Protein AF-A0A916K206-F1 (afdb_monomer)

Structure (mmCIF, N/CA/C/O backbone):
data_AF-A0A916K206-F1
#
_entry.id   AF-A0A916K206-F1
#
loop_
_atom_site.group_PDB
_atom_site.id
_atom_site.type_symbol
_atom_site.label_atom_id
_atom_site.label_alt_id
_atom_site.label_comp_id
_atom_site.label_asym_id
_atom_site.label_entity_id
_atom_site.label_seq_id
_atom_site.pdbx_PDB_ins_code
_atom_site.Cartn_x
_atom_site.Cartn_y
_atom_site.Cartn_z
_atom_site.occupancy
_atom_site.B_iso_or_equiv
_atom_site.auth_seq_id
_atom_site.auth_comp_id
_atom_site.auth_asym_id
_atom_site.auth_atom_id
_atom_site.pdbx_PDB_model_num
ATOM 1 N N . MET A 1 1 ? -23.941 -39.914 -8.477 1.00 32.41 1 MET A N 1
ATOM 2 C CA . MET A 1 1 ? -22.854 -39.609 -9.438 1.00 32.41 1 MET A CA 1
ATOM 3 C C . MET A 1 1 ? -22.212 -38.317 -8.963 1.00 32.41 1 MET A C 1
ATOM 5 O O . MET A 1 1 ? -22.856 -37.289 -9.016 1.00 32.41 1 MET A O 1
ATOM 9 N N . LYS A 1 2 ? -21.222 -38.430 -8.075 1.00 27.83 2 LYS A N 1
ATOM 10 C CA . LYS A 1 2 ? -19.780 -38.274 -8.354 1.00 27.83 2 LYS A CA 1
ATOM 11 C C . LYS A 1 2 ? -19.408 -36.840 -8.760 1.00 27.83 2 LYS A C 1
ATOM 13 O O . LYS A 1 2 ? -19.446 -36.489 -9.931 1.00 27.83 2 LYS A O 1
ATOM 18 N N . TYR A 1 3 ? -19.033 -36.085 -7.728 1.00 28.02 3 TYR A N 1
ATOM 19 C CA . TYR A 1 3 ? -18.288 -34.830 -7.740 1.00 28.02 3 TYR A CA 1
ATOM 20 C C . TYR A 1 3 ? -17.068 -34.879 -8.669 1.00 28.02 3 TYR A C 1
ATOM 22 O O . TYR A 1 3 ? -16.350 -35.881 -8.693 1.00 28.02 3 TYR A O 1
ATOM 30 N N . LYS A 1 4 ? -16.785 -33.759 -9.341 1.00 26.59 4 LYS A N 1
ATOM 31 C CA . LYS A 1 4 ? -15.431 -33.391 -9.770 1.00 26.59 4 LYS A CA 1
ATOM 32 C C . LYS A 1 4 ? -15.183 -31.916 -9.473 1.00 26.59 4 LYS A C 1
ATOM 34 O O . LYS A 1 4 ? -15.439 -31.043 -10.291 1.00 26.59 4 LYS A O 1
ATOM 39 N N . SER A 1 5 ? -14.684 -31.697 -8.268 1.00 29.89 5 SER A N 1
ATOM 40 C CA . SER A 1 5 ? -13.838 -30.574 -7.882 1.00 29.89 5 SER A CA 1
ATOM 41 C C . SER A 1 5 ? -12.426 -30.818 -8.437 1.00 29.89 5 SER A C 1
ATOM 43 O O . SER A 1 5 ? -11.942 -31.945 -8.349 1.00 29.89 5 SER A O 1
ATOM 45 N N . LEU A 1 6 ? -11.756 -29.794 -8.967 1.00 28.41 6 LEU A N 1
ATOM 46 C CA . LEU A 1 6 ? -10.291 -29.733 -9.105 1.00 28.41 6 LEU A CA 1
ATOM 47 C C . LEU A 1 6 ? -9.923 -28.233 -9.111 1.00 28.41 6 LEU A C 1
ATOM 49 O O . LEU A 1 6 ? -10.230 -27.545 -10.075 1.00 28.41 6 LEU A O 1
ATOM 53 N N . LEU A 1 7 ? -9.609 -27.609 -7.970 1.00 28.86 7 LEU A N 1
ATOM 54 C CA . LEU A 1 7 ? -8.274 -27.520 -7.351 1.00 28.86 7 LEU A CA 1
ATOM 55 C C . LEU A 1 7 ? -7.181 -27.139 -8.362 1.00 28.86 7 LEU A C 1
ATOM 57 O O . LEU A 1 7 ? -6.525 -27.999 -8.943 1.00 28.86 7 LEU A O 1
ATOM 61 N N . LEU A 1 8 ? -6.999 -25.826 -8.531 1.00 27.48 8 LEU A N 1
ATOM 62 C CA . LEU A 1 8 ? -5.788 -25.213 -9.063 1.00 27.48 8 LEU A CA 1
ATOM 63 C C . LEU A 1 8 ? -4.872 -24.950 -7.858 1.00 27.48 8 LEU A C 1
ATOM 65 O O . LEU A 1 8 ? -5.123 -24.047 -7.065 1.00 27.48 8 LEU A O 1
ATOM 69 N N . ALA A 1 9 ? -3.862 -25.794 -7.673 1.00 28.14 9 ALA A N 1
ATOM 70 C CA . ALA A 1 9 ? -2.823 -25.613 -6.670 1.00 28.14 9 ALA A CA 1
ATOM 71 C C . ALA A 1 9 ? -1.461 -25.852 -7.329 1.00 28.14 9 ALA A C 1
ATOM 73 O O . ALA A 1 9 ? -1.210 -26.927 -7.866 1.00 28.14 9 ALA A O 1
ATOM 74 N N . VAL A 1 10 ? -0.643 -24.798 -7.299 1.00 30.20 10 VAL A N 1
ATOM 75 C CA . VAL A 1 10 ? 0.815 -24.777 -7.117 1.00 30.20 10 VAL A CA 1
ATOM 76 C C . VAL A 1 10 ? 1.591 -25.978 -7.675 1.00 30.20 10 VAL A C 1
ATOM 78 O O . VAL A 1 10 ? 1.653 -27.037 -7.058 1.00 30.20 10 VAL A O 1
ATOM 81 N N . VAL A 1 11 ? 2.326 -25.747 -8.765 1.00 29.88 11 VAL A N 1
ATOM 82 C CA . VAL A 1 11 ? 3.568 -26.480 -9.054 1.00 29.88 11 VAL A CA 1
ATOM 83 C C . VAL A 1 11 ? 4.667 -25.457 -9.332 1.00 29.88 11 VAL A C 1
ATOM 85 O O . VAL A 1 11 ? 5.016 -25.165 -10.470 1.00 29.88 11 VAL A O 1
ATOM 88 N N . LEU A 1 12 ? 5.203 -24.896 -8.250 1.00 34.38 12 LEU A N 1
ATOM 89 C CA . LEU A 1 12 ? 6.583 -24.431 -8.187 1.00 34.38 12 LEU A CA 1
ATOM 90 C C . LEU A 1 12 ? 7.351 -25.510 -7.411 1.00 34.38 12 LEU A C 1
ATOM 92 O O . LEU A 1 12 ? 6.967 -25.862 -6.301 1.00 34.38 12 LEU A O 1
ATOM 96 N N . ALA A 1 13 ? 8.414 -26.023 -8.031 1.00 34.38 13 ALA A N 1
ATOM 97 C CA . ALA A 1 13 ? 9.414 -26.941 -7.479 1.00 34.38 13 ALA A CA 1
ATOM 98 C C . ALA A 1 13 ? 8.971 -28.384 -7.142 1.00 34.38 13 ALA A C 1
ATOM 100 O O . ALA A 1 13 ? 8.606 -28.698 -6.014 1.00 34.38 13 ALA A O 1
ATOM 101 N N . SER A 1 14 ? 9.149 -29.314 -8.090 1.00 33.53 14 SER A N 1
ATOM 102 C CA . SER A 1 14 ? 10.023 -30.502 -7.931 1.00 33.53 14 SER A CA 1
ATOM 103 C C . SER A 1 14 ? 9.949 -31.424 -9.158 1.00 33.53 14 SER A C 1
ATOM 105 O O . SER A 1 14 ? 8.902 -31.950 -9.515 1.00 33.53 14 SER A O 1
ATOM 107 N N . GLY A 1 15 ? 11.098 -31.622 -9.808 1.00 28.03 15 GLY A N 1
ATOM 108 C CA . GLY A 1 15 ? 11.250 -32.483 -10.980 1.00 28.03 15 GLY A CA 1
ATOM 109 C C . GLY A 1 15 ? 12.691 -32.528 -11.485 1.00 28.03 15 GLY A C 1
ATOM 110 O O . GLY A 1 15 ? 12.936 -32.359 -12.673 1.00 28.03 15 GLY A O 1
ATOM 111 N N . LEU A 1 16 ? 13.657 -32.711 -10.577 1.00 40.16 16 LEU A N 1
ATOM 112 C CA . LEU A 1 16 ? 15.019 -33.099 -10.943 1.00 40.16 16 LEU A CA 1
ATOM 113 C C . LEU A 1 16 ? 15.017 -34.604 -11.248 1.00 40.16 16 LEU A C 1
ATOM 115 O O . LEU A 1 16 ? 14.649 -35.387 -10.372 1.00 40.16 16 LEU A O 1
ATOM 119 N N . SER A 1 17 ? 15.452 -34.988 -12.452 1.00 35.72 17 SER A N 1
ATOM 120 C CA . SER A 1 17 ? 16.320 -36.149 -12.753 1.00 35.72 17 SER A CA 1
ATOM 121 C C . SER A 1 17 ? 16.099 -36.664 -14.181 1.00 35.72 17 SER A C 1
ATOM 123 O O . SER A 1 17 ? 15.601 -37.764 -14.402 1.00 35.72 17 SER A O 1
ATOM 125 N N . ALA A 1 18 ? 16.551 -35.892 -15.164 1.00 33.16 18 ALA A N 1
ATOM 126 C CA . ALA A 1 18 ? 17.154 -36.476 -16.352 1.00 33.16 18 ALA A CA 1
ATOM 127 C C . ALA A 1 18 ? 18.625 -36.064 -16.318 1.00 33.16 18 ALA A C 1
ATOM 129 O O . ALA A 1 18 ? 18.965 -34.905 -16.541 1.00 33.16 18 ALA A O 1
ATOM 130 N N . VAL A 1 19 ? 19.494 -37.011 -15.963 1.00 43.47 19 VAL A N 1
ATOM 131 C CA . VAL A 1 19 ? 20.944 -36.868 -16.112 1.00 43.47 19 VAL A CA 1
ATOM 132 C C . VAL A 1 19 ? 21.233 -36.889 -17.610 1.00 43.47 19 VAL A C 1
ATOM 134 O O . VAL A 1 19 ? 21.579 -37.916 -18.185 1.00 43.47 19 VAL A O 1
ATOM 137 N N . THR A 1 20 ? 21.049 -35.752 -18.270 1.00 36.25 20 THR A N 1
ATOM 138 C CA . THR A 1 20 ? 21.812 -35.452 -19.473 1.00 36.25 20 THR A CA 1
ATOM 139 C C . THR A 1 20 ? 23.132 -34.898 -18.983 1.00 36.25 20 THR A C 1
ATOM 141 O O . THR A 1 20 ? 23.153 -33.900 -18.266 1.00 36.25 20 THR A O 1
ATOM 144 N N . SER A 1 21 ? 24.227 -35.567 -19.322 1.00 42.22 21 SER A N 1
ATOM 145 C CA . SER A 1 21 ? 25.587 -35.086 -19.113 1.00 42.22 21 SER A CA 1
ATOM 146 C C . SER A 1 21 ? 25.779 -33.762 -19.864 1.00 42.22 21 SER A C 1
ATOM 148 O O . SER A 1 21 ? 26.276 -33.731 -20.987 1.00 42.22 21 SER A O 1
ATOM 150 N N . GLY A 1 22 ? 25.327 -32.663 -19.262 1.00 38.53 22 GLY A N 1
ATOM 151 C CA . GLY A 1 22 ? 25.650 -31.317 -19.687 1.00 38.53 22 GLY A CA 1
ATOM 152 C C . GLY A 1 22 ? 27.127 -31.113 -19.411 1.00 38.53 22 GLY A C 1
ATOM 153 O O . GLY A 1 22 ? 27.567 -31.192 -18.265 1.00 38.53 22 GLY A O 1
ATOM 154 N N . LYS A 1 23 ? 27.906 -30.905 -20.472 1.00 36.25 23 LYS A N 1
ATOM 155 C CA . LYS A 1 23 ? 29.251 -30.340 -20.350 1.00 36.25 23 LYS A CA 1
ATOM 156 C C . LYS A 1 23 ? 29.175 -29.111 -19.432 1.00 36.25 23 LYS A C 1
ATOM 158 O O . LYS A 1 23 ? 28.177 -28.392 -19.521 1.00 36.25 23 LYS A O 1
ATOM 163 N N . PRO A 1 24 ? 30.192 -28.829 -18.599 1.00 37.72 24 PRO A N 1
ATOM 164 C CA . PRO A 1 24 ? 30.278 -27.514 -17.983 1.00 37.72 24 PRO A CA 1
ATOM 165 C C . PRO A 1 24 ? 30.192 -26.486 -19.114 1.00 37.72 24 PRO A C 1
ATOM 167 O O . PRO A 1 24 ? 30.969 -26.541 -20.069 1.00 37.72 24 PRO A O 1
ATOM 170 N N . ALA A 1 25 ? 29.185 -25.618 -19.059 1.00 43.97 25 ALA A N 1
ATOM 171 C CA . ALA A 1 25 ? 29.115 -24.466 -19.933 1.00 43.97 25 ALA A CA 1
ATOM 172 C C . ALA A 1 25 ? 30.242 -23.528 -19.492 1.00 43.97 25 ALA A C 1
ATOM 174 O O . ALA A 1 25 ? 30.067 -22.693 -18.612 1.00 43.97 25 ALA A O 1
ATOM 175 N N . GLN A 1 26 ? 31.435 -23.743 -20.048 1.00 42.72 26 GLN A N 1
ATOM 176 C CA . GLN A 1 26 ? 32.471 -22.726 -20.085 1.00 42.72 26 GLN A CA 1
ATOM 177 C C . GLN A 1 26 ? 31.858 -21.516 -20.801 1.00 42.72 26 GLN A C 1
ATOM 179 O O . GLN A 1 26 ? 31.366 -21.662 -21.924 1.00 42.72 26 GLN A O 1
ATOM 184 N N . ALA A 1 27 ? 31.866 -20.342 -20.169 1.00 45.03 27 ALA A N 1
ATOM 185 C CA . ALA A 1 27 ? 31.592 -19.105 -20.881 1.00 45.03 27 ALA A CA 1
ATOM 186 C C . ALA A 1 27 ? 32.584 -18.982 -22.049 1.00 45.03 27 ALA A C 1
ATOM 188 O O . ALA A 1 27 ? 33.770 -19.301 -21.918 1.00 45.03 27 ALA A O 1
ATOM 189 N N . ALA A 1 28 ? 32.082 -18.571 -23.211 1.00 48.34 28 ALA A N 1
ATOM 190 C CA . ALA A 1 28 ? 32.915 -18.310 -24.370 1.00 48.34 28 ALA A CA 1
ATOM 191 C C . ALA A 1 28 ? 33.759 -17.061 -24.091 1.00 48.34 28 ALA A C 1
ATOM 193 O O . ALA A 1 28 ? 33.215 -15.967 -23.986 1.00 48.34 28 ALA A O 1
ATOM 194 N N . SER A 1 29 ? 35.081 -17.195 -24.001 1.00 53.81 29 SER A N 1
ATOM 195 C CA . SER A 1 29 ? 35.942 -16.071 -24.355 1.00 53.81 29 SER A CA 1
ATOM 196 C C . SER A 1 29 ? 35.736 -15.782 -25.846 1.00 53.81 29 SER A C 1
ATOM 198 O O . SER A 1 29 ? 35.739 -16.698 -26.674 1.00 53.81 29 SER A O 1
ATOM 200 N N . GLY A 1 30 ? 35.496 -14.517 -26.191 1.00 78.56 30 GLY A N 1
ATOM 201 C CA . GLY A 1 30 ? 35.268 -14.087 -27.570 1.00 78.56 30 GLY A CA 1
ATOM 202 C C . GLY A 1 30 ? 33.825 -13.701 -27.908 1.00 78.56 30 GLY A C 1
ATOM 203 O O . GLY A 1 30 ? 33.052 -13.231 -27.075 1.00 78.56 30 GLY A O 1
ATOM 204 N N . SER A 1 31 ? 33.499 -13.794 -29.196 1.00 90.12 31 SER A N 1
ATOM 205 C CA . SER A 1 31 ? 32.249 -13.284 -29.756 1.00 90.12 31 SER A CA 1
ATOM 206 C C . SER A 1 31 ? 31.069 -14.227 -29.517 1.00 90.12 31 SER A C 1
ATOM 208 O O . SER A 1 31 ? 31.155 -15.422 -29.796 1.00 90.12 31 SER A O 1
ATOM 210 N N . VAL A 1 32 ? 29.939 -13.673 -29.082 1.00 94.06 32 VAL A N 1
ATOM 211 C CA . VAL A 1 32 ? 28.664 -14.378 -28.912 1.00 94.06 32 VAL A CA 1
ATOM 212 C C . VAL A 1 32 ? 27.631 -13.866 -29.906 1.00 94.06 32 VAL A C 1
ATOM 214 O O . VAL A 1 32 ? 27.687 -12.721 -30.359 1.00 94.06 32 VAL A O 1
ATOM 217 N N . THR A 1 33 ? 26.667 -14.716 -30.254 1.00 96.44 33 THR A N 1
ATOM 218 C CA . THR A 1 33 ? 25.536 -14.295 -31.081 1.00 96.44 33 THR A CA 1
ATOM 219 C C . THR A 1 33 ? 24.368 -13.858 -30.213 1.00 96.44 33 THR A C 1
ATOM 221 O O . THR A 1 33 ? 23.934 -14.608 -29.343 1.00 96.44 33 THR A O 1
ATOM 224 N N . VAL A 1 34 ? 23.836 -12.678 -30.501 1.00 97.25 34 VAL A N 1
ATOM 225 C CA . VAL A 1 34 ? 22.691 -12.075 -29.816 1.00 97.25 34 VAL A CA 1
ATOM 226 C C . VAL A 1 34 ? 21.580 -11.769 -30.815 1.00 97.25 34 VAL A C 1
ATOM 228 O O . VAL A 1 34 ? 21.800 -11.739 -32.028 1.00 97.25 34 VAL A O 1
ATOM 231 N N . THR A 1 35 ? 20.379 -11.550 -30.303 1.00 97.44 35 THR A N 1
ATOM 232 C CA . THR A 1 35 ? 19.196 -11.151 -31.082 1.00 97.44 35 THR A CA 1
ATOM 233 C C . THR A 1 35 ? 18.532 -9.950 -30.415 1.00 97.44 35 THR A C 1
ATOM 235 O O . THR A 1 35 ? 18.931 -9.577 -29.313 1.00 97.44 35 THR A O 1
ATOM 238 N N . LEU A 1 36 ? 17.552 -9.323 -31.063 1.00 96.38 36 LEU A N 1
ATOM 239 C CA . LEU A 1 36 ? 16.651 -8.408 -30.358 1.00 96.38 36 LEU A CA 1
ATOM 240 C C . LEU A 1 36 ? 15.591 -9.232 -29.601 1.00 96.38 36 LEU A C 1
ATOM 242 O O . LEU A 1 36 ? 15.231 -10.308 -30.088 1.00 96.38 36 LEU A O 1
ATOM 246 N N . PRO A 1 37 ? 15.050 -8.749 -28.467 1.00 95.50 37 PRO A N 1
ATOM 247 C CA . PRO A 1 37 ? 13.895 -9.360 -27.826 1.00 95.50 37 PRO A CA 1
ATOM 248 C C . PRO A 1 37 ? 12.755 -9.564 -28.823 1.00 95.50 37 PRO A C 1
ATOM 250 O O . PRO A 1 37 ? 12.334 -8.635 -29.511 1.00 95.50 37 PRO A O 1
ATOM 253 N N . ALA A 1 38 ? 12.244 -10.792 -28.887 1.00 93.56 38 ALA A N 1
ATOM 254 C CA . ALA A 1 38 ? 11.124 -11.164 -29.755 1.00 93.56 38 ALA A CA 1
ATOM 255 C C . ALA A 1 38 ? 9.754 -10.767 -29.169 1.00 93.56 38 ALA A C 1
ATOM 257 O O . ALA A 1 38 ? 8.711 -11.201 -29.653 1.00 93.56 38 ALA A O 1
ATOM 258 N N . PHE A 1 39 ? 9.762 -9.974 -28.102 1.00 95.00 39 PHE A N 1
ATOM 259 C CA . PHE A 1 39 ? 8.603 -9.558 -27.330 1.00 95.00 39 PHE A CA 1
ATOM 260 C C . PHE A 1 39 ? 8.696 -8.062 -27.015 1.00 95.00 39 PHE A C 1
ATOM 262 O O . PHE A 1 39 ? 9.799 -7.505 -27.011 1.00 95.00 39 PHE A O 1
ATOM 269 N N . PRO A 1 40 ? 7.561 -7.397 -26.746 1.00 95.75 40 PRO A N 1
ATOM 270 C CA . PRO A 1 40 ? 7.578 -6.007 -26.325 1.00 95.75 40 PRO A CA 1
ATOM 271 C C . PRO A 1 40 ? 8.307 -5.848 -24.990 1.00 95.75 40 PRO A C 1
ATOM 273 O O . PRO A 1 40 ? 8.254 -6.725 -24.127 1.00 95.75 40 PRO A O 1
ATOM 276 N N . VAL A 1 41 ? 8.988 -4.717 -24.834 1.00 95.50 41 VAL A N 1
ATOM 277 C CA . VAL A 1 41 ? 9.616 -4.335 -23.571 1.00 95.50 41 VAL A CA 1
ATOM 278 C C . VAL A 1 41 ? 9.133 -2.946 -23.184 1.00 95.50 41 VAL A C 1
ATOM 280 O O . VAL A 1 41 ? 9.080 -2.048 -24.028 1.00 95.50 41 VAL A O 1
ATOM 283 N N . GLU A 1 42 ? 8.797 -2.775 -21.913 1.00 95.00 42 GLU A N 1
ATOM 284 C CA . GLU A 1 42 ? 8.472 -1.495 -21.294 1.00 95.00 42 GLU A CA 1
ATOM 285 C C . GLU A 1 42 ? 9.499 -1.172 -20.203 1.00 95.00 42 GLU A C 1
ATOM 287 O O . GLU A 1 42 ? 9.835 -2.031 -19.385 1.00 95.00 42 GLU A O 1
ATOM 292 N N . LEU A 1 43 ? 10.003 0.063 -20.202 1.00 93.69 43 LEU A N 1
ATOM 293 C CA . LEU A 1 43 ? 10.891 0.597 -19.170 1.00 93.69 43 LEU A CA 1
ATOM 294 C C . LEU A 1 43 ? 10.247 1.841 -18.562 1.00 93.69 43 LEU A C 1
ATOM 296 O O . LEU A 1 43 ? 10.058 2.831 -19.267 1.00 93.69 43 LEU A O 1
ATOM 300 N N . ASP A 1 44 ? 9.894 1.768 -17.280 1.00 92.19 44 ASP A N 1
ATOM 301 C CA . ASP A 1 44 ? 9.207 2.826 -16.531 1.00 92.19 44 ASP A CA 1
ATOM 302 C C . ASP A 1 44 ? 8.038 3.461 -17.309 1.00 92.19 44 ASP A C 1
ATOM 304 O O . ASP A 1 44 ? 7.969 4.676 -17.492 1.00 92.19 44 ASP A O 1
ATOM 308 N N . GLY A 1 45 ? 7.134 2.627 -17.839 1.00 91.25 45 GLY A N 1
ATOM 309 C CA . GLY A 1 45 ? 5.960 3.084 -18.594 1.00 91.25 45 GLY A CA 1
ATOM 310 C C . GLY A 1 45 ? 6.221 3.446 -20.051 1.00 91.25 45 GLY A C 1
ATOM 311 O O . GLY A 1 45 ? 5.283 3.764 -20.786 1.00 91.25 45 GLY A O 1
ATOM 312 N N . VAL A 1 46 ? 7.479 3.425 -20.493 1.00 91.81 46 VAL A N 1
ATOM 313 C CA . VAL A 1 46 ? 7.854 3.728 -21.874 1.00 91.81 46 VAL A CA 1
ATOM 314 C C . VAL A 1 46 ? 8.000 2.429 -22.656 1.00 91.81 46 VAL A C 1
ATOM 316 O O . VAL A 1 46 ? 8.945 1.665 -22.458 1.00 91.81 46 VAL A O 1
ATOM 319 N N . ARG A 1 47 ? 7.072 2.187 -23.587 1.00 93.12 47 ARG A N 1
ATOM 320 C CA . ARG A 1 47 ? 7.165 1.066 -24.530 1.00 93.12 47 ARG A CA 1
ATOM 321 C C . ARG A 1 47 ? 8.309 1.304 -25.513 1.00 93.12 47 ARG A C 1
ATOM 323 O O . ARG A 1 47 ? 8.351 2.332 -26.190 1.00 93.12 47 ARG A O 1
ATOM 330 N N . LEU A 1 48 ? 9.223 0.345 -25.597 1.00 92.00 48 LEU A N 1
ATOM 331 C CA . LEU A 1 48 ? 10.450 0.477 -26.371 1.00 92.00 48 LEU A CA 1
ATOM 332 C C . LEU A 1 48 ? 10.260 0.002 -27.813 1.00 92.00 48 LEU A C 1
ATOM 334 O O . LEU A 1 48 ? 9.853 -1.134 -28.061 1.00 92.00 48 LEU A O 1
ATOM 338 N N . ASP A 1 49 ? 10.633 0.848 -28.773 1.00 92.12 49 ASP A N 1
ATOM 339 C CA . ASP A 1 49 ? 10.785 0.456 -30.175 1.00 92.12 49 ASP A CA 1
ATOM 340 C C . ASP A 1 49 ? 12.215 -0.028 -30.430 1.00 92.12 49 ASP A C 1
ATOM 342 O O . ASP A 1 49 ? 13.076 0.682 -30.956 1.00 92.12 49 ASP A O 1
ATOM 346 N N . ASN A 1 50 ? 12.474 -1.256 -29.988 1.00 90.81 50 ASN A N 1
ATOM 347 C CA . ASN A 1 50 ? 13.827 -1.783 -29.896 1.00 90.81 50 ASN A CA 1
ATOM 348 C C . ASN A 1 50 ? 14.566 -1.847 -31.245 1.00 90.81 50 ASN A C 1
ATOM 350 O O . ASN A 1 50 ? 15.788 -1.768 -31.268 1.00 90.81 50 ASN A O 1
ATOM 354 N N . ALA A 1 51 ? 13.858 -1.946 -32.374 1.00 91.44 51 ALA A N 1
ATOM 355 C CA . ALA A 1 51 ? 14.476 -2.000 -33.702 1.00 91.44 51 ALA A CA 1
ATOM 356 C C . ALA A 1 51 ? 15.059 -0.650 -34.167 1.00 91.44 51 ALA A C 1
ATOM 358 O O . ALA A 1 51 ? 15.900 -0.621 -35.073 1.00 91.44 51 ALA A O 1
ATOM 359 N N . HIS A 1 52 ? 14.629 0.455 -33.546 1.00 92.69 52 HIS A N 1
ATOM 360 C CA . HIS A 1 52 ? 15.006 1.822 -33.921 1.00 92.69 52 HIS A CA 1
ATOM 361 C C . HIS A 1 52 ? 15.830 2.555 -32.849 1.00 92.69 52 HIS A C 1
ATOM 363 O O . HIS A 1 52 ? 16.259 3.699 -33.058 1.00 92.69 52 HIS A O 1
ATOM 369 N N . LEU A 1 53 ? 16.090 1.901 -31.713 1.00 92.94 53 LEU A N 1
ATOM 370 C CA . LEU A 1 53 ? 17.016 2.389 -30.695 1.00 92.94 53 LEU A CA 1
ATOM 371 C C . LEU A 1 53 ? 18.450 2.319 -31.205 1.00 92.94 53 LEU A C 1
ATOM 373 O O . LEU A 1 53 ? 18.847 1.320 -31.786 1.00 92.94 53 LEU A O 1
ATOM 377 N N . LYS A 1 54 ? 19.252 3.348 -30.932 1.00 92.75 54 LYS A N 1
ATOM 378 C CA . LYS A 1 54 ? 20.693 3.373 -31.199 1.00 92.75 54 LYS A CA 1
ATOM 379 C C . LYS A 1 54 ? 21.419 2.260 -30.452 1.00 92.75 54 LYS A C 1
ATOM 381 O O . LYS A 1 54 ? 22.279 1.618 -31.037 1.00 92.75 54 LYS A O 1
ATOM 386 N N . TYR A 1 55 ? 21.039 2.028 -29.198 1.00 94.19 55 TYR A N 1
ATOM 387 C CA . TYR A 1 55 ? 21.544 0.947 -28.357 1.00 94.19 55 TYR A CA 1
ATOM 388 C C . TYR A 1 55 ? 20.354 0.078 -27.936 1.00 94.19 55 TYR A C 1
ATOM 390 O O . TYR A 1 55 ? 19.698 0.386 -26.940 1.00 94.19 55 TYR A O 1
ATOM 398 N N . PRO A 1 56 ? 19.994 -0.937 -28.737 1.00 95.00 56 PRO A N 1
ATOM 399 C CA . PRO A 1 56 ? 18.816 -1.748 -28.482 1.00 95.00 56 PRO A CA 1
ATOM 400 C C . PRO A 1 56 ? 19.079 -2.735 -27.350 1.00 95.00 56 PRO A C 1
ATOM 402 O O . PRO A 1 56 ? 20.199 -3.209 -27.193 1.00 95.00 56 PRO A O 1
ATOM 405 N N . LEU A 1 57 ? 18.047 -3.124 -26.606 1.00 96.31 57 LEU A N 1
ATOM 406 C CA . LEU A 1 57 ? 18.121 -4.292 -25.735 1.00 96.31 57 LEU A CA 1
ATOM 407 C C . LEU A 1 57 ? 18.452 -5.533 -26.570 1.00 96.31 57 LEU A C 1
ATOM 409 O O . LEU A 1 57 ? 18.050 -5.650 -27.732 1.00 96.31 57 LEU A O 1
ATOM 413 N N . LEU A 1 58 ? 19.169 -6.467 -25.954 1.00 97.56 58 LEU A N 1
ATOM 414 C CA . LEU A 1 58 ? 19.632 -7.695 -26.597 1.00 97.56 58 LEU A CA 1
ATOM 415 C C . LEU A 1 58 ? 19.052 -8.918 -25.891 1.00 97.56 58 LEU A C 1
ATOM 417 O O . LEU A 1 58 ? 18.749 -8.868 -24.705 1.00 97.56 58 LEU A O 1
ATOM 421 N N . THR A 1 59 ? 18.964 -10.039 -26.592 1.00 97.75 59 THR A N 1
ATOM 422 C CA . THR A 1 59 ? 18.672 -11.350 -26.013 1.00 97.75 59 THR A CA 1
ATOM 423 C C . THR A 1 59 ? 19.825 -12.305 -26.295 1.00 97.75 59 THR A C 1
ATOM 425 O O . THR A 1 59 ? 20.227 -12.491 -27.451 1.00 97.75 59 THR A O 1
ATOM 428 N N . TYR A 1 60 ? 20.345 -12.917 -25.232 1.00 97.25 60 TYR A N 1
ATOM 429 C CA . TYR A 1 60 ? 21.382 -13.947 -25.264 1.00 97.25 60 TYR A CA 1
ATOM 430 C C . TYR A 1 60 ? 21.019 -15.061 -24.282 1.00 97.25 60 TYR A C 1
ATOM 432 O O . TYR A 1 60 ? 20.725 -14.779 -23.122 1.00 97.25 60 TYR A O 1
ATOM 440 N N . ASN A 1 61 ? 21.033 -16.315 -24.750 1.00 94.69 61 ASN A N 1
ATOM 441 C CA . ASN A 1 61 ? 20.603 -17.490 -23.979 1.00 94.69 61 ASN A CA 1
ATOM 442 C C . ASN A 1 61 ? 19.270 -17.255 -23.245 1.00 94.69 61 ASN A C 1
ATOM 444 O O . ASN A 1 61 ? 19.167 -17.490 -22.045 1.00 94.69 61 ASN A O 1
ATOM 448 N N . ASP A 1 62 ? 18.282 -16.728 -23.973 1.00 94.19 62 ASP A N 1
ATOM 449 C CA . ASP A 1 62 ? 16.925 -16.438 -23.490 1.00 94.19 62 ASP A CA 1
ATOM 450 C C . ASP A 1 62 ? 16.829 -15.410 -22.342 1.00 94.19 62 ASP A C 1
ATOM 452 O O . ASP A 1 62 ? 15.758 -15.208 -21.772 1.00 94.19 62 ASP A O 1
ATOM 456 N N . ILE A 1 63 ? 17.917 -14.691 -22.039 1.00 96.88 63 ILE A N 1
ATOM 457 C CA . ILE A 1 63 ? 17.933 -13.566 -21.098 1.00 96.88 63 ILE A CA 1
ATOM 458 C C . ILE A 1 63 ? 18.018 -12.247 -21.857 1.00 96.88 63 ILE A C 1
ATOM 460 O O . ILE A 1 63 ? 18.795 -12.106 -22.803 1.00 96.88 63 ILE A O 1
ATOM 464 N N . THR A 1 64 ? 17.221 -11.271 -21.418 1.00 97.88 64 THR A N 1
ATOM 465 C CA . THR A 1 64 ? 17.265 -9.899 -21.934 1.00 97.88 64 THR A CA 1
ATOM 466 C C . THR A 1 64 ? 18.379 -9.112 -21.264 1.00 97.88 64 THR A C 1
ATOM 468 O O . THR A 1 64 ? 18.601 -9.218 -20.061 1.00 97.88 64 THR A O 1
ATOM 471 N N . TYR A 1 65 ? 19.065 -8.303 -22.054 1.00 97.94 65 TYR A N 1
ATOM 472 C CA . TYR A 1 65 ? 20.197 -7.489 -21.672 1.00 97.94 65 TYR A CA 1
ATOM 473 C C . TYR A 1 65 ? 19.884 -6.020 -21.924 1.00 97.94 65 TYR A C 1
ATOM 475 O O . TYR A 1 65 ? 19.443 -5.655 -23.016 1.00 97.94 65 TYR A O 1
ATOM 483 N N . ILE A 1 66 ? 20.159 -5.182 -20.929 1.00 96.12 66 ILE A N 1
ATOM 484 C CA . ILE A 1 66 ? 19.917 -3.741 -20.974 1.00 96.12 66 ILE A CA 1
ATOM 485 C C . ILE A 1 66 ? 21.243 -2.977 -21.142 1.00 96.12 66 ILE A C 1
ATOM 487 O O . ILE A 1 66 ? 22.231 -3.314 -20.478 1.00 96.12 66 ILE A O 1
ATOM 491 N N . PRO A 1 67 ? 21.306 -1.967 -22.028 1.00 95.38 67 PRO A N 1
ATOM 492 C CA . PRO A 1 67 ? 22.519 -1.183 -22.231 1.00 95.38 67 PRO A CA 1
ATOM 493 C C . PRO A 1 67 ? 22.781 -0.223 -21.067 1.00 95.38 67 PRO A C 1
ATOM 495 O O . PRO A 1 67 ? 21.924 0.583 -20.712 1.00 95.38 67 PRO A O 1
ATOM 498 N N . MET A 1 68 ? 23.999 -0.222 -20.527 1.00 93.56 68 MET A N 1
ATOM 499 C CA . MET A 1 68 ? 24.457 0.761 -19.536 1.00 93.56 68 MET A CA 1
ATOM 500 C C . MET A 1 68 ? 24.966 2.035 -20.215 1.00 93.56 68 MET A C 1
ATOM 502 O O . MET A 1 68 ? 26.131 2.413 -20.085 1.00 93.56 68 MET A O 1
ATOM 506 N N . THR A 1 69 ? 24.097 2.701 -20.978 1.00 90.56 69 THR A N 1
ATOM 507 C CA . THR A 1 69 ? 24.387 4.064 -21.444 1.00 90.56 69 THR A CA 1
ATOM 508 C C . THR A 1 69 ? 24.266 5.052 -20.289 1.00 90.56 69 THR A C 1
ATOM 510 O O . THR A 1 69 ? 23.664 4.756 -19.251 1.00 90.56 69 THR A O 1
ATOM 513 N N . TRP A 1 70 ? 24.803 6.259 -20.481 1.00 86.75 70 TRP A N 1
ATOM 514 C CA . TRP A 1 70 ? 24.621 7.347 -19.524 1.00 86.75 70 TRP A CA 1
ATOM 515 C C . TRP A 1 70 ? 23.131 7.656 -19.301 1.00 86.75 70 TRP A C 1
ATOM 517 O O . TRP A 1 70 ? 22.691 7.688 -18.156 1.00 86.75 70 TRP A O 1
ATOM 527 N N . SER A 1 71 ? 22.343 7.791 -20.375 1.00 85.56 71 SER A N 1
ATOM 528 C CA . SER A 1 71 ? 20.910 8.114 -20.295 1.00 85.56 71 SER A CA 1
ATOM 529 C C . SER A 1 71 ? 20.103 7.028 -19.582 1.00 85.56 71 SER A C 1
ATOM 531 O O . SER A 1 71 ? 19.330 7.345 -18.681 1.00 85.56 71 SER A O 1
ATOM 533 N N . VAL A 1 72 ? 20.332 5.747 -19.916 1.00 88.88 72 VAL A N 1
ATOM 534 C CA . VAL A 1 72 ? 19.680 4.621 -19.220 1.00 88.88 72 VAL A CA 1
ATOM 535 C C . VAL A 1 72 ? 20.059 4.627 -17.750 1.00 88.88 72 VAL A C 1
ATOM 537 O O . VAL A 1 72 ? 19.185 4.533 -16.896 1.00 88.88 72 VAL A O 1
ATOM 540 N N . SER A 1 73 ? 21.347 4.783 -17.437 1.00 89.69 73 SER A N 1
ATOM 541 C CA . SER A 1 73 ? 21.807 4.777 -16.049 1.00 89.69 73 SER A CA 1
ATOM 542 C C . SER A 1 73 ? 21.131 5.889 -15.241 1.00 89.69 73 SER A C 1
ATOM 544 O O . SER A 1 73 ? 20.563 5.618 -14.190 1.00 89.69 73 SER A O 1
ATOM 546 N N . GLN A 1 74 ? 21.094 7.121 -15.757 1.00 86.50 74 GLN A N 1
ATOM 547 C CA . GLN A 1 74 ? 20.439 8.243 -15.075 1.00 86.50 74 GLN A CA 1
ATOM 548 C C . GLN A 1 74 ? 18.934 8.023 -14.856 1.00 86.50 74 GLN A C 1
ATOM 550 O O . GLN A 1 74 ? 18.459 8.249 -13.743 1.00 86.50 74 GLN A O 1
ATOM 555 N N . ALA A 1 75 ? 18.207 7.567 -15.883 1.00 84.94 75 ALA A N 1
ATOM 556 C CA . ALA A 1 75 ? 16.764 7.332 -15.795 1.00 84.94 75 ALA A CA 1
ATOM 557 C C . ALA A 1 75 ? 16.412 6.192 -14.823 1.00 84.94 75 ALA A C 1
ATOM 559 O O . ALA A 1 75 ? 15.396 6.245 -14.146 1.00 84.94 75 ALA A O 1
ATOM 560 N N . THR A 1 76 ? 17.291 5.195 -14.696 1.00 88.88 76 THR A N 1
ATOM 561 C CA . THR A 1 76 ? 17.039 3.985 -13.894 1.00 88.88 76 THR A CA 1
ATOM 562 C C . THR A 1 76 ? 17.623 4.029 -12.476 1.00 88.88 76 THR A C 1
ATOM 564 O O . THR A 1 76 ? 17.631 3.019 -11.763 1.00 88.88 76 THR A O 1
ATOM 567 N N . GLY A 1 77 ? 18.126 5.195 -12.049 1.00 88.81 77 GLY A N 1
ATOM 568 C CA . GLY A 1 77 ? 18.722 5.388 -10.722 1.00 88.81 77 GLY A CA 1
ATOM 569 C C . GLY A 1 77 ? 20.073 4.701 -10.541 1.00 88.81 77 GLY A C 1
ATOM 570 O O . GLY A 1 77 ? 20.424 4.281 -9.440 1.00 88.81 77 GLY A O 1
ATOM 571 N N . LEU A 1 78 ? 20.844 4.583 -11.619 1.00 92.06 78 LEU A N 1
ATOM 572 C CA . LEU A 1 78 ? 22.211 4.087 -11.606 1.00 92.06 78 LEU A CA 1
ATOM 573 C C . LEU A 1 78 ? 23.210 5.208 -11.909 1.00 92.06 78 LEU A C 1
ATOM 575 O O . LEU A 1 78 ? 23.007 6.098 -12.740 1.00 92.06 78 LEU A O 1
ATOM 579 N N . ARG A 1 79 ? 24.373 5.114 -11.272 1.00 91.62 79 ARG A N 1
ATOM 580 C CA . ARG A 1 79 ? 25.547 5.920 -11.592 1.00 91.62 79 ARG A CA 1
ATOM 581 C C . ARG A 1 79 ? 26.597 5.041 -12.248 1.00 91.62 79 ARG A C 1
ATOM 583 O O . ARG A 1 79 ? 27.165 4.166 -11.596 1.00 91.62 79 ARG A O 1
ATOM 590 N N . SER A 1 80 ? 26.892 5.329 -13.510 1.00 91.12 80 SER A N 1
ATOM 591 C CA . SER A 1 80 ? 27.966 4.689 -14.269 1.00 91.12 80 SER A CA 1
ATOM 592 C C . SER A 1 80 ? 29.192 5.600 -14.374 1.00 91.12 80 SER A C 1
ATOM 594 O O . SER A 1 80 ? 29.056 6.795 -14.649 1.00 91.12 80 SER A O 1
ATOM 596 N N . SER A 1 81 ? 30.393 5.045 -14.236 1.00 92.00 81 SER A N 1
ATOM 597 C CA . SER A 1 81 ? 31.648 5.723 -14.583 1.00 92.00 81 SER A CA 1
ATOM 598 C C . SER A 1 81 ? 32.635 4.747 -15.213 1.00 92.00 81 SER A C 1
ATOM 600 O O . SER A 1 81 ? 32.588 3.555 -14.919 1.00 92.00 81 SER A O 1
ATOM 602 N N . TRP A 1 82 ? 33.517 5.244 -16.078 1.00 92.44 82 TRP A N 1
ATOM 603 C CA . TRP A 1 82 ? 34.515 4.425 -16.763 1.00 92.44 82 TRP A CA 1
ATOM 604 C C . TRP A 1 82 ? 35.897 5.074 -16.684 1.00 92.44 82 TRP A C 1
ATOM 606 O O . TRP A 1 82 ? 36.025 6.291 -16.843 1.00 92.44 82 TRP A O 1
ATOM 616 N N . SER A 1 83 ? 36.934 4.266 -16.466 1.00 91.75 83 SER A N 1
ATOM 617 C CA . SER A 1 83 ? 38.323 4.664 -16.702 1.00 91.75 83 SER A CA 1
ATOM 618 C C . SER A 1 83 ? 39.157 3.477 -17.169 1.00 91.75 83 SER A C 1
ATOM 620 O O . SER A 1 83 ? 38.868 2.338 -16.821 1.00 91.75 83 SER A O 1
ATOM 622 N N . GLU A 1 84 ? 40.239 3.740 -17.899 1.00 89.00 84 GLU A N 1
ATOM 623 C CA . GLU A 1 84 ? 41.126 2.687 -18.414 1.00 89.00 84 GLU A CA 1
ATOM 624 C C . GLU A 1 84 ? 41.715 1.814 -17.289 1.00 89.00 84 GLU A C 1
ATOM 626 O O . GLU A 1 84 ? 41.778 0.597 -17.408 1.00 89.00 84 GLU A O 1
ATOM 631 N N . GLU A 1 85 ? 42.071 2.428 -16.155 1.00 89.50 85 GLU A N 1
ATOM 632 C CA . GLU A 1 85 ? 42.646 1.727 -14.999 1.00 89.50 85 GLU A CA 1
ATOM 633 C C . GLU A 1 85 ? 41.627 0.885 -14.210 1.00 89.50 85 GLU A C 1
ATOM 635 O O . GLU A 1 85 ? 41.955 -0.201 -13.736 1.00 89.50 85 GLU A O 1
ATOM 640 N N . ARG A 1 86 ? 40.398 1.388 -14.026 1.00 90.31 86 ARG A N 1
ATOM 641 C CA . ARG A 1 86 ? 39.399 0.788 -13.120 1.00 90.31 86 ARG A CA 1
ATOM 642 C C . ARG A 1 86 ? 38.283 0.046 -13.851 1.00 90.31 86 ARG A C 1
ATOM 644 O O . ARG A 1 86 ? 37.497 -0.640 -13.204 1.00 90.31 86 ARG A O 1
ATOM 651 N N . GLY A 1 87 ? 38.232 0.168 -15.175 1.00 94.12 87 GLY A N 1
ATOM 652 C CA . GLY A 1 87 ? 37.161 -0.346 -16.013 1.00 94.12 87 GLY A CA 1
ATOM 653 C C . GLY A 1 87 ? 35.826 0.348 -15.739 1.00 94.12 87 GLY A C 1
ATOM 654 O O . GLY A 1 87 ? 35.789 1.557 -15.492 1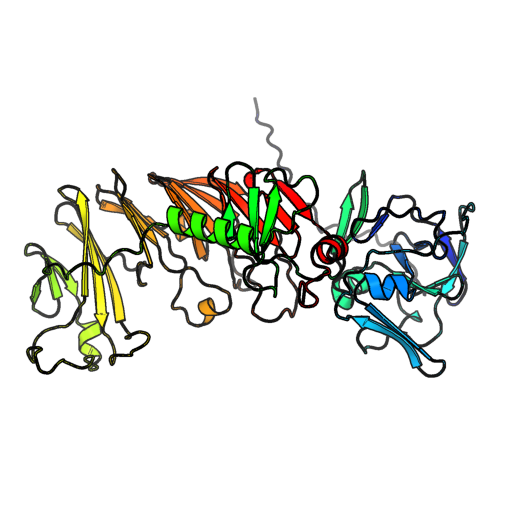.00 94.12 87 GLY A O 1
ATOM 655 N N . LEU A 1 88 ? 34.727 -0.405 -15.822 1.00 95.50 88 LEU A N 1
ATOM 656 C CA . LEU A 1 88 ? 33.369 0.106 -15.618 1.00 95.50 88 LEU A CA 1
ATOM 657 C C . LEU A 1 88 ? 32.950 -0.027 -14.149 1.00 95.50 88 LEU A C 1
ATOM 659 O O . LEU A 1 88 ? 32.966 -1.117 -13.584 1.00 95.50 88 LEU A O 1
ATOM 663 N N . GLU A 1 89 ? 32.479 1.060 -13.551 1.00 95.88 89 GLU A N 1
ATOM 664 C CA . GLU A 1 89 ? 31.818 1.046 -12.245 1.00 95.88 89 GLU A CA 1
ATOM 665 C C . GLU A 1 89 ? 30.350 1.449 -12.411 1.00 95.88 89 GLU A C 1
ATOM 667 O O . GLU A 1 89 ? 30.064 2.538 -12.912 1.00 95.88 89 GLU A O 1
ATOM 672 N N . VAL A 1 90 ? 29.431 0.596 -11.956 1.00 95.50 90 VAL A N 1
ATOM 673 C CA . VAL A 1 90 ? 27.986 0.861 -11.908 1.00 95.50 90 VAL A CA 1
ATOM 674 C C . VAL A 1 90 ? 27.530 0.756 -10.460 1.00 95.50 90 VAL A C 1
ATOM 676 O O . VAL A 1 90 ? 27.754 -0.253 -9.799 1.00 95.50 90 VAL A O 1
ATOM 679 N N . ASN A 1 91 ? 26.908 1.797 -9.925 1.00 93.56 91 ASN A N 1
ATOM 680 C CA . ASN A 1 91 ? 26.423 1.792 -8.548 1.00 93.56 91 ASN A CA 1
ATOM 681 C C . ASN A 1 91 ? 24.976 2.257 -8.505 1.00 93.56 91 ASN A C 1
ATOM 683 O O . ASN A 1 91 ? 24.599 3.157 -9.257 1.00 93.56 91 ASN A O 1
ATOM 687 N N . LEU A 1 92 ? 24.199 1.679 -7.595 1.00 90.81 92 LEU A N 1
ATOM 688 C CA . LEU A 1 92 ? 22.892 2.201 -7.239 1.00 90.81 92 LEU A CA 1
ATOM 689 C C . LEU A 1 92 ? 23.038 3.636 -6.721 1.00 90.81 92 LEU A C 1
ATOM 691 O O . LEU A 1 92 ? 23.940 3.942 -5.933 1.00 90.81 92 LEU A O 1
ATOM 695 N N . ASP A 1 93 ? 22.148 4.504 -7.171 1.00 86.38 93 ASP A N 1
ATOM 696 C CA . ASP A 1 93 ? 22.087 5.905 -6.786 1.00 86.38 93 ASP A CA 1
ATOM 697 C C . ASP A 1 93 ? 20.630 6.326 -6.558 1.00 86.38 93 ASP A C 1
ATOM 699 O O . ASP A 1 93 ? 19.692 5.550 -6.751 1.00 86.38 93 ASP A O 1
ATOM 703 N N . MET A 1 94 ? 20.421 7.563 -6.116 1.00 78.00 94 MET A N 1
ATOM 704 C CA . MET A 1 94 ? 19.078 8.123 -6.044 1.00 78.00 94 MET A CA 1
ATOM 705 C C . MET A 1 94 ? 18.523 8.306 -7.469 1.00 78.00 94 MET A C 1
ATOM 707 O O . MET A 1 94 ? 19.203 8.921 -8.297 1.00 78.00 94 MET A O 1
ATOM 711 N N . PRO A 1 95 ? 17.300 7.827 -7.767 1.00 74.88 95 PRO A N 1
ATOM 712 C CA . PRO A 1 95 ? 16.697 8.012 -9.079 1.00 74.88 95 PRO A CA 1
ATOM 713 C C . PRO A 1 95 ? 16.567 9.497 -9.403 1.00 74.88 95 PRO A C 1
ATOM 715 O O . PRO A 1 95 ? 16.184 10.318 -8.557 1.00 74.88 95 PRO A O 1
ATOM 718 N N . LEU A 1 96 ? 16.913 9.851 -10.636 1.00 80.88 96 LEU A N 1
ATOM 719 C CA . LEU A 1 96 ? 16.556 11.143 -11.187 1.00 80.88 96 LEU A CA 1
ATOM 720 C C . LEU A 1 96 ? 15.173 10.990 -11.801 1.00 80.88 96 LEU A C 1
ATOM 722 O O . LEU A 1 96 ? 14.988 10.122 -12.641 1.00 80.88 96 LEU A O 1
ATOM 726 N N . ALA A 1 97 ? 14.232 11.849 -11.406 1.00 86.50 97 ALA A N 1
ATOM 727 C CA . ALA A 1 97 ? 12.911 11.894 -12.022 1.00 86.50 97 ALA A CA 1
ATOM 728 C C . ALA A 1 97 ? 13.032 12.424 -13.459 1.00 86.50 97 ALA A C 1
ATOM 730 O O . ALA A 1 97 ? 12.948 13.634 -13.715 1.00 86.50 97 ALA A O 1
ATOM 731 N N . ILE A 1 98 ? 13.396 11.523 -14.367 1.00 87.06 98 ILE A N 1
ATOM 732 C CA . ILE A 1 98 ? 13.727 11.748 -15.769 1.00 87.06 98 ILE A CA 1
ATOM 733 C C . ILE A 1 98 ? 13.093 10.606 -16.546 1.00 87.06 98 ILE A C 1
ATOM 735 O O . ILE A 1 98 ? 13.307 9.435 -16.242 1.00 87.06 98 ILE A O 1
ATOM 739 N N . LYS A 1 99 ? 12.336 10.964 -17.579 1.00 88.25 99 LYS A N 1
ATOM 740 C CA .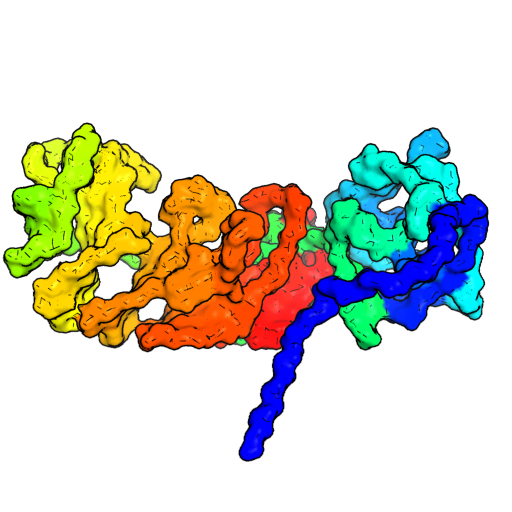 LYS A 1 99 ? 11.758 9.989 -18.491 1.00 88.25 99 LYS A CA 1
ATOM 741 C C . LYS A 1 99 ? 12.874 9.207 -19.191 1.00 88.25 99 LYS A C 1
ATOM 743 O O . LYS A 1 99 ? 13.815 9.847 -19.665 1.00 88.25 99 LYS A O 1
ATOM 748 N N . PRO A 1 100 ? 12.782 7.870 -19.314 1.00 84.75 100 PRO A N 1
ATOM 749 C CA . PRO A 1 100 ? 13.726 7.096 -20.113 1.00 84.75 100 PRO A CA 1
ATOM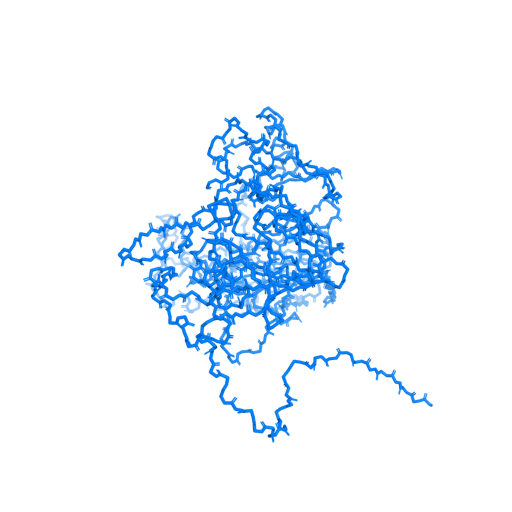 750 C C . PRO A 1 100 ? 13.688 7.522 -21.591 1.00 84.75 100 PRO A C 1
ATOM 752 O O . PRO A 1 100 ? 12.927 6.999 -22.403 1.00 84.75 100 PRO A O 1
ATOM 755 N N . GLU A 1 101 ? 14.510 8.502 -21.952 1.00 78.50 101 GLU A N 1
ATOM 756 C CA . GLU A 1 101 ? 14.745 8.907 -23.334 1.00 78.50 101 GLU A CA 1
ATOM 757 C C . GLU A 1 101 ? 15.926 8.104 -23.871 1.00 78.50 101 GLU A C 1
ATOM 759 O O . GLU A 1 101 ? 17.097 8.412 -23.632 1.00 78.50 101 GLU A O 1
ATOM 764 N N . LEU A 1 102 ? 15.604 7.008 -24.557 1.00 80.50 102 LEU A N 1
ATOM 765 C CA . LEU A 1 102 ? 16.603 6.172 -25.204 1.00 80.50 102 LEU A CA 1
ATOM 766 C C . LEU A 1 102 ? 16.985 6.775 -26.554 1.00 80.50 102 LEU A C 1
ATOM 768 O O . LEU A 1 102 ? 16.124 7.179 -27.335 1.00 80.50 102 LEU A O 1
ATOM 772 N N . ASP A 1 103 ? 18.286 6.803 -26.838 1.00 82.25 103 ASP A N 1
ATOM 773 C CA . ASP A 1 103 ? 18.812 7.280 -28.114 1.00 82.25 103 ASP A CA 1
ATOM 774 C C . ASP A 1 103 ? 18.162 6.509 -29.273 1.00 82.25 103 ASP A C 1
ATOM 776 O O . ASP A 1 103 ? 18.199 5.279 -29.302 1.00 82.25 103 ASP A O 1
ATOM 780 N N . THR A 1 104 ? 17.607 7.222 -30.251 1.00 85.19 104 THR A N 1
ATOM 781 C CA . THR A 1 104 ? 17.006 6.650 -31.468 1.00 85.19 104 THR A CA 1
ATOM 782 C C . THR A 1 104 ? 17.853 6.970 -32.701 1.00 85.19 104 THR A C 1
ATOM 784 O O . THR A 1 104 ? 18.816 7.737 -32.636 1.00 85.19 104 THR A O 1
ATOM 787 N N . GLY A 1 105 ? 17.512 6.373 -33.844 1.00 79.38 105 GLY A N 1
ATOM 788 C CA . GLY A 1 105 ? 18.129 6.705 -35.135 1.00 79.38 105 GLY A CA 1
ATOM 789 C C . GLY A 1 105 ? 19.075 5.641 -35.686 1.00 79.38 105 GLY A C 1
ATOM 790 O O . GLY A 1 105 ? 19.785 5.902 -36.657 1.00 79.38 105 GLY A O 1
ATOM 791 N N . ALA A 1 106 ? 19.073 4.442 -35.102 1.00 85.56 106 ALA A N 1
ATOM 792 C CA . ALA A 1 106 ? 19.595 3.253 -35.765 1.00 85.56 106 ALA A CA 1
ATOM 793 C C . ALA A 1 106 ? 18.459 2.468 -36.437 1.00 85.56 106 ALA A C 1
ATOM 795 O O . ALA A 1 106 ? 17.280 2.767 -36.264 1.00 85.56 106 ALA A O 1
ATOM 796 N N . SER A 1 107 ? 18.827 1.470 -37.236 1.00 86.94 107 SER A N 1
ATOM 797 C CA . SER A 1 107 ? 17.881 0.533 -37.834 1.00 86.94 107 SER A CA 1
ATOM 798 C C . SER A 1 107 ? 18.480 -0.864 -37.789 1.00 86.94 107 SER A C 1
ATOM 800 O O . SER A 1 107 ? 19.520 -1.135 -38.397 1.00 86.94 107 SER A O 1
ATOM 802 N N . PHE A 1 108 ? 17.830 -1.740 -37.032 1.00 86.88 108 PHE A N 1
ATOM 803 C CA . PHE A 1 108 ? 18.237 -3.121 -36.830 1.00 86.88 108 PHE A CA 1
ATOM 804 C C . PHE A 1 108 ? 17.280 -4.051 -37.587 1.00 86.88 108 PHE A C 1
ATOM 806 O O . PHE A 1 108 ? 16.164 -4.297 -37.144 1.00 86.88 108 PHE A O 1
ATOM 813 N N . GLY A 1 109 ? 17.714 -4.540 -38.757 1.00 79.75 109 GLY A N 1
ATOM 814 C CA . GLY A 1 109 ? 16.917 -5.417 -39.633 1.00 79.75 109 GLY A CA 1
ATOM 815 C C . GLY A 1 109 ? 17.462 -6.837 -39.830 1.00 79.75 109 GLY A C 1
ATOM 816 O O . GLY A 1 109 ? 16.968 -7.554 -40.694 1.00 79.75 109 GLY A O 1
ATOM 817 N N . SER A 1 110 ? 18.496 -7.233 -39.085 1.00 85.62 110 SER A N 1
ATOM 818 C CA . SER A 1 110 ? 19.071 -8.582 -39.130 1.00 85.62 110 SER A CA 1
ATOM 819 C C . SER A 1 110 ? 18.511 -9.423 -37.989 1.00 85.62 110 SER A C 1
ATOM 821 O O . SER A 1 110 ? 18.371 -8.939 -36.872 1.00 85.62 110 SER A O 1
ATOM 823 N N . ASP A 1 111 ? 18.303 -10.716 -38.226 1.00 87.25 111 ASP A N 1
ATOM 824 C CA . ASP A 1 111 ? 17.795 -11.618 -37.181 1.00 87.25 111 ASP A CA 1
ATOM 825 C C . ASP A 1 111 ? 18.821 -11.896 -36.072 1.00 87.25 111 ASP A C 1
ATOM 827 O O . ASP A 1 111 ? 18.472 -12.375 -34.994 1.00 87.25 111 ASP A O 1
ATOM 831 N N . ARG A 1 112 ? 20.113 -11.671 -36.347 1.00 94.38 112 ARG A N 1
ATOM 832 C CA . ARG A 1 112 ? 21.228 -12.011 -35.456 1.00 94.38 112 ARG A CA 1
ATOM 833 C C . ARG A 1 112 ? 22.334 -10.966 -35.545 1.00 94.38 112 ARG A C 1
ATOM 835 O O . ARG A 1 112 ? 22.653 -10.477 -36.629 1.00 94.38 112 ARG A O 1
ATOM 842 N N . TYR A 1 113 ? 22.962 -10.705 -34.406 1.00 95.56 113 TYR A N 1
ATOM 843 C CA . TYR A 1 113 ? 24.073 -9.774 -34.240 1.00 95.56 113 TYR A CA 1
ATOM 844 C C . TYR A 1 113 ? 25.203 -10.421 -33.449 1.00 95.56 113 TYR A C 1
ATOM 846 O O . TYR A 1 113 ? 25.013 -11.433 -32.776 1.00 95.56 113 TYR A O 1
ATOM 854 N N . THR A 1 114 ? 26.383 -9.816 -33.512 1.00 96.06 114 THR A N 1
ATOM 855 C CA . THR A 1 114 ? 27.556 -10.285 -32.779 1.00 96.06 114 THR A CA 1
ATOM 856 C C . THR A 1 114 ? 27.890 -9.298 -31.670 1.00 96.06 114 THR A C 1
ATOM 858 O O . THR A 1 114 ? 28.155 -8.132 -31.954 1.00 96.06 114 THR A O 1
ATOM 861 N N . ALA A 1 115 ? 27.908 -9.775 -30.427 1.00 96.88 115 ALA A N 1
ATOM 862 C CA . ALA A 1 115 ? 28.426 -9.050 -29.269 1.00 96.88 115 ALA A CA 1
ATOM 863 C C . ALA A 1 115 ? 29.721 -9.714 -28.780 1.00 96.88 115 ALA A C 1
ATOM 865 O O . ALA A 1 115 ? 30.028 -10.851 -29.147 1.00 96.88 115 ALA A O 1
ATOM 866 N N . GLN A 1 116 ? 30.496 -9.013 -27.964 1.00 96.31 116 GLN A N 1
ATOM 867 C CA . GLN A 1 116 ? 31.685 -9.563 -27.311 1.00 96.31 116 GLN A CA 1
ATOM 868 C C . GLN A 1 116 ? 31.415 -9.759 -25.826 1.00 96.31 116 GLN A C 1
ATOM 870 O O . GLN A 1 116 ? 30.634 -9.016 -25.242 1.00 96.31 116 GLN A O 1
ATOM 875 N N . VAL A 1 117 ? 32.055 -10.737 -25.197 1.00 95.38 117 VAL A N 1
ATOM 876 C CA . VAL A 1 117 ? 32.089 -10.795 -23.731 1.00 95.38 117 VAL A CA 1
ATOM 877 C C . VAL A 1 117 ? 32.986 -9.669 -23.209 1.00 95.38 117 VAL A C 1
ATOM 879 O O . VAL A 1 117 ? 34.052 -9.426 -23.768 1.00 95.38 117 VAL A O 1
ATOM 882 N N . ALA A 1 118 ? 32.556 -8.952 -22.167 1.00 94.06 118 ALA A N 1
ATOM 883 C CA . ALA A 1 118 ? 33.357 -7.881 -21.575 1.00 94.06 118 ALA A CA 1
ATOM 884 C C . ALA A 1 118 ? 34.604 -8.452 -20.871 1.00 94.06 118 ALA A C 1
ATOM 886 O O . ALA A 1 118 ? 34.480 -9.257 -19.945 1.00 94.06 118 ALA A O 1
ATOM 887 N N . GLU A 1 119 ? 35.793 -8.011 -21.295 1.00 91.88 119 GLU A N 1
ATOM 888 C CA . GLU A 1 119 ? 37.095 -8.489 -20.788 1.00 91.88 119 GLU A CA 1
ATOM 889 C C . GLU A 1 119 ? 37.806 -7.484 -19.858 1.00 91.88 119 GLU A C 1
ATOM 891 O O . GLU A 1 119 ? 38.878 -7.773 -19.328 1.00 91.88 119 GLU A O 1
ATOM 896 N N . PHE A 1 120 ? 37.222 -6.304 -19.632 1.00 92.50 120 PHE A N 1
ATOM 897 C CA . PHE A 1 120 ? 37.749 -5.295 -18.706 1.00 92.50 120 PHE A CA 1
ATOM 898 C C . PHE A 1 120 ? 37.164 -5.452 -17.290 1.00 92.50 120 PHE A C 1
ATOM 900 O O . PHE A 1 120 ? 36.092 -6.042 -17.129 1.00 92.50 120 PHE A O 1
ATOM 907 N N . PRO A 1 121 ? 37.825 -4.908 -16.247 1.00 94.81 121 PRO A N 1
ATOM 908 C CA . PRO A 1 121 ? 37.293 -4.930 -14.887 1.00 94.81 121 PRO A CA 1
ATOM 909 C C . PRO A 1 121 ? 35.914 -4.268 -14.800 1.00 94.81 121 PRO A C 1
ATOM 911 O O . PRO A 1 121 ? 35.703 -3.179 -15.331 1.00 94.81 121 PRO A O 1
ATOM 914 N N . VAL A 1 122 ? 34.977 -4.903 -14.097 1.00 95.44 122 VAL A N 1
ATOM 915 C CA . VAL A 1 122 ? 33.667 -4.314 -13.803 1.00 95.44 122 VAL A CA 1
ATOM 916 C C . VAL A 1 122 ? 33.404 -4.376 -12.309 1.00 95.44 122 VAL A C 1
ATOM 918 O O . VAL A 1 122 ? 33.677 -5.391 -11.663 1.00 95.44 122 VAL A O 1
ATOM 921 N N . ARG A 1 123 ? 32.865 -3.290 -11.753 1.00 95.81 123 ARG A N 1
ATOM 922 C CA . ARG A 1 123 ? 32.391 -3.239 -10.370 1.00 95.81 123 ARG A CA 1
ATOM 923 C C . ARG A 1 123 ? 30.930 -2.835 -10.314 1.00 95.81 123 ARG A C 1
ATOM 925 O O . ARG A 1 123 ? 30.526 -1.883 -10.978 1.00 95.81 123 ARG A O 1
ATOM 932 N N . VAL A 1 124 ? 30.171 -3.527 -9.476 1.00 95.75 124 VAL A N 1
ATOM 933 C CA . VAL A 1 124 ? 28.757 -3.258 -9.218 1.00 95.75 124 VAL A CA 1
ATOM 934 C C . VAL A 1 124 ? 28.577 -3.021 -7.732 1.00 95.75 124 VAL A C 1
ATOM 936 O O . VAL A 1 124 ? 29.021 -3.834 -6.933 1.00 95.75 124 VAL A O 1
ATOM 939 N N . ASN A 1 125 ? 27.996 -1.883 -7.349 1.00 93.69 125 ASN A N 1
ATOM 940 C CA . ASN A 1 125 ? 27.820 -1.508 -5.938 1.00 93.69 125 ASN A CA 1
ATOM 941 C C . ASN A 1 125 ? 29.118 -1.630 -5.115 1.00 93.69 125 ASN A C 1
ATOM 943 O O . ASN A 1 125 ? 29.118 -2.053 -3.962 1.00 93.69 125 ASN A O 1
ATOM 947 N N . ARG A 1 126 ? 30.241 -1.214 -5.722 1.00 91.62 126 ARG A N 1
ATOM 948 C CA . ARG A 1 126 ? 31.622 -1.297 -5.199 1.00 91.62 126 ARG A CA 1
ATOM 949 C C . ARG A 1 126 ? 32.208 -2.711 -5.089 1.00 91.62 126 ARG A C 1
ATOM 951 O O . ARG A 1 126 ? 33.379 -2.828 -4.715 1.00 91.62 126 ARG A O 1
ATOM 958 N N . GLU A 1 127 ? 31.485 -3.748 -5.483 1.00 93.62 127 GLU A N 1
ATOM 959 C CA . GLU A 1 127 ? 31.958 -5.135 -5.512 1.00 93.62 127 GLU A CA 1
ATOM 960 C C . GLU A 1 127 ? 32.497 -5.506 -6.895 1.00 93.62 127 GLU A C 1
ATOM 962 O O . GLU A 1 127 ? 31.969 -5.071 -7.914 1.00 93.62 127 GLU A O 1
ATOM 967 N N . THR A 1 128 ? 33.580 -6.281 -6.946 1.00 93.75 128 THR A N 1
ATOM 968 C CA . THR A 1 128 ? 34.181 -6.724 -8.213 1.00 93.75 128 THR A CA 1
ATOM 969 C C . THR A 1 128 ? 33.362 -7.851 -8.833 1.00 93.75 128 THR A C 1
ATOM 971 O O . THR A 1 128 ? 33.036 -8.825 -8.160 1.00 93.75 128 THR A O 1
ATOM 974 N N . VAL A 1 129 ? 33.097 -7.754 -10.135 1.00 92.75 129 VAL A N 1
ATOM 975 C CA . VAL A 1 129 ? 32.388 -8.779 -10.906 1.00 92.75 129 VAL A CA 1
ATOM 976 C C . VAL A 1 129 ? 33.385 -9.766 -11.520 1.00 92.75 129 VAL A C 1
ATOM 978 O O . VAL A 1 129 ? 34.250 -9.375 -12.304 1.00 92.75 129 VAL A O 1
ATOM 981 N N . SER A 1 130 ? 33.231 -11.061 -11.222 1.00 90.44 130 SER A N 1
ATOM 982 C CA . SER A 1 130 ? 33.944 -12.142 -11.926 1.00 90.44 130 SER A CA 1
ATOM 983 C C . SER A 1 130 ? 33.211 -12.509 -13.223 1.00 90.44 130 SER A C 1
ATOM 985 O O . SER A 1 130 ? 32.492 -13.502 -13.289 1.00 90.44 130 SER A O 1
ATOM 987 N N . ASN A 1 131 ? 33.328 -11.663 -14.253 1.00 89.31 131 ASN A N 1
ATOM 988 C CA . ASN A 1 131 ? 32.483 -11.763 -15.451 1.00 89.31 131 ASN A CA 1
ATOM 989 C C . ASN A 1 131 ? 32.704 -13.054 -16.263 1.00 89.31 131 ASN A C 1
ATOM 991 O O . ASN A 1 131 ? 31.756 -13.668 -16.745 1.00 89.31 131 ASN A O 1
ATOM 995 N N . ALA A 1 132 ? 33.961 -13.483 -16.395 1.00 79.25 132 ALA A N 1
ATOM 996 C CA . ALA A 1 132 ? 34.343 -14.630 -17.221 1.00 79.25 132 ALA A CA 1
ATOM 997 C C . ALA A 1 132 ? 33.791 -15.977 -16.713 1.00 79.25 132 ALA A C 1
ATOM 999 O O . ALA A 1 132 ? 33.808 -16.966 -17.442 1.00 79.25 132 ALA A O 1
ATOM 1000 N N . GLU A 1 133 ? 33.309 -16.029 -15.472 1.00 80.12 133 GLU A N 1
ATOM 1001 C CA . GLU A 1 133 ? 32.790 -17.242 -14.833 1.00 80.12 133 GLU A CA 1
ATOM 1002 C C . GLU A 1 133 ? 31.252 -17.293 -14.833 1.00 80.12 133 GLU A C 1
ATOM 1004 O O . GLU A 1 133 ? 30.664 -18.289 -14.408 1.00 80.12 133 GLU A O 1
ATOM 1009 N N . GLN A 1 134 ? 30.581 -16.240 -15.315 1.00 88.06 134 GLN A N 1
ATOM 1010 C CA . GLN A 1 134 ? 29.123 -16.140 -15.286 1.00 88.06 134 GLN A CA 1
ATOM 1011 C C . GLN A 1 134 ? 28.461 -16.856 -16.468 1.00 88.06 134 GLN A C 1
ATOM 1013 O O . GLN A 1 134 ? 28.900 -16.769 -17.613 1.00 88.06 134 GLN A O 1
ATOM 1018 N N . THR A 1 135 ? 27.332 -17.520 -16.199 1.00 91.12 135 THR A N 1
ATOM 1019 C CA . THR A 1 135 ? 26.469 -18.126 -17.233 1.00 91.12 135 THR A CA 1
ATOM 1020 C C . THR A 1 135 ? 25.905 -17.082 -18.200 1.00 91.12 135 THR A C 1
ATOM 1022 O O . THR A 1 135 ? 25.791 -17.337 -19.399 1.00 91.12 135 THR A O 1
ATOM 1025 N N . TYR A 1 136 ? 25.589 -15.901 -17.669 1.00 95.38 136 TYR A N 1
ATOM 1026 C CA . TYR A 1 136 ? 25.133 -14.732 -18.410 1.00 95.38 136 TYR A CA 1
ATOM 1027 C C . TYR A 1 136 ? 26.179 -13.631 -18.220 1.00 95.38 136 TYR A C 1
ATOM 1029 O O . TYR A 1 136 ? 26.006 -12.785 -17.347 1.00 95.38 136 TYR A O 1
ATOM 1037 N N . PRO A 1 137 ? 27.301 -13.665 -18.959 1.00 95.94 137 PRO A N 1
ATOM 1038 C CA . PRO A 1 137 ? 28.338 -12.660 -18.801 1.00 95.94 137 PRO A CA 1
ATOM 1039 C C . PRO A 1 137 ? 27.837 -11.310 -19.316 1.00 95.94 137 PRO A C 1
ATOM 1041 O O . PRO A 1 137 ? 26.994 -11.254 -20.215 1.00 95.94 137 PRO A O 1
ATOM 1044 N N . LEU A 1 138 ? 28.394 -10.228 -18.784 1.00 97.31 138 LEU A N 1
ATOM 1045 C CA . LEU A 1 138 ? 28.290 -8.882 -19.329 1.00 97.31 138 LEU A CA 1
ATOM 1046 C C . LEU A 1 138 ? 28.827 -8.866 -20.760 1.00 97.31 138 LEU A C 1
ATOM 1048 O O . LEU A 1 138 ? 29.899 -9.418 -21.043 1.00 97.31 138 LEU A O 1
ATOM 1052 N N . LEU A 1 139 ? 28.082 -8.211 -21.645 1.00 97.56 139 LEU A N 1
ATOM 1053 C CA . LEU A 1 139 ? 28.391 -8.142 -23.069 1.00 97.56 139 LEU A CA 1
ATOM 1054 C C . LEU A 1 139 ? 28.799 -6.726 -23.469 1.00 97.56 139 LEU A C 1
ATOM 1056 O O . LEU A 1 139 ? 28.385 -5.754 -22.848 1.00 97.56 139 LEU A O 1
ATOM 1060 N N . VAL A 1 140 ? 29.573 -6.607 -24.538 1.00 97.00 140 VAL A N 1
ATOM 1061 C CA . VAL A 1 140 ? 29.899 -5.352 -25.209 1.00 97.00 140 VAL A CA 1
ATOM 1062 C C . VAL A 1 140 ? 29.318 -5.398 -26.612 1.00 97.00 140 VAL A C 1
ATOM 1064 O O . VAL A 1 140 ? 29.612 -6.304 -27.397 1.00 97.00 140 VAL A O 1
ATOM 1067 N N . PHE A 1 141 ? 28.490 -4.410 -26.932 1.00 96.06 141 PHE A N 1
ATOM 1068 C CA . PHE A 1 141 ? 27.904 -4.238 -28.253 1.00 96.06 141 PHE A CA 1
ATOM 1069 C C . PHE A 1 141 ? 27.876 -2.751 -28.599 1.00 96.06 141 PHE A C 1
ATOM 1071 O O . PHE A 1 141 ? 27.391 -1.945 -27.811 1.00 96.06 141 PHE A O 1
ATOM 1078 N N . GLN A 1 142 ? 28.427 -2.387 -29.762 1.00 93.25 142 GLN A N 1
ATOM 1079 C CA . GLN A 1 142 ? 28.579 -0.985 -30.183 1.00 93.25 142 GLN A CA 1
ATOM 1080 C C . GLN A 1 142 ? 29.240 -0.107 -29.106 1.00 93.25 142 GLN A C 1
ATOM 1082 O O . GLN A 1 142 ? 28.749 0.971 -28.783 1.00 93.25 142 GLN A O 1
ATOM 1087 N N . ASP A 1 143 ? 30.324 -0.617 -28.514 1.00 92.75 143 ASP A N 1
ATOM 1088 C CA . ASP A 1 143 ? 31.109 0.041 -27.459 1.00 92.75 143 ASP A CA 1
ATOM 1089 C C . ASP A 1 143 ? 30.337 0.356 -26.160 1.00 92.75 143 ASP A C 1
ATOM 1091 O O . ASP A 1 143 ? 30.840 1.060 -25.285 1.00 92.75 143 ASP A O 1
ATOM 1095 N N . ILE A 1 144 ? 29.138 -0.212 -25.986 1.00 95.06 144 ILE A N 1
ATOM 1096 C CA . ILE A 1 144 ? 28.337 -0.121 -24.761 1.00 95.06 144 ILE A CA 1
ATOM 1097 C C . ILE A 1 144 ? 28.343 -1.461 -24.034 1.00 95.06 144 ILE A C 1
ATOM 1099 O O . ILE A 1 144 ? 28.260 -2.519 -24.656 1.00 95.06 144 ILE A O 1
ATOM 1103 N N . THR A 1 145 ? 28.425 -1.409 -22.702 1.00 96.38 145 THR A N 1
ATOM 1104 C CA . THR A 1 145 ? 28.311 -2.596 -21.844 1.00 96.38 145 THR A CA 1
ATOM 1105 C C . THR A 1 145 ? 26.850 -2.904 -21.557 1.00 96.38 145 THR A C 1
ATOM 1107 O O . THR A 1 145 ? 26.081 -2.013 -21.207 1.00 96.38 145 THR A O 1
ATOM 1110 N N . TYR A 1 146 ? 26.481 -4.170 -21.662 1.00 97.56 146 TYR A N 1
ATOM 1111 C CA . TYR A 1 146 ? 25.133 -4.672 -21.474 1.00 97.56 146 TYR A CA 1
ATOM 1112 C C . TYR A 1 146 ? 25.077 -5.584 -20.260 1.00 97.56 146 TYR A C 1
ATOM 1114 O O . TYR A 1 146 ? 25.872 -6.521 -20.137 1.00 97.56 146 TYR A O 1
ATOM 1122 N N . PHE A 1 147 ? 24.100 -5.326 -19.397 1.00 97.81 147 PHE A N 1
ATOM 1123 C CA . PHE A 1 147 ? 23.857 -6.108 -18.194 1.00 97.81 147 PHE A CA 1
ATOM 1124 C C . PHE A 1 147 ? 22.683 -7.056 -18.409 1.00 97.81 147 PHE A C 1
ATOM 1126 O O . PHE A 1 147 ? 21.646 -6.616 -18.910 1.00 97.81 147 PHE A O 1
ATOM 1133 N N . PRO A 1 148 ? 22.803 -8.335 -18.026 1.00 97.56 148 PRO A N 1
ATOM 1134 C CA . PRO A 1 148 ? 21.683 -9.251 -18.106 1.00 97.56 148 PRO A CA 1
ATOM 1135 C C . PRO A 1 148 ? 20.669 -8.926 -17.012 1.00 97.56 148 PRO A C 1
ATOM 1137 O O . PRO A 1 148 ? 21.027 -8.766 -15.843 1.00 97.56 148 PRO A O 1
ATOM 1140 N N . LEU A 1 149 ? 19.388 -8.924 -17.368 1.00 97.31 149 LEU A N 1
ATOM 1141 C CA . LEU A 1 149 ? 18.262 -8.777 -16.443 1.00 97.31 149 LEU A CA 1
ATOM 1142 C C . LEU A 1 149 ? 18.007 -10.080 -15.664 1.00 97.31 149 LEU A C 1
ATOM 1144 O O . LEU A 1 149 ? 16.899 -10.609 -15.628 1.00 97.31 149 LEU A O 1
ATOM 1148 N N . THR A 1 150 ? 19.060 -10.624 -15.052 1.00 95.75 150 THR A N 1
ATOM 1149 C CA . THR A 1 150 ? 18.949 -11.712 -14.074 1.00 95.75 150 THR A CA 1
ATOM 1150 C C . THR A 1 150 ? 18.423 -11.182 -12.745 1.00 95.75 150 THR A C 1
ATOM 1152 O O . THR A 1 150 ? 18.520 -9.989 -12.459 1.00 95.75 150 THR A O 1
ATOM 1155 N N . TRP A 1 151 ? 17.929 -12.081 -11.891 1.00 93.25 151 TRP A N 1
ATOM 1156 C CA . TRP A 1 151 ? 17.508 -11.718 -10.537 1.00 93.25 151 TRP A CA 1
ATOM 1157 C C . TRP A 1 151 ? 18.636 -11.070 -9.722 1.00 93.25 151 TRP A C 1
ATOM 1159 O O . TRP A 1 151 ? 18.393 -10.120 -8.983 1.00 93.25 151 TRP A O 1
ATOM 1169 N N . ASP A 1 152 ? 19.874 -11.544 -9.890 1.00 93.00 152 ASP A N 1
ATOM 1170 C CA . ASP A 1 152 ? 21.022 -10.976 -9.187 1.00 93.00 152 ASP A CA 1
ATOM 1171 C C . ASP A 1 152 ? 21.239 -9.507 -9.571 1.00 93.00 152 ASP A C 1
ATOM 1173 O O . ASP A 1 152 ? 21.179 -8.631 -8.714 1.00 93.00 152 ASP A O 1
ATOM 1177 N N . TYR A 1 153 ? 21.372 -9.196 -10.862 1.00 94.38 153 TYR A N 1
ATOM 1178 C CA . TYR A 1 153 ? 21.583 -7.808 -11.276 1.00 94.38 153 TYR A CA 1
ATOM 1179 C C . TYR A 1 153 ? 20.336 -6.936 -11.125 1.00 94.38 153 TYR A C 1
ATOM 1181 O O . TYR A 1 153 ? 20.382 -5.926 -10.428 1.00 94.38 153 TYR A O 1
ATOM 1189 N N . ALA A 1 154 ? 19.216 -7.306 -11.748 1.00 93.50 154 ALA A N 1
ATOM 1190 C CA . ALA A 1 154 ? 18.041 -6.441 -11.789 1.00 93.50 154 ALA A CA 1
ATOM 1191 C C . ALA A 1 154 ? 17.423 -6.249 -10.398 1.00 93.50 154 ALA A C 1
ATOM 1193 O O . ALA A 1 154 ? 17.162 -5.118 -9.997 1.00 93.50 154 ALA A O 1
ATOM 1194 N N . VAL A 1 155 ? 17.230 -7.329 -9.635 1.00 90.19 155 VAL A N 1
ATOM 1195 C CA . VAL A 1 155 ? 16.503 -7.270 -8.357 1.00 90.19 155 VAL A CA 1
ATOM 1196 C C . VAL A 1 155 ? 17.448 -7.038 -7.180 1.00 90.19 155 VAL A C 1
ATOM 1198 O O . VAL A 1 155 ? 17.238 -6.105 -6.403 1.00 90.19 155 VAL A O 1
ATOM 1201 N N . ASN A 1 156 ? 18.505 -7.843 -7.028 1.00 89.81 156 ASN A N 1
ATOM 1202 C CA . ASN A 1 156 ? 19.371 -7.736 -5.848 1.00 89.81 156 ASN A CA 1
ATOM 1203 C C . ASN A 1 156 ? 20.288 -6.507 -5.918 1.00 89.81 156 ASN A C 1
ATOM 1205 O O . ASN A 1 156 ? 20.356 -5.750 -4.948 1.00 89.81 156 ASN A O 1
ATOM 1209 N N . GLN A 1 157 ? 20.968 -6.292 -7.049 1.00 91.25 157 GLN A N 1
ATOM 1210 C CA . GLN A 1 157 ? 21.954 -5.217 -7.194 1.00 91.25 157 GLN A CA 1
ATOM 1211 C C . GLN A 1 157 ? 21.314 -3.868 -7.551 1.00 91.25 157 GLN A C 1
ATOM 1213 O O . GLN A 1 157 ? 21.688 -2.847 -6.971 1.00 91.25 157 GLN A O 1
ATOM 1218 N N . PHE A 1 158 ? 20.351 -3.844 -8.477 1.00 91.38 158 PHE A N 1
ATOM 1219 C CA . PHE A 1 158 ? 19.753 -2.600 -8.986 1.00 91.38 158 PHE A CA 1
ATOM 1220 C C . PHE A 1 158 ? 18.396 -2.251 -8.369 1.00 91.38 158 PHE A C 1
ATOM 1222 O O . PHE A 1 158 ? 17.919 -1.134 -8.548 1.00 91.38 158 PHE A O 1
ATOM 1229 N N . ARG A 1 159 ? 17.798 -3.155 -7.578 1.00 89.00 159 ARG A N 1
ATOM 1230 C CA . ARG A 1 159 ? 16.511 -2.933 -6.888 1.00 89.00 159 ARG A CA 1
ATOM 1231 C C . ARG A 1 159 ? 15.345 -2.629 -7.837 1.00 89.00 159 ARG A C 1
ATOM 1233 O O . ARG A 1 159 ? 14.384 -1.968 -7.447 1.00 89.00 159 ARG A O 1
ATOM 1240 N N . TRP A 1 160 ? 15.418 -3.117 -9.068 1.00 90.75 160 TRP A N 1
ATOM 1241 C CA . TRP A 1 160 ? 14.342 -3.027 -10.045 1.00 90.75 160 TRP A CA 1
ATOM 1242 C C . TRP A 1 160 ? 13.329 -4.153 -9.847 1.00 90.75 160 TRP A C 1
ATOM 1244 O O . TRP A 1 160 ? 13.633 -5.216 -9.300 1.00 90.75 160 TRP A O 1
ATOM 1254 N N . LYS A 1 161 ? 12.112 -3.919 -10.328 1.00 89.38 161 LYS A N 1
ATOM 1255 C CA . LYS A 1 161 ? 11.047 -4.914 -10.413 1.00 89.38 161 LYS A CA 1
ATOM 1256 C C . LYS A 1 161 ? 10.893 -5.354 -11.860 1.00 89.38 161 LYS A C 1
ATOM 1258 O O . LYS A 1 161 ? 10.790 -4.521 -12.757 1.00 89.38 161 LYS A O 1
ATOM 1263 N N . LEU A 1 162 ? 10.859 -6.666 -12.057 1.00 91.94 162 LEU A N 1
ATOM 1264 C CA . LEU A 1 162 ? 10.596 -7.290 -13.346 1.00 91.94 162 LEU A CA 1
ATOM 1265 C C . LEU A 1 162 ? 9.231 -7.972 -13.293 1.00 91.94 162 LEU A C 1
ATOM 1267 O O . LEU A 1 162 ? 8.957 -8.723 -12.354 1.00 91.94 162 LEU A O 1
ATOM 1271 N N . SER A 1 163 ? 8.398 -7.743 -14.301 1.00 91.94 163 SER A N 1
ATOM 1272 C CA . SER A 1 163 ? 7.133 -8.453 -14.488 1.00 91.94 163 SER A CA 1
ATOM 1273 C C . SER A 1 163 ? 6.982 -8.908 -15.936 1.00 91.94 163 SER A C 1
ATOM 1275 O O . SER A 1 163 ? 7.544 -8.315 -16.856 1.00 91.94 163 SER A O 1
ATOM 1277 N N . TRP A 1 164 ? 6.244 -10.000 -16.132 1.00 93.38 164 TRP A N 1
ATOM 1278 C CA . TRP A 1 164 ? 5.960 -10.561 -17.448 1.00 93.38 164 TRP A CA 1
ATOM 1279 C C . TRP A 1 164 ? 4.458 -10.733 -17.640 1.00 93.38 164 TRP A C 1
ATOM 1281 O O . TRP A 1 164 ? 3.768 -11.235 -16.748 1.00 93.38 164 TRP A O 1
ATOM 1291 N N . ASN A 1 165 ? 3.973 -10.372 -18.823 1.00 92.81 165 ASN A N 1
ATOM 1292 C CA . ASN A 1 165 ? 2.634 -10.692 -19.294 1.00 92.81 165 ASN A CA 1
ATOM 1293 C C . ASN A 1 165 ? 2.702 -11.121 -20.767 1.00 92.81 165 ASN A C 1
ATOM 1295 O O . ASN A 1 165 ? 3.440 -10.529 -21.544 1.00 92.81 165 ASN A O 1
ATOM 1299 N N . ASP A 1 166 ? 1.916 -12.114 -21.181 1.00 91.94 166 ASP A N 1
ATOM 1300 C CA . ASP A 1 166 ? 1.972 -12.624 -22.560 1.00 91.94 166 ASP A CA 1
ATOM 1301 C C . ASP A 1 166 ? 1.525 -11.603 -23.624 1.00 91.94 166 ASP A C 1
ATOM 1303 O O . ASP A 1 166 ? 1.953 -11.691 -24.775 1.00 91.94 166 ASP A O 1
ATOM 1307 N N . ALA A 1 167 ? 0.677 -10.636 -23.264 1.00 91.00 167 ALA A N 1
ATOM 1308 C CA . ALA A 1 167 ? 0.222 -9.576 -24.163 1.00 91.00 167 ALA A CA 1
ATOM 1309 C C . ALA A 1 167 ? 1.215 -8.403 -24.241 1.00 91.00 167 ALA A C 1
ATOM 1311 O O . ALA A 1 167 ? 1.486 -7.890 -25.331 1.00 91.00 167 ALA A O 1
ATOM 1312 N N . ASP A 1 168 ? 1.769 -7.997 -23.096 1.00 90.62 168 ASP A N 1
ATOM 1313 C CA . ASP A 1 168 ? 2.595 -6.787 -22.976 1.00 90.62 168 ASP A CA 1
ATOM 1314 C C . ASP A 1 168 ? 4.105 -7.060 -22.916 1.00 90.62 168 ASP A C 1
ATOM 1316 O O . ASP A 1 168 ? 4.903 -6.134 -23.034 1.00 90.62 168 ASP A O 1
ATOM 1320 N N . GLY A 1 169 ? 4.507 -8.327 -22.814 1.00 95.88 169 GLY A N 1
ATOM 1321 C CA . GLY A 1 169 ? 5.898 -8.758 -22.747 1.00 95.88 169 GLY A CA 1
ATOM 1322 C C . GLY A 1 169 ? 6.553 -8.458 -21.399 1.00 95.88 169 GLY A C 1
ATOM 1323 O O . GLY A 1 169 ? 5.977 -8.712 -20.338 1.00 95.88 169 GLY A O 1
ATOM 1324 N N . LEU A 1 170 ? 7.792 -7.965 -21.448 1.00 96.69 170 LEU A N 1
ATOM 1325 C CA . LEU A 1 170 ? 8.614 -7.678 -20.272 1.00 96.69 170 LEU A CA 1
ATOM 1326 C C . LEU A 1 170 ? 8.415 -6.231 -19.814 1.00 96.69 170 LEU A C 1
ATOM 1328 O O . LEU A 1 170 ? 8.696 -5.303 -20.567 1.00 96.69 170 LEU A O 1
ATOM 1332 N N . SER A 1 171 ? 8.041 -6.038 -18.554 1.00 95.25 171 SER A N 1
ATOM 1333 C CA . SER A 1 171 ? 8.001 -4.724 -17.910 1.00 95.25 171 SER A CA 1
ATOM 1334 C C . SER A 1 171 ? 9.118 -4.601 -16.874 1.00 95.25 171 SER A C 1
ATOM 1336 O O . SER A 1 171 ? 9.315 -5.483 -16.031 1.00 95.25 171 SER A O 1
ATOM 1338 N N . ILE A 1 172 ? 9.845 -3.487 -16.943 1.00 94.25 172 ILE A N 1
ATOM 1339 C CA . ILE A 1 172 ? 10.947 -3.121 -16.056 1.00 94.25 172 ILE A CA 1
ATOM 1340 C C . ILE A 1 172 ? 10.550 -1.829 -15.342 1.00 94.25 172 ILE A C 1
ATOM 1342 O O . ILE A 1 172 ? 10.404 -0.789 -15.980 1.00 94.25 172 ILE A O 1
ATOM 1346 N N . ALA A 1 173 ? 10.392 -1.897 -14.022 1.00 91.19 173 ALA A N 1
ATOM 1347 C CA . ALA A 1 173 ? 10.122 -0.734 -13.180 1.00 91.19 173 ALA A CA 1
ATOM 1348 C C . ALA A 1 173 ? 11.293 -0.504 -12.222 1.00 91.19 173 ALA A C 1
ATOM 1350 O O . ALA A 1 173 ? 11.655 -1.398 -11.448 1.00 91.19 173 ALA A O 1
ATOM 1351 N N . THR A 1 174 ? 11.898 0.678 -12.266 1.00 90.19 174 THR A N 1
ATOM 1352 C CA . THR A 1 174 ? 13.117 0.982 -11.511 1.00 90.19 174 THR A CA 1
ATOM 1353 C C . THR A 1 174 ? 12.831 1.757 -10.231 1.00 90.19 174 THR A C 1
ATOM 1355 O O . THR A 1 174 ? 11.682 1.932 -9.821 1.00 90.19 174 THR A O 1
ATOM 1358 N N . GLY A 1 175 ? 13.889 2.202 -9.545 1.00 84.38 175 GLY A N 1
ATOM 1359 C CA . GLY A 1 175 ? 13.740 3.157 -8.451 1.00 84.38 175 GLY A CA 1
ATOM 1360 C C . GLY A 1 175 ? 13.071 4.434 -8.959 1.00 84.38 175 GLY A C 1
ATOM 1361 O O . GLY A 1 175 ? 13.416 4.920 -10.028 1.00 84.38 175 GLY A O 1
ATOM 1362 N N . GLN A 1 176 ? 12.121 4.959 -8.192 1.00 85.25 176 GLN A N 1
ATOM 1363 C CA . GLN A 1 176 ? 11.306 6.122 -8.546 1.00 85.25 176 GLN A CA 1
ATOM 1364 C C . GLN A 1 176 ? 11.281 7.077 -7.353 1.00 85.25 176 GLN A C 1
ATOM 1366 O O . GLN A 1 176 ? 11.163 6.621 -6.208 1.00 85.25 176 GLN A O 1
ATOM 1371 N N . ARG A 1 177 ? 11.358 8.388 -7.593 1.00 87.69 177 ARG A N 1
ATOM 1372 C CA . ARG A 1 177 ? 11.163 9.393 -6.536 1.00 87.69 177 ARG A CA 1
ATOM 1373 C C . ARG A 1 177 ? 9.729 9.400 -6.034 1.00 87.69 177 ARG A C 1
ATOM 1375 O O . ARG A 1 177 ? 8.793 9.230 -6.812 1.00 87.69 177 ARG A O 1
ATOM 1382 N N . ARG A 1 178 ? 9.555 9.647 -4.736 1.00 88.44 178 ARG A N 1
ATOM 1383 C CA . ARG A 1 178 ? 8.242 9.626 -4.091 1.00 88.44 178 ARG A CA 1
ATOM 1384 C C . ARG A 1 178 ? 7.628 11.008 -4.073 1.00 88.44 178 ARG A C 1
ATOM 1386 O O . ARG A 1 178 ? 7.984 11.815 -3.223 1.00 88.44 178 ARG A O 1
ATOM 1393 N N . TYR A 1 179 ? 6.662 11.248 -4.948 1.00 93.06 179 TYR A N 1
ATOM 1394 C CA . TYR A 1 179 ? 5.883 12.484 -5.003 1.00 93.06 179 TYR A CA 1
ATOM 1395 C C . TYR A 1 179 ? 4.575 12.398 -4.217 1.00 93.06 179 TYR A C 1
ATOM 1397 O O . TYR A 1 179 ? 4.089 13.429 -3.761 1.00 93.06 179 TYR A O 1
ATOM 1405 N N . MET A 1 180 ? 4.016 11.200 -4.022 1.00 91.00 180 MET A N 1
ATOM 1406 C CA . MET A 1 180 ? 2.778 11.012 -3.258 1.00 91.00 180 MET A CA 1
ATOM 1407 C C . MET A 1 180 ? 3.055 10.438 -1.867 1.00 91.00 180 MET A C 1
ATOM 1409 O O . MET A 1 180 ? 3.829 9.491 -1.697 1.00 91.00 180 MET A O 1
ATOM 1413 N N . SER A 1 181 ? 2.394 10.996 -0.854 1.00 84.56 181 SER A N 1
ATOM 1414 C CA . SER A 1 181 ? 2.471 10.489 0.519 1.00 84.56 181 SER A CA 1
ATOM 1415 C C . SER A 1 181 ? 1.421 9.400 0.755 1.00 84.56 181 SER A C 1
ATOM 1417 O O . SER A 1 181 ? 1.694 8.224 0.518 1.00 84.56 181 SER A O 1
ATOM 1419 N N . GLY A 1 182 ? 0.228 9.786 1.204 1.00 86.50 182 GLY A N 1
ATOM 1420 C CA . GLY A 1 182 ? -0.937 8.924 1.401 1.00 86.50 182 GLY A CA 1
ATOM 1421 C C . GLY A 1 182 ? -2.212 9.704 1.086 1.00 86.50 182 GLY A C 1
ATOM 1422 O O . GLY A 1 182 ? -2.159 10.932 0.963 1.00 86.50 182 GLY A O 1
ATOM 1423 N N . ILE A 1 183 ? -3.335 9.009 0.917 1.00 93.12 183 ILE A N 1
ATOM 1424 C CA . ILE A 1 183 ? -4.635 9.668 0.738 1.00 93.12 183 ILE A CA 1
ATOM 1425 C C . ILE A 1 183 ? -5.082 10.219 2.091 1.00 93.12 183 ILE A C 1
ATOM 1427 O O . ILE A 1 183 ? -4.961 9.550 3.117 1.00 93.12 183 ILE A O 1
ATOM 1431 N N . ILE A 1 184 ? -5.556 11.460 2.091 1.00 91.94 184 ILE A N 1
ATOM 1432 C CA . ILE A 1 184 ? -5.911 12.198 3.311 1.00 91.94 184 ILE A CA 1
ATOM 1433 C C . ILE A 1 184 ? -7.383 12.594 3.369 1.00 91.94 184 ILE A C 1
ATOM 1435 O O . ILE A 1 184 ? -7.866 12.942 4.451 1.00 91.94 184 ILE A O 1
ATOM 1439 N N . TYR A 1 185 ? -8.049 12.589 2.215 1.00 95.44 185 TYR A N 1
ATOM 1440 C CA . TYR A 1 185 ? -9.443 12.955 2.026 1.00 95.44 185 TYR A CA 1
ATOM 1441 C C . TYR A 1 185 ? -9.927 12.463 0.653 1.00 95.44 185 TYR A C 1
ATOM 1443 O O . TYR A 1 185 ? -9.113 12.237 -0.249 1.00 95.44 185 TYR A O 1
ATOM 1451 N N . ASP A 1 186 ? -11.239 12.357 0.484 1.00 97.31 186 ASP A N 1
ATOM 1452 C CA . ASP A 1 186 ? -11.906 12.077 -0.784 1.00 97.31 186 ASP A CA 1
ATOM 1453 C C . ASP A 1 186 ? -13.201 12.885 -0.902 1.00 97.31 186 ASP A C 1
ATOM 1455 O O . ASP A 1 186 ? -13.837 13.204 0.105 1.00 97.31 186 ASP A O 1
ATOM 1459 N N . ASP A 1 187 ? -13.597 13.188 -2.137 1.00 96.12 187 ASP A N 1
ATOM 1460 C CA . ASP A 1 187 ? -14.939 13.656 -2.481 1.00 96.12 187 ASP A CA 1
ATOM 1461 C C . ASP A 1 187 ? -15.711 12.620 -3.321 1.00 96.12 187 ASP A C 1
ATOM 1463 O O . ASP A 1 187 ? -15.369 11.438 -3.321 1.00 96.12 187 ASP A O 1
ATOM 1467 N N . GLU A 1 188 ? -16.805 13.025 -3.970 1.00 95.56 188 GLU A N 1
ATOM 1468 C CA . GLU A 1 188 ? -17.601 12.142 -4.833 1.00 95.56 188 GLU A CA 1
ATOM 1469 C C . GLU A 1 188 ? -16.742 11.493 -5.931 1.00 95.56 188 GLU A C 1
ATOM 1471 O O . GLU A 1 188 ? -16.816 10.281 -6.126 1.00 95.56 188 GLU A O 1
ATOM 1476 N N . ASP A 1 189 ? -15.836 12.257 -6.545 1.00 96.62 189 ASP A N 1
ATOM 1477 C CA . ASP A 1 189 ? -15.121 11.860 -7.762 1.00 96.62 189 ASP A CA 1
ATOM 1478 C C . ASP A 1 189 ? -13.606 11.704 -7.567 1.00 96.62 189 ASP A C 1
ATOM 1480 O O . ASP A 1 189 ? -12.928 11.058 -8.380 1.00 96.62 189 ASP A O 1
ATOM 1484 N N . TYR A 1 190 ? -13.048 12.301 -6.510 1.00 98.31 190 TYR A N 1
ATOM 1485 C CA . TYR A 1 190 ? -11.611 12.492 -6.364 1.00 98.31 190 TYR A CA 1
ATOM 1486 C C . TYR A 1 190 ? -11.049 12.007 -5.031 1.00 98.31 190 TYR A C 1
ATOM 1488 O O . TYR A 1 190 ? -11.674 12.083 -3.976 1.00 98.31 190 TYR A O 1
ATOM 1496 N N . LEU A 1 191 ? -9.797 11.564 -5.096 1.00 98.19 191 LEU A N 1
ATOM 1497 C CA . LEU A 1 191 ? -8.907 11.306 -3.976 1.00 98.19 191 LEU A CA 1
ATOM 1498 C C . LEU A 1 191 ? -7.899 12.451 -3.866 1.00 98.19 191 LEU A C 1
ATOM 1500 O O . LEU A 1 191 ? -7.413 12.970 -4.878 1.00 98.19 191 LEU A O 1
ATOM 1504 N N . TYR A 1 192 ? -7.533 12.793 -2.635 1.00 97.50 192 TYR A N 1
ATOM 1505 C CA . TYR A 1 192 ? -6.572 13.850 -2.345 1.00 97.50 192 TYR A CA 1
ATOM 1506 C C . TYR A 1 192 ? -5.372 13.291 -1.593 1.00 97.50 192 TYR A C 1
ATOM 1508 O O . TYR A 1 192 ? -5.521 12.603 -0.581 1.00 97.50 192 TYR A O 1
ATOM 1516 N N . THR A 1 193 ? -4.169 13.606 -2.068 1.00 95.25 193 THR A N 1
ATOM 1517 C CA . THR A 1 193 ? -2.907 13.231 -1.417 1.00 95.25 193 THR A CA 1
ATOM 1518 C C . THR A 1 193 ? -1.991 14.438 -1.301 1.00 95.25 193 THR A C 1
ATOM 1520 O O . THR A 1 193 ? -1.996 15.310 -2.167 1.00 95.25 193 THR A O 1
ATOM 1523 N N . TYR A 1 194 ? -1.193 14.499 -0.235 1.00 92.56 194 TYR A N 1
ATOM 1524 C CA . TYR A 1 194 ? -0.137 15.501 -0.145 1.00 92.56 194 TYR A CA 1
ATOM 1525 C C . TYR A 1 194 ? 0.954 15.250 -1.181 1.00 92.56 194 TYR A C 1
ATOM 1527 O O . TYR A 1 194 ? 1.351 14.105 -1.423 1.00 92.56 194 TYR A O 1
ATOM 1535 N N . VAL A 1 195 ? 1.500 16.347 -1.698 1.00 94.50 195 VAL A N 1
ATOM 1536 C CA . VAL A 1 195 ? 2.779 16.337 -2.400 1.00 94.50 195 VAL A CA 1
ATOM 1537 C C . VAL A 1 195 ? 3.882 16.122 -1.364 1.00 94.50 195 VAL A C 1
ATOM 1539 O O . VAL A 1 195 ? 4.033 16.895 -0.416 1.00 94.50 195 VAL A O 1
ATOM 1542 N N . ASN A 1 196 ? 4.651 15.049 -1.514 1.00 91.12 196 ASN A N 1
ATOM 1543 C CA . ASN A 1 196 ? 5.737 14.722 -0.598 1.00 91.12 196 ASN A CA 1
ATOM 1544 C C . ASN A 1 196 ? 6.773 15.862 -0.553 1.00 91.12 196 ASN A C 1
ATOM 1546 O O . ASN A 1 196 ? 7.143 16.409 -1.593 1.00 91.12 196 ASN A O 1
ATOM 1550 N N . ASN A 1 197 ? 7.219 16.215 0.656 1.00 90.69 197 ASN A N 1
ATOM 1551 C CA . ASN A 1 197 ? 8.105 17.347 0.973 1.00 90.69 197 ASN A CA 1
ATOM 1552 C C . ASN A 1 197 ? 7.628 18.752 0.578 1.00 90.69 197 ASN A C 1
ATOM 1554 O O . ASN A 1 197 ? 8.359 19.717 0.800 1.00 90.69 197 ASN A O 1
ATOM 1558 N N . VAL A 1 198 ? 6.400 18.918 0.086 1.00 92.56 198 VAL A N 1
ATOM 1559 C CA . VAL A 1 198 ? 5.829 20.247 -0.147 1.00 92.56 198 VAL A CA 1
ATOM 1560 C C . VAL A 1 198 ? 4.670 20.459 0.805 1.00 92.56 198 VAL A C 1
ATOM 1562 O O . VAL A 1 198 ? 3.622 19.820 0.728 1.00 92.56 198 VAL A O 1
ATOM 1565 N N . ARG A 1 199 ? 4.884 21.362 1.758 1.00 88.38 199 ARG A N 1
ATOM 1566 C CA . ARG A 1 199 ? 3.929 21.612 2.831 1.00 88.38 199 ARG A CA 1
ATOM 1567 C C . ARG A 1 199 ? 2.600 22.126 2.268 1.00 88.38 199 ARG A C 1
ATOM 1569 O O . ARG A 1 199 ? 2.587 23.061 1.476 1.00 88.38 199 ARG A O 1
ATOM 1576 N N . ASP A 1 200 ? 1.502 21.551 2.756 1.00 87.19 200 ASP A N 1
ATOM 1577 C CA . ASP A 1 200 ? 0.126 22.000 2.508 1.00 87.19 200 ASP A CA 1
ATOM 1578 C C . ASP A 1 200 ? -0.304 22.005 1.022 1.00 87.19 200 ASP A C 1
ATOM 1580 O O . ASP A 1 200 ? -1.340 22.583 0.694 1.00 87.19 200 ASP A O 1
ATOM 1584 N N . LEU A 1 201 ? 0.448 21.344 0.132 1.00 95.50 201 LEU A N 1
ATOM 1585 C CA . LEU A 1 201 ? 0.134 21.217 -1.294 1.00 95.50 201 LEU A CA 1
ATOM 1586 C C . LEU A 1 201 ? -0.374 19.811 -1.614 1.00 95.50 201 LEU A C 1
ATOM 1588 O O . LEU A 1 201 ? 0.107 18.827 -1.044 1.00 95.50 201 LEU A O 1
ATOM 1592 N N . MET A 1 202 ? -1.343 19.707 -2.522 1.00 96.94 202 MET A N 1
ATOM 1593 C CA . MET A 1 202 ? -2.029 18.447 -2.803 1.00 96.94 202 MET A CA 1
ATOM 1594 C C . MET A 1 202 ? -2.127 18.125 -4.287 1.00 96.94 202 MET A C 1
ATOM 1596 O O . MET A 1 202 ? -2.322 19.011 -5.119 1.00 96.94 202 MET A O 1
ATOM 1600 N N . PHE A 1 203 ? -2.107 16.829 -4.585 1.00 98.12 203 PHE A N 1
ATOM 1601 C CA . PHE A 1 203 ? -2.646 16.300 -5.828 1.00 98.12 203 PHE A CA 1
ATOM 1602 C C . PHE A 1 203 ? -4.128 15.962 -5.661 1.00 98.12 203 PHE A C 1
ATOM 1604 O O . PHE A 1 203 ? -4.528 15.364 -4.656 1.00 98.12 203 PHE A O 1
ATOM 1611 N N . ARG A 1 204 ? -4.916 16.298 -6.684 1.00 98.31 204 ARG A N 1
ATOM 1612 C CA . ARG A 1 204 ? -6.275 15.805 -6.912 1.00 98.31 204 ARG A CA 1
ATOM 1613 C C . ARG A 1 204 ? -6.231 14.703 -7.967 1.00 98.31 204 ARG A C 1
ATOM 1615 O O . ARG A 1 204 ? -5.679 14.903 -9.049 1.00 98.31 204 ARG A O 1
ATOM 1622 N N . ILE A 1 205 ? -6.792 13.541 -7.651 1.00 98.38 205 ILE A N 1
ATOM 1623 C CA . ILE A 1 205 ? -6.683 12.324 -8.466 1.00 98.38 205 ILE A CA 1
ATOM 1624 C C . ILE A 1 205 ? -8.073 11.730 -8.664 1.00 98.38 205 ILE A C 1
ATOM 1626 O O . ILE A 1 205 ? -8.799 11.564 -7.692 1.00 98.38 205 ILE A O 1
ATOM 1630 N N . SER A 1 206 ? -8.463 11.406 -9.898 1.00 97.75 206 SER A N 1
ATOM 1631 C CA . SER A 1 206 ? -9.763 10.766 -10.151 1.00 97.75 206 SER A CA 1
ATOM 1632 C C . SER A 1 206 ? -9.823 9.379 -9.507 1.00 97.75 206 SER A C 1
ATOM 1634 O O . SER A 1 206 ? -8.878 8.600 -9.641 1.00 97.75 206 SER A O 1
ATOM 1636 N N . LYS A 1 207 ? -10.952 9.027 -8.880 1.00 97.25 207 LYS A N 1
ATOM 1637 C CA . LYS A 1 207 ? -11.211 7.676 -8.344 1.00 97.25 207 LYS A CA 1
ATOM 1638 C C . LYS A 1 207 ? -11.193 6.578 -9.416 1.00 97.25 207 LYS A C 1
ATOM 1640 O O . LYS A 1 207 ? -10.928 5.424 -9.094 1.00 97.25 207 LYS A O 1
ATOM 1645 N N . SER A 1 208 ? -11.405 6.929 -10.690 1.00 95.75 208 SER A N 1
ATOM 1646 C CA . SER A 1 208 ? -11.208 6.008 -11.824 1.00 95.75 208 SER A CA 1
ATOM 1647 C C . SER A 1 208 ? -9.747 5.573 -12.000 1.00 95.75 208 SER A C 1
ATOM 1649 O O . SER A 1 208 ? -9.478 4.557 -12.635 1.00 95.75 208 SER A O 1
ATOM 1651 N N . LEU A 1 209 ? -8.807 6.339 -11.430 1.00 96.62 209 LEU A N 1
ATOM 1652 C CA . LEU A 1 209 ? -7.362 6.234 -11.633 1.00 96.62 209 LEU A CA 1
ATOM 1653 C C . LEU A 1 209 ? -6.921 6.454 -13.093 1.00 96.62 209 LEU A C 1
ATOM 1655 O O . LEU A 1 209 ? -5.774 6.174 -13.444 1.00 96.62 209 LEU A O 1
ATOM 1659 N N . GLU A 1 210 ? -7.807 6.980 -13.940 1.00 94.62 210 GLU A N 1
ATOM 1660 C CA . GLU A 1 210 ? -7.497 7.364 -15.313 1.00 94.62 210 GLU A CA 1
ATOM 1661 C C . GLU A 1 210 ? -7.026 8.822 -15.397 1.00 94.62 210 GLU A C 1
ATOM 1663 O O . GLU A 1 210 ? -7.413 9.684 -14.605 1.00 94.62 210 GLU A O 1
ATOM 1668 N N . GLY A 1 211 ? -6.193 9.106 -16.401 1.00 94.25 211 GLY A N 1
ATOM 1669 C CA . GLY A 1 211 ? -5.643 10.439 -16.639 1.00 94.25 211 GLY A CA 1
ATOM 1670 C C . GLY A 1 211 ? -4.479 10.811 -15.716 1.00 94.25 211 GLY A C 1
ATOM 1671 O O . GLY A 1 211 ? -3.900 9.971 -15.024 1.00 94.25 211 GLY A O 1
ATOM 1672 N N . SER A 1 212 ? -4.097 12.086 -15.762 1.00 95.38 212 SER A N 1
ATOM 1673 C CA . SER A 1 212 ? -3.012 12.653 -14.953 1.00 95.38 212 SER A CA 1
ATOM 1674 C C . SER A 1 212 ? -3.562 13.288 -13.671 1.00 95.38 212 SER A C 1
ATOM 1676 O O . SER A 1 212 ? -4.656 13.858 -13.710 1.00 95.38 212 SER A O 1
ATOM 1678 N N . PRO A 1 213 ? -2.822 13.252 -12.548 1.00 97.44 213 PRO A N 1
ATOM 1679 C CA . PRO A 1 213 ? -3.175 14.009 -11.360 1.00 97.44 213 PRO A CA 1
ATOM 1680 C C . PRO A 1 213 ? -3.123 15.504 -11.655 1.00 97.44 213 PRO A C 1
ATOM 1682 O O . PRO A 1 213 ? -2.335 15.966 -12.480 1.00 97.44 213 PRO A O 1
ATOM 1685 N N . GLU A 1 214 ? -3.928 16.269 -10.937 1.00 98.00 214 GLU A N 1
ATOM 1686 C CA . GLU A 1 214 ? -3.873 17.723 -10.971 1.00 98.00 214 GLU A CA 1
ATOM 1687 C C . GLU A 1 214 ? -3.174 18.237 -9.721 1.00 98.00 214 GLU A C 1
ATOM 1689 O O . GLU A 1 214 ? -3.538 17.871 -8.602 1.00 98.00 214 GLU A O 1
ATOM 1694 N N . LEU A 1 215 ? -2.187 19.111 -9.904 1.00 98.12 215 LEU A N 1
ATOM 1695 C CA . LEU A 1 215 ? -1.608 19.854 -8.797 1.00 98.12 215 LEU A CA 1
ATOM 1696 C C . LEU A 1 215 ? -2.545 21.002 -8.417 1.00 98.12 215 LEU A C 1
ATOM 1698 O O . LEU A 1 215 ? -2.759 21.925 -9.203 1.00 98.12 215 LEU A O 1
ATOM 1702 N N . LEU A 1 216 ? -3.091 20.957 -7.205 1.00 98.12 216 LEU A N 1
ATOM 1703 C CA . LEU A 1 216 ? -3.928 22.034 -6.696 1.00 98.12 216 LEU A CA 1
ATOM 1704 C C . LEU A 1 216 ? -3.081 23.248 -6.319 1.00 98.12 216 LEU A C 1
ATOM 1706 O O . LEU A 1 216 ? -1.958 23.122 -5.839 1.00 98.12 216 LEU A O 1
ATOM 1710 N N . THR A 1 217 ? -3.662 24.441 -6.430 1.00 96.50 217 THR A N 1
ATOM 1711 C CA . THR A 1 217 ? -3.079 25.638 -5.809 1.00 96.50 217 THR A CA 1
ATOM 1712 C C . THR A 1 217 ? -3.094 25.526 -4.279 1.00 96.50 217 THR A C 1
ATOM 1714 O O . THR A 1 217 ? -3.862 24.754 -3.692 1.00 96.50 217 THR A O 1
ATOM 1717 N N . ALA A 1 218 ? -2.286 26.344 -3.599 1.00 94.62 218 ALA A N 1
ATOM 1718 C CA . ALA A 1 218 ? -2.270 26.395 -2.134 1.00 94.62 218 ALA A CA 1
ATOM 1719 C C . ALA A 1 218 ? -3.647 26.751 -1.535 1.00 94.62 218 ALA A C 1
ATOM 1721 O O . ALA A 1 218 ? -4.045 26.196 -0.512 1.00 94.62 218 ALA A O 1
ATOM 1722 N N . GLU A 1 219 ? -4.404 27.643 -2.185 1.00 96.19 219 GLU A N 1
ATOM 1723 C CA . GLU A 1 219 ? -5.740 28.030 -1.716 1.00 96.19 219 GLU A CA 1
ATOM 1724 C C . GLU A 1 219 ? -6.750 26.887 -1.886 1.00 96.19 219 GLU A C 1
ATOM 1726 O O . GLU A 1 219 ? -7.495 26.588 -0.955 1.00 96.19 219 GLU A O 1
ATOM 1731 N N . GLN A 1 220 ? -6.726 26.182 -3.022 1.00 97.69 220 GLN A N 1
ATOM 1732 C CA . GLN A 1 220 ? -7.552 24.984 -3.217 1.00 97.69 220 GLN A CA 1
ATOM 1733 C C . GLN A 1 220 ? -7.195 23.890 -2.200 1.00 97.69 220 GLN A C 1
ATOM 1735 O O . GLN A 1 220 ? -8.083 23.335 -1.560 1.00 97.69 220 GLN A O 1
ATOM 1740 N N . SER A 1 221 ? -5.903 23.632 -1.972 1.00 97.00 221 SER A N 1
ATOM 1741 C CA . SER A 1 221 ? -5.443 22.640 -0.984 1.00 97.00 221 SER A CA 1
ATOM 1742 C C . SER A 1 221 ? -5.934 22.976 0.432 1.00 97.00 221 SER A C 1
ATOM 1744 O O . SER A 1 221 ? -6.385 22.105 1.180 1.00 97.00 221 SER A O 1
ATOM 1746 N N . LYS A 1 222 ? -5.937 24.264 0.796 1.00 96.25 222 LYS A N 1
ATOM 1747 C CA . LYS A 1 222 ? -6.484 24.746 2.070 1.00 96.25 222 LYS A CA 1
ATOM 1748 C C . LYS A 1 222 ? -7.999 24.545 2.177 1.00 96.25 222 LYS A C 1
ATOM 1750 O O . LYS A 1 222 ? -8.484 24.196 3.253 1.00 96.25 222 LYS A O 1
ATOM 1755 N N . GLN A 1 223 ? -8.744 24.741 1.089 1.00 96.56 223 GLN A N 1
ATOM 1756 C CA . GLN A 1 223 ? -10.191 24.488 1.051 1.00 96.56 223 GLN A CA 1
ATOM 1757 C C . GLN A 1 223 ? -10.515 23.001 1.243 1.00 96.56 223 GLN A C 1
ATOM 1759 O O . GLN A 1 223 ? -11.433 22.666 1.995 1.00 96.56 223 GLN A O 1
ATOM 1764 N N . ILE A 1 224 ? -9.718 22.108 0.651 1.00 96.56 224 ILE A N 1
ATOM 1765 C CA . ILE A 1 224 ? -9.838 20.662 0.878 1.00 96.56 224 ILE A CA 1
ATOM 1766 C C . ILE A 1 224 ? -9.582 20.319 2.351 1.00 96.56 224 ILE A C 1
ATOM 1768 O O . ILE A 1 224 ? -10.379 19.614 2.968 1.00 96.56 224 ILE A O 1
ATOM 1772 N N . MET A 1 225 ? -8.543 20.891 2.968 1.00 94.00 225 MET A N 1
ATOM 1773 C CA . MET A 1 225 ? -8.292 20.692 4.404 1.00 94.00 225 MET A CA 1
ATOM 1774 C C . MET A 1 225 ? -9.425 21.201 5.294 1.00 94.00 225 MET A C 1
ATOM 1776 O O . MET A 1 225 ? -9.753 20.559 6.293 1.00 94.00 225 MET A O 1
ATOM 1780 N N . ALA A 1 226 ? -10.026 22.342 4.951 1.00 94.44 226 ALA A N 1
ATOM 1781 C CA . ALA A 1 226 ? -11.175 22.868 5.680 1.00 94.44 226 ALA A CA 1
ATOM 1782 C C . ALA A 1 226 ? -12.391 21.933 5.570 1.00 94.44 226 ALA A C 1
ATOM 1784 O O . ALA A 1 226 ? -13.066 21.706 6.572 1.00 94.44 226 ALA A O 1
ATOM 1785 N N . SER A 1 227 ? -12.620 21.349 4.389 1.00 94.12 227 SER A N 1
ATOM 1786 C CA . SER A 1 227 ? -13.699 20.379 4.146 1.00 94.12 227 SER A CA 1
ATOM 1787 C C . SER A 1 227 ? -13.484 19.100 4.956 1.00 94.12 227 SER A C 1
ATOM 1789 O O . SER A 1 227 ? -14.349 18.710 5.735 1.00 94.12 227 SER A O 1
ATOM 1791 N N . ARG A 1 228 ? -12.269 18.537 4.916 1.00 92.06 228 ARG A N 1
ATOM 1792 C CA . ARG A 1 228 ? -11.871 17.403 5.765 1.00 92.06 228 ARG A CA 1
ATOM 1793 C C . ARG A 1 228 ? -12.116 17.674 7.251 1.00 92.06 228 ARG A C 1
ATOM 1795 O O . ARG A 1 228 ? -12.609 16.808 7.968 1.00 92.06 228 ARG A O 1
ATOM 1802 N N . GLN A 1 229 ? -11.749 18.861 7.736 1.00 90.69 229 GLN A N 1
ATOM 1803 C CA . GLN A 1 229 ? -11.935 19.220 9.143 1.00 90.69 229 GLN A CA 1
ATOM 1804 C C . GLN A 1 229 ? -13.414 19.388 9.517 1.00 90.69 229 GLN A C 1
ATOM 1806 O O . GLN A 1 229 ? -13.780 19.095 10.656 1.00 90.69 229 GLN A O 1
ATOM 1811 N N . ALA A 1 230 ? -14.245 19.867 8.588 1.00 90.31 230 ALA A N 1
ATOM 1812 C CA . ALA A 1 230 ? -15.687 19.951 8.782 1.00 90.31 230 ALA A CA 1
ATOM 1813 C C . ALA A 1 230 ? -16.312 18.550 8.892 1.00 90.31 230 ALA A C 1
ATOM 1815 O O . ALA A 1 230 ? -17.093 18.317 9.816 1.00 90.31 230 ALA A O 1
ATOM 1816 N N . ASP A 1 231 ? -15.895 17.613 8.036 1.00 86.12 231 ASP A N 1
ATOM 1817 C CA . ASP A 1 231 ? -16.404 16.235 8.017 1.00 86.12 231 ASP A CA 1
ATOM 1818 C C . ASP A 1 231 ? -15.967 15.420 9.240 1.00 86.12 231 ASP A C 1
ATOM 1820 O O . ASP A 1 231 ? -16.754 14.657 9.794 1.00 86.12 231 ASP A O 1
ATOM 1824 N N . MET A 1 232 ? -14.736 15.620 9.725 1.00 79.94 232 MET A N 1
ATOM 1825 C CA . MET A 1 232 ? -14.256 14.971 10.956 1.00 79.94 232 MET A CA 1
ATOM 1826 C C . MET A 1 232 ? -14.974 15.460 12.225 1.00 79.94 232 MET A C 1
ATOM 1828 O O . MET A 1 232 ? -14.846 14.843 13.284 1.00 79.94 232 MET A O 1
ATOM 1832 N N . GLY A 1 233 ? -15.718 16.567 12.149 1.00 68.75 233 GLY A N 1
ATOM 1833 C CA . GLY A 1 233 ? -16.371 17.176 13.300 1.00 68.75 233 GLY A CA 1
ATOM 1834 C C . GLY A 1 233 ? -15.387 17.772 14.317 1.00 68.75 233 GLY A C 1
ATOM 1835 O O . GLY A 1 233 ? -14.178 17.880 14.102 1.00 68.75 233 GLY A O 1
ATOM 1836 N N . SER A 1 234 ? -15.922 18.218 15.456 1.00 61.28 234 SER A N 1
ATOM 1837 C CA . SER A 1 234 ? -15.107 18.735 16.563 1.00 61.28 234 SER A CA 1
ATOM 1838 C C . SER A 1 234 ? -14.720 17.602 17.511 1.00 61.28 234 SER A C 1
ATOM 1840 O O . SER A 1 234 ? -15.550 16.754 17.833 1.00 61.28 234 SER A O 1
ATOM 1842 N N . ALA A 1 235 ? -13.463 17.593 17.971 1.00 54.03 235 ALA A N 1
ATOM 1843 C CA . ALA A 1 235 ? -12.987 16.603 18.933 1.00 54.03 235 ALA A CA 1
ATOM 1844 C C . ALA A 1 235 ? -13.910 16.567 20.169 1.00 54.03 235 ALA A C 1
ATOM 1846 O O . ALA A 1 235 ? -14.296 17.635 20.667 1.00 54.03 235 ALA A O 1
ATOM 1847 N N . PRO A 1 236 ? -14.270 15.376 20.684 1.00 50.19 236 PRO A N 1
ATOM 1848 C CA . PRO A 1 236 ? -15.139 15.279 21.846 1.00 50.19 236 PRO A CA 1
ATOM 1849 C C . PRO A 1 236 ? -14.529 16.041 23.027 1.00 50.19 236 PRO A C 1
ATOM 1851 O O . PRO A 1 236 ? -13.357 15.870 23.372 1.00 50.19 236 PRO A O 1
ATOM 1854 N N . ARG A 1 237 ? -15.333 16.914 23.648 1.00 48.75 237 ARG A N 1
ATOM 1855 C CA . ARG A 1 237 ? -14.958 17.602 24.892 1.00 48.75 237 ARG A CA 1
ATOM 1856 C C . ARG A 1 237 ? -14.644 16.553 25.959 1.00 48.75 237 ARG A C 1
ATOM 1858 O O . ARG A 1 237 ? -15.343 15.544 26.033 1.00 48.75 237 ARG A O 1
ATOM 1865 N N . GLN A 1 238 ? -13.627 16.810 26.788 1.00 47.47 238 GLN A N 1
ATOM 1866 C CA . GLN A 1 238 ? -13.339 15.991 27.970 1.00 47.47 238 GLN A CA 1
ATOM 1867 C C . GLN A 1 238 ? -14.643 15.790 28.752 1.00 47.47 238 GLN A C 1
ATOM 1869 O O . GLN A 1 238 ? -15.231 16.761 29.228 1.00 47.47 238 GLN A O 1
ATOM 1874 N N . GLN A 1 239 ? -15.137 14.550 28.803 1.00 53.69 239 GLN A N 1
ATOM 1875 C CA . GLN A 1 239 ? -16.330 14.224 29.577 1.00 53.69 239 GLN A CA 1
ATOM 1876 C C . GLN A 1 239 ? -16.027 14.464 31.054 1.00 53.69 239 GLN A C 1
ATOM 1878 O O . GLN A 1 239 ? -14.965 14.073 31.543 1.00 53.69 239 GLN A O 1
ATOM 1883 N N . GLU A 1 240 ? -16.958 15.107 31.760 1.00 56.69 240 GLU A N 1
ATOM 1884 C CA . GLU A 1 240 ? -16.872 15.211 33.213 1.00 56.69 240 GLU A CA 1
ATOM 1885 C C . GLU A 1 240 ? -16.789 13.803 33.823 1.00 56.69 240 GLU A C 1
ATOM 1887 O O . GLU A 1 240 ? -17.463 12.883 33.339 1.00 56.69 240 GLU A O 1
ATOM 1892 N N . PRO A 1 241 ? -15.958 13.604 34.861 1.00 60.34 241 PRO A N 1
ATOM 1893 C CA . PRO A 1 241 ? -15.807 12.301 35.485 1.00 60.34 241 PRO A CA 1
ATOM 1894 C C . PRO A 1 241 ? -17.158 11.841 36.038 1.00 60.34 241 PRO A C 1
ATOM 1896 O O . PRO A 1 241 ? -17.704 12.436 36.967 1.00 60.34 241 PRO A O 1
ATOM 1899 N N . LYS A 1 242 ? -17.704 10.769 35.454 1.00 76.19 242 LYS A N 1
ATOM 1900 C CA . LYS A 1 242 ? -18.892 10.104 35.992 1.00 76.19 242 LYS A CA 1
ATOM 1901 C C . LYS A 1 242 ? -18.547 9.484 37.353 1.00 76.19 242 LYS A C 1
ATOM 1903 O O . LYS A 1 242 ? -17.427 8.994 37.523 1.00 76.19 242 LYS A O 1
ATOM 1908 N N . PRO A 1 243 ? -19.481 9.487 38.321 1.00 85.06 243 PRO A N 1
ATOM 1909 C CA . PRO A 1 243 ? -19.284 8.750 39.561 1.00 85.06 243 PRO A CA 1
ATOM 1910 C C . PRO A 1 243 ? -19.068 7.269 39.242 1.00 85.06 243 PRO A C 1
ATOM 1912 O O . PRO A 1 243 ? -19.710 6.721 38.345 1.00 85.06 243 PRO A O 1
ATOM 1915 N N . LYS A 1 244 ? -18.150 6.640 39.976 1.00 90.19 244 LYS A N 1
ATOM 1916 C CA . LYS A 1 244 ? -17.875 5.210 39.837 1.00 90.19 244 LYS A CA 1
ATOM 1917 C C . LYS A 1 244 ? -19.093 4.401 40.263 1.00 90.19 244 LYS A C 1
ATOM 1919 O O . LYS A 1 244 ? -19.734 4.738 41.259 1.00 90.19 244 LYS A O 1
ATOM 1924 N N . LEU A 1 245 ? -19.377 3.331 39.528 1.00 94.38 245 LEU A N 1
ATOM 1925 C CA . LEU A 1 245 ? -20.385 2.343 39.905 1.00 94.38 245 LEU A CA 1
ATOM 1926 C C . LEU A 1 245 ? -19.806 1.239 40.788 1.00 94.38 245 LEU A C 1
ATOM 1928 O O . LEU A 1 245 ? -20.572 0.529 41.439 1.00 94.38 245 LEU A O 1
ATOM 1932 N N . THR A 1 246 ? -18.482 1.071 40.792 1.00 94.44 246 THR A N 1
ATOM 1933 C CA . THR A 1 246 ? -17.829 0.041 41.597 1.00 94.44 246 THR A CA 1
ATOM 1934 C C . THR A 1 246 ? -17.366 0.538 42.961 1.00 94.44 246 THR A C 1
ATOM 1936 O O . THR A 1 246 ? -17.026 1.706 43.167 1.00 94.44 246 THR A O 1
ATOM 1939 N N . GLU A 1 247 ? -17.328 -0.397 43.906 1.00 93.62 247 GLU A N 1
ATOM 1940 C CA . GLU A 1 247 ? -16.811 -0.204 45.256 1.00 93.62 247 GLU A CA 1
ATOM 1941 C C . GLU A 1 247 ? -15.543 -1.039 45.443 1.00 93.62 247 GLU A C 1
ATOM 1943 O O . GLU A 1 247 ? -15.498 -2.212 45.078 1.00 93.62 247 GLU A O 1
ATOM 1948 N N . TYR A 1 248 ? -14.505 -0.450 46.032 1.00 90.88 248 TYR A N 1
ATOM 1949 C CA . TYR A 1 248 ? -13.328 -1.202 46.463 1.00 90.88 248 TYR A CA 1
ATOM 1950 C C . TYR A 1 248 ? -13.527 -1.678 47.909 1.00 90.88 248 TYR A C 1
ATOM 1952 O O . TYR A 1 248 ? -13.781 -0.854 48.791 1.00 90.88 248 TYR A O 1
ATOM 1960 N N . ARG A 1 249 ? -13.387 -2.985 48.156 1.00 92.31 249 ARG A N 1
ATOM 1961 C CA . ARG A 1 249 ? -13.351 -3.592 49.501 1.00 92.31 249 ARG A CA 1
ATOM 1962 C C . ARG A 1 249 ? -12.605 -4.925 49.464 1.00 92.31 249 ARG A C 1
ATOM 1964 O O . ARG A 1 249 ? -12.724 -5.658 48.485 1.00 92.31 249 ARG A O 1
ATOM 1971 N N . ASP A 1 250 ? -11.861 -5.227 50.527 1.00 89.38 250 ASP A N 1
ATOM 1972 C CA . ASP A 1 250 ? -11.136 -6.493 50.710 1.00 89.38 250 ASP A CA 1
ATOM 1973 C C . ASP A 1 250 ? -10.290 -6.900 49.486 1.00 89.38 250 ASP A C 1
ATOM 1975 O O . ASP A 1 250 ? -10.408 -8.014 48.980 1.00 89.38 250 ASP A O 1
ATOM 1979 N N . HIS A 1 251 ? -9.463 -5.973 48.980 1.00 90.44 251 HIS A N 1
ATOM 1980 C CA . HIS A 1 251 ? -8.577 -6.192 47.823 1.00 90.44 251 HIS A CA 1
ATOM 1981 C C . HIS A 1 251 ? -9.306 -6.569 46.515 1.00 90.44 251 HIS A C 1
ATOM 1983 O O . HIS A 1 251 ? -8.737 -7.183 45.607 1.00 90.44 251 HIS A O 1
ATOM 1989 N N . GLN A 1 252 ? -10.584 -6.192 46.398 1.00 93.50 252 GLN A N 1
ATOM 1990 C CA . GLN A 1 252 ? -11.441 -6.495 45.255 1.00 93.50 252 GLN A CA 1
ATOM 1991 C C . GLN A 1 252 ? -12.272 -5.281 44.833 1.00 93.50 252 GLN A C 1
ATOM 1993 O O . GLN A 1 252 ? -12.661 -4.447 45.656 1.00 93.50 252 GLN A O 1
ATOM 1998 N N . LEU A 1 253 ? -12.582 -5.208 43.538 1.00 94.62 253 LEU A N 1
ATOM 1999 C CA . LEU A 1 253 ? -13.599 -4.301 43.006 1.00 94.62 253 LEU A CA 1
ATOM 2000 C C . LEU A 1 253 ? -14.936 -5.030 42.926 1.00 94.62 253 LEU A C 1
ATOM 2002 O O . LEU A 1 253 ? -15.006 -6.150 42.423 1.00 94.62 253 LEU A O 1
ATOM 2006 N N . TRP A 1 254 ? -15.990 -4.386 43.409 1.00 95.88 254 TRP A N 1
ATOM 2007 C CA . TRP A 1 254 ? -17.332 -4.940 43.527 1.00 95.88 254 TRP A CA 1
ATOM 2008 C C . TRP A 1 254 ? -18.338 -4.100 42.757 1.00 95.88 254 TRP A C 1
ATOM 2010 O O . TRP A 1 254 ? -18.227 -2.878 42.703 1.00 95.88 254 TRP A O 1
ATOM 2020 N N . TYR A 1 255 ? -19.353 -4.760 42.217 1.00 95.50 255 TYR A N 1
ATOM 2021 C CA . TYR A 1 255 ? -20.512 -4.127 41.603 1.00 95.50 255 TYR A CA 1
ATOM 2022 C C . TYR A 1 255 ? -21.763 -4.897 42.008 1.00 95.50 255 TYR A C 1
ATOM 2024 O O . TYR A 1 255 ? -21.769 -6.127 41.965 1.00 95.50 255 TYR A O 1
ATOM 2032 N N . ASP A 1 256 ? -22.800 -4.179 42.438 1.00 92.75 256 ASP A N 1
ATOM 2033 C CA . ASP A 1 256 ? -24.093 -4.756 42.834 1.00 92.75 256 ASP A CA 1
ATOM 2034 C C . ASP A 1 256 ? -23.961 -5.950 43.808 1.00 92.75 256 ASP A C 1
ATOM 2036 O O . ASP A 1 256 ? -24.515 -7.035 43.631 1.00 92.75 256 ASP A O 1
ATOM 2040 N N . GLY A 1 257 ? -23.111 -5.780 44.827 1.00 91.44 257 GLY A N 1
ATOM 2041 C CA . GLY A 1 257 ? -22.870 -6.799 45.850 1.00 91.44 257 GLY A CA 1
ATOM 2042 C C . GLY A 1 257 ? -22.098 -8.039 45.384 1.00 91.44 257 GLY A C 1
ATOM 2043 O O . GLY A 1 257 ? -21.922 -8.952 46.192 1.00 91.44 257 GLY A O 1
ATOM 2044 N N . LYS A 1 258 ? -21.592 -8.074 44.143 1.00 93.06 258 LYS A N 1
ATOM 2045 C CA . LYS A 1 258 ? -20.797 -9.177 43.579 1.00 93.06 258 LYS A CA 1
ATOM 2046 C C . LYS A 1 258 ? -19.357 -8.749 43.268 1.00 93.06 258 LYS A C 1
ATOM 2048 O O . LYS A 1 258 ? -19.143 -7.610 42.847 1.00 93.06 258 LYS A O 1
ATOM 2053 N N . PRO A 1 259 ? -18.364 -9.630 43.479 1.00 94.50 259 PRO A N 1
ATOM 2054 C CA . PRO A 1 259 ? -16.979 -9.310 43.163 1.00 94.50 259 PRO A CA 1
ATOM 2055 C C . PRO A 1 259 ? -16.773 -9.353 41.645 1.00 94.50 259 PRO A C 1
ATOM 2057 O O . PRO A 1 259 ? -17.251 -10.272 40.980 1.00 94.50 259 PRO A O 1
ATOM 2060 N N . LEU A 1 260 ? -16.065 -8.362 41.106 1.00 94.75 260 LEU A N 1
ATOM 2061 C CA . LEU A 1 260 ? -15.688 -8.297 39.694 1.00 94.75 260 LEU A CA 1
ATOM 2062 C C . LEU A 1 260 ? -14.270 -8.823 39.477 1.00 94.75 260 LEU A C 1
ATOM 2064 O O . LEU A 1 260 ? -14.084 -9.797 38.756 1.00 94.75 260 LEU A O 1
ATOM 2068 N N . ILE A 1 261 ? -13.273 -8.188 40.103 1.00 94.12 261 ILE A N 1
ATOM 2069 C CA . ILE A 1 261 ? -11.855 -8.552 39.967 1.00 94.12 261 ILE A CA 1
ATOM 2070 C C . ILE A 1 261 ? -11.102 -8.395 41.287 1.00 94.12 261 ILE A C 1
ATOM 2072 O O . ILE A 1 261 ? -11.378 -7.480 42.065 1.00 94.12 261 ILE A O 1
ATOM 2076 N N . SER A 1 262 ? -10.116 -9.270 41.503 1.00 93.12 262 SER A N 1
ATOM 2077 C CA . SER A 1 262 ? -9.084 -9.089 42.529 1.00 93.12 262 SER A CA 1
ATOM 2078 C C . SER A 1 262 ? -7.986 -8.152 42.024 1.00 93.12 262 SER A C 1
ATOM 2080 O O . SER A 1 262 ? -7.576 -8.241 40.859 1.00 93.12 262 SER A O 1
ATOM 2082 N N . VAL A 1 263 ? -7.525 -7.270 42.915 1.00 90.12 263 VAL A N 1
ATOM 2083 C CA . VAL A 1 263 ? -6.448 -6.295 42.678 1.00 90.12 263 VAL A CA 1
ATOM 2084 C C . VAL A 1 263 ? -5.227 -6.522 43.580 1.00 90.12 263 VAL A C 1
ATOM 2086 O O . VAL A 1 263 ? -4.309 -5.702 43.603 1.00 90.12 263 VAL A O 1
ATOM 2089 N N . GLU A 1 264 ? -5.174 -7.658 44.288 1.00 88.88 264 GLU A N 1
ATOM 2090 C CA . GLU A 1 264 ? -4.061 -8.018 45.185 1.00 88.88 264 GLU A CA 1
ATOM 2091 C C . GLU A 1 264 ? -2.699 -7.968 44.476 1.00 88.88 264 GLU A C 1
ATOM 2093 O O . GLU A 1 264 ? -1.687 -7.574 45.061 1.00 88.88 264 GLU A O 1
ATOM 2098 N N . GLN A 1 265 ? -2.659 -8.349 43.194 1.00 84.88 265 GLN A N 1
ATOM 2099 C CA . GLN A 1 265 ? -1.433 -8.316 42.403 1.00 84.88 265 GLN A CA 1
ATOM 2100 C C . GLN A 1 265 ? -0.924 -6.879 42.232 1.00 84.88 265 GLN A C 1
ATOM 2102 O O . GLN A 1 265 ? 0.260 -6.618 42.460 1.00 84.88 265 GLN A O 1
ATOM 2107 N N . GLU A 1 266 ? -1.802 -5.951 41.855 1.00 84.44 266 GLU A N 1
ATOM 2108 C CA . GLU A 1 266 ? -1.481 -4.536 41.677 1.00 84.44 266 GLU A CA 1
ATOM 2109 C C . GLU A 1 266 ? -1.107 -3.852 43.005 1.00 84.44 266 GLU A C 1
ATOM 2111 O O . GLU A 1 266 ? -0.259 -2.958 43.021 1.00 84.44 266 GLU A O 1
ATOM 2116 N N . GLU A 1 267 ? -1.659 -4.317 44.127 1.00 78.44 267 GLU A N 1
ATOM 2117 C CA . GLU A 1 267 ? -1.356 -3.799 45.467 1.00 78.44 267 GLU A CA 1
ATOM 2118 C C . GLU A 1 267 ? -0.040 -4.332 46.048 1.00 78.44 267 GLU A C 1
ATOM 2120 O O . GLU A 1 267 ? 0.715 -3.584 46.676 1.00 78.44 267 GLU A O 1
ATOM 2125 N N . SER A 1 268 ? 0.286 -5.605 45.794 1.00 70.81 268 SER A N 1
ATOM 2126 C CA . SER A 1 268 ? 1.516 -6.253 46.282 1.00 70.81 268 SER A CA 1
ATOM 2127 C C . SER A 1 268 ? 2.809 -5.609 45.752 1.00 70.81 268 SER A C 1
ATOM 2129 O O . SER A 1 268 ? 3.876 -5.763 46.350 1.00 70.81 268 SER A O 1
ATOM 2131 N N . GLY A 1 269 ? 2.724 -4.847 44.654 1.00 59.62 269 GLY A N 1
ATOM 2132 C CA . GLY A 1 269 ? 3.860 -4.226 43.966 1.00 59.62 269 GLY A CA 1
ATOM 2133 C C . GLY A 1 269 ? 4.487 -3.000 44.649 1.00 59.62 269 GLY A C 1
ATOM 2134 O O . GLY A 1 269 ? 5.511 -2.514 44.169 1.00 59.62 269 GLY A O 1
ATOM 2135 N N . ASN A 1 270 ? 3.908 -2.493 45.745 1.00 50.84 270 ASN A N 1
ATOM 2136 C CA . ASN A 1 270 ? 4.425 -1.389 46.574 1.00 50.84 270 ASN A CA 1
ATOM 2137 C C . ASN A 1 270 ? 4.990 -0.177 45.789 1.00 50.84 270 ASN A C 1
ATOM 2139 O O . ASN A 1 270 ? 6.068 0.346 46.084 1.00 50.84 270 ASN A O 1
ATOM 2143 N N . ARG A 1 271 ? 4.261 0.277 44.761 1.00 53.28 271 ARG A N 1
ATOM 2144 C CA . ARG A 1 271 ? 4.549 1.503 43.994 1.00 53.28 271 ARG A CA 1
ATOM 2145 C C . ARG A 1 271 ? 3.256 2.264 43.720 1.00 53.28 271 ARG A C 1
ATOM 2147 O O . ARG A 1 271 ? 2.804 2.360 42.584 1.00 53.28 271 ARG A O 1
ATOM 2154 N N . LEU A 1 272 ? 2.647 2.780 44.785 1.00 52.81 272 LEU A N 1
ATOM 2155 C CA . LEU A 1 272 ? 1.528 3.712 44.671 1.00 52.81 272 LEU A CA 1
ATOM 2156 C C . LEU A 1 272 ? 1.994 4.924 43.852 1.00 52.81 272 LEU A C 1
ATOM 2158 O O . LEU A 1 272 ? 2.929 5.616 44.253 1.00 52.81 272 LEU A O 1
ATOM 2162 N N . ALA A 1 273 ? 1.367 5.141 42.693 1.00 52.75 273 ALA A N 1
ATOM 2163 C CA . ALA A 1 273 ? 1.485 6.385 41.942 1.00 52.75 273 ALA A CA 1
ATOM 2164 C C . ALA A 1 273 ? 1.228 7.567 42.889 1.00 52.75 273 ALA A C 1
ATOM 2166 O O . ALA A 1 273 ? 0.362 7.450 43.759 1.00 52.75 273 ALA A O 1
ATOM 2167 N N . ASP A 1 274 ? 1.987 8.660 42.734 1.00 50.03 274 ASP A N 1
ATOM 2168 C CA . ASP A 1 274 ? 1.895 9.875 43.552 1.00 50.03 274 ASP A CA 1
ATOM 2169 C C . ASP A 1 274 ? 0.460 10.160 44.001 1.00 50.03 274 ASP A C 1
ATOM 2171 O O . ASP A 1 274 ? -0.430 10.441 43.192 1.00 50.03 274 ASP A O 1
ATOM 2175 N N . ARG A 1 275 ? 0.245 10.051 45.313 1.00 54.25 275 ARG A N 1
ATOM 2176 C CA . ARG A 1 275 ? -1.001 10.451 45.955 1.00 54.25 275 ARG A CA 1
ATOM 2177 C C . ARG A 1 275 ? -1.045 11.972 45.920 1.00 54.25 275 ARG A C 1
ATOM 2179 O O . ARG A 1 275 ? -0.130 12.614 46.427 1.00 54.25 275 ARG A O 1
ATOM 2186 N N . ASP A 1 276 ? -2.097 12.540 45.341 1.00 54.50 276 ASP A N 1
ATOM 2187 C CA . ASP A 1 276 ? -2.417 13.950 45.575 1.00 54.50 276 ASP A CA 1
ATOM 2188 C C . ASP A 1 276 ? -2.602 14.155 47.093 1.00 54.50 276 ASP A C 1
ATOM 2190 O O . ASP A 1 276 ? -3.119 13.257 47.767 1.00 54.50 276 ASP A O 1
ATOM 2194 N N . GLU A 1 277 ? -2.201 15.308 47.636 1.00 52.16 277 GLU A N 1
ATOM 2195 C CA . GLU A 1 277 ? -2.289 15.638 49.071 1.00 52.16 277 GLU A CA 1
ATOM 2196 C C . GLU A 1 277 ? -3.726 15.499 49.615 1.00 52.16 277 GLU A C 1
ATOM 2198 O O . GLU A 1 277 ? -3.925 15.281 50.811 1.00 52.16 277 GLU A O 1
ATOM 2203 N N . ASN A 1 278 ? -4.722 15.545 48.722 1.00 56.12 278 ASN A N 1
ATOM 2204 C CA . ASN A 1 278 ? -6.146 15.380 49.015 1.00 56.12 278 ASN A CA 1
ATOM 2205 C C . ASN A 1 278 ? -6.672 13.930 48.941 1.00 56.12 278 ASN A C 1
ATOM 2207 O O . ASN A 1 278 ? -7.844 13.693 49.235 1.00 56.12 278 ASN A O 1
ATOM 2211 N N . THR A 1 279 ? -5.857 12.945 48.545 1.00 57.00 279 THR A N 1
ATOM 2212 C CA . THR A 1 279 ? -6.295 11.540 48.447 1.00 57.00 279 THR A CA 1
ATOM 2213 C C . THR A 1 279 ? -6.206 10.859 49.819 1.00 57.00 279 THR A C 1
ATOM 2215 O O . THR A 1 279 ? -5.125 10.851 50.416 1.00 57.00 279 THR A O 1
ATOM 2218 N N . PRO A 1 280 ? -7.287 10.233 50.334 1.00 59.47 280 PRO A N 1
ATOM 2219 C CA . PRO A 1 280 ? -7.233 9.491 51.591 1.00 59.47 280 PRO A CA 1
ATOM 2220 C C . PRO A 1 280 ? -6.114 8.441 51.581 1.00 59.47 280 PRO A C 1
ATOM 2222 O O . PRO A 1 280 ? -5.943 7.714 50.602 1.00 59.47 280 PRO A O 1
ATOM 2225 N N . LYS A 1 281 ? -5.362 8.334 52.685 1.00 56.16 281 LYS A N 1
ATOM 2226 C CA . LYS A 1 281 ? -4.186 7.448 52.794 1.00 56.16 281 LYS A CA 1
ATOM 2227 C C . LYS A 1 281 ? -4.484 5.954 52.585 1.00 56.16 281 LYS A C 1
ATOM 2229 O O . LYS A 1 281 ? -3.539 5.211 52.329 1.00 56.16 281 LYS A O 1
ATOM 2234 N N . ASP A 1 282 ? -5.746 5.543 52.620 1.00 60.72 282 ASP A N 1
ATOM 2235 C CA . ASP A 1 282 ? -6.161 4.141 52.503 1.00 60.72 282 ASP A CA 1
ATOM 2236 C C . ASP A 1 282 ? -7.041 3.878 51.264 1.00 60.72 282 ASP A C 1
ATOM 2238 O O . ASP A 1 282 ? -7.592 2.793 51.112 1.00 60.72 282 ASP A O 1
ATOM 2242 N N . ALA A 1 283 ? -7.189 4.855 50.359 1.00 70.25 283 ALA A N 1
ATOM 2243 C CA . ALA A 1 283 ? -7.996 4.684 49.152 1.00 70.25 283 ALA A CA 1
ATOM 2244 C C . ALA A 1 283 ? -7.206 3.981 48.034 1.00 70.25 283 ALA A C 1
ATOM 2246 O O . ALA A 1 283 ? -6.138 4.443 47.624 1.00 70.25 283 ALA A O 1
ATOM 2247 N N . PHE A 1 284 ? -7.764 2.894 47.498 1.00 81.81 284 PHE A N 1
ATOM 2248 C CA . PHE A 1 284 ? -7.255 2.245 46.291 1.00 81.81 284 PHE A CA 1
ATOM 2249 C C . PHE A 1 284 ? -7.575 3.088 45.046 1.00 81.81 284 PHE A C 1
ATOM 2251 O O . PHE A 1 284 ? -8.727 3.456 44.794 1.00 81.81 284 PHE A O 1
ATOM 2258 N N . LEU A 1 285 ? -6.545 3.419 44.262 1.00 82.81 285 LEU A N 1
ATOM 2259 C CA . LEU A 1 285 ? -6.652 4.290 43.093 1.00 82.81 285 LEU A CA 1
ATOM 2260 C C . LEU A 1 285 ? -6.865 3.477 41.817 1.00 82.81 285 LEU A C 1
ATOM 2262 O O . LEU A 1 285 ? -6.049 2.637 41.455 1.00 82.81 285 LEU A O 1
ATOM 2266 N N . TYR A 1 286 ? -7.936 3.789 41.093 1.00 88.25 286 TYR A N 1
ATOM 2267 C CA . TYR A 1 286 ? -8.222 3.220 39.778 1.00 88.25 286 TYR A CA 1
ATOM 2268 C C . TYR A 1 286 ? -9.104 4.167 38.962 1.00 88.25 286 TYR A C 1
ATOM 2270 O O . TYR A 1 286 ? -9.869 4.954 39.525 1.00 88.25 286 TYR A O 1
ATOM 2278 N N . GLY A 1 287 ? -8.999 4.092 37.641 1.00 88.31 287 GLY A N 1
ATOM 2279 C CA . GLY A 1 287 ? -9.966 4.643 36.699 1.00 88.31 287 GLY A CA 1
ATOM 2280 C C . GLY A 1 287 ? -10.995 3.583 36.321 1.00 88.31 287 GLY A C 1
ATOM 2281 O O . GLY A 1 287 ? -10.654 2.406 36.205 1.00 88.31 287 GLY A O 1
ATOM 2282 N N . GLU A 1 288 ? -12.237 4.009 36.128 1.00 91.62 288 GLU A N 1
ATOM 2283 C CA . GLU A 1 288 ? -13.344 3.174 35.664 1.00 91.62 288 GLU A CA 1
ATOM 2284 C C . GLU A 1 288 ? -13.970 3.842 34.441 1.00 91.62 288 GLU A C 1
ATOM 2286 O O . GLU A 1 288 ? -14.123 5.064 34.383 1.00 91.62 288 GLU A O 1
ATOM 2291 N N . SER A 1 289 ? -14.345 3.039 33.458 1.00 90.00 289 SER A N 1
ATOM 2292 C CA . SER A 1 289 ? -15.316 3.441 32.448 1.00 90.00 289 SER A CA 1
ATOM 2293 C C . SER A 1 289 ? -16.309 2.310 32.258 1.00 90.00 289 SER A C 1
ATOM 2295 O O . SER A 1 289 ? -15.923 1.141 32.238 1.00 90.00 289 SER A O 1
ATOM 2297 N N . VAL A 1 290 ? -17.587 2.673 32.165 1.00 91.94 290 VAL A N 1
ATOM 2298 C CA . VAL A 1 290 ? -18.692 1.720 32.072 1.00 91.94 290 VAL A CA 1
ATOM 2299 C C . VAL A 1 290 ? -19.465 1.960 30.795 1.00 91.94 290 VAL A C 1
ATOM 2301 O O . VAL A 1 290 ? -19.846 3.090 30.475 1.00 91.94 290 VAL A O 1
ATOM 2304 N N . MET A 1 291 ? -19.723 0.865 30.098 1.00 91.12 291 MET A N 1
ATOM 2305 C CA . MET A 1 291 ? -20.610 0.804 28.955 1.00 91.12 291 MET A CA 1
ATOM 2306 C C . MET A 1 291 ? -21.852 0.022 29.296 1.00 91.12 291 MET A C 1
ATOM 2308 O O . MET A 1 291 ? -21.758 -1.067 29.845 1.00 91.12 291 MET A O 1
ATOM 2312 N N . GLU A 1 292 ? -23.002 0.536 28.900 1.00 93.12 292 GLU A N 1
ATOM 2313 C CA . GLU A 1 292 ? -24.261 -0.190 28.997 1.00 93.12 292 GLU A CA 1
ATOM 2314 C C . GLU A 1 292 ? -24.626 -0.668 27.596 1.00 93.12 292 GLU A C 1
ATOM 2316 O O . GLU A 1 292 ? -24.809 0.159 26.699 1.00 93.12 292 GLU A O 1
ATOM 2321 N N . LEU A 1 293 ? -24.679 -1.985 27.395 1.00 91.25 293 LEU A N 1
ATOM 2322 C CA . LEU A 1 293 ? -25.023 -2.603 26.107 1.00 91.25 293 LEU A CA 1
ATOM 2323 C C . LEU A 1 293 ? -26.487 -3.058 26.049 1.00 91.25 293 LEU A C 1
ATOM 2325 O O . LEU A 1 293 ? -26.996 -3.317 24.971 1.00 91.25 293 LEU A O 1
ATOM 2329 N N . GLY A 1 294 ? -27.176 -3.075 27.188 1.00 86.00 294 GLY A N 1
ATOM 2330 C CA . GLY A 1 294 ? -28.598 -3.379 27.330 1.00 86.00 294 GLY A CA 1
ATOM 2331 C C . GLY A 1 294 ? -29.021 -3.217 28.790 1.00 86.00 294 GLY A C 1
ATOM 2332 O O . GLY A 1 294 ? -28.233 -2.732 29.606 1.00 86.00 294 GLY A O 1
ATOM 2333 N N . GLU A 1 295 ? -30.239 -3.640 29.131 1.00 86.62 295 GLU A N 1
ATOM 2334 C CA . GLU A 1 295 ? -30.721 -3.607 30.523 1.00 86.62 295 GLU A CA 1
ATOM 2335 C C . GLU A 1 295 ? -29.864 -4.496 31.439 1.00 86.62 295 GLU A C 1
ATOM 2337 O O . GLU A 1 295 ? -29.493 -4.081 32.537 1.00 86.62 295 GLU A O 1
ATOM 2342 N N . ASP A 1 296 ? -29.457 -5.664 30.935 1.00 93.06 296 ASP A N 1
ATOM 2343 C CA . ASP A 1 296 ? -28.768 -6.694 31.718 1.00 93.06 296 ASP A CA 1
ATOM 2344 C C . ASP A 1 296 ? -27.251 -6.760 31.498 1.00 93.06 296 ASP A C 1
ATOM 2346 O O . ASP A 1 296 ? -26.585 -7.569 32.148 1.00 93.06 296 ASP A O 1
ATOM 2350 N N . THR A 1 297 ? -26.693 -5.944 30.593 1.00 95.88 297 THR A N 1
ATOM 2351 C CA . THR A 1 297 ? -25.289 -6.069 30.162 1.00 95.88 297 THR A CA 1
ATOM 2352 C C . THR A 1 297 ? -24.508 -4.783 30.342 1.00 95.88 297 THR A C 1
ATOM 2354 O O . THR A 1 297 ? -24.816 -3.753 29.729 1.00 95.88 297 THR A O 1
ATOM 2357 N N . LYS A 1 298 ? -23.439 -4.863 31.140 1.00 95.38 298 LYS A N 1
ATOM 2358 C CA . LYS A 1 298 ? -22.473 -3.782 31.340 1.00 95.38 298 LYS A CA 1
ATOM 2359 C C . LYS A 1 298 ? -21.051 -4.251 31.069 1.00 95.38 298 LYS A C 1
ATOM 2361 O O . LYS A 1 298 ? -20.674 -5.353 31.448 1.00 95.38 298 LYS A O 1
ATOM 2366 N N . VAL A 1 299 ? -20.250 -3.393 30.450 1.00 94.75 299 VAL A N 1
ATOM 2367 C CA . VAL A 1 299 ? -18.819 -3.625 30.227 1.00 94.75 299 VAL A CA 1
ATOM 2368 C C . VAL A 1 299 ? -18.036 -2.612 31.040 1.00 94.75 299 VAL A C 1
ATOM 2370 O O . VAL A 1 299 ? -18.185 -1.406 30.846 1.00 94.75 299 VAL A O 1
ATOM 2373 N N . PHE A 1 300 ? -17.203 -3.103 31.948 1.00 94.25 300 PHE A N 1
ATOM 2374 C CA . PHE A 1 300 ? -16.306 -2.306 32.766 1.00 94.25 300 PHE A CA 1
ATOM 2375 C C . PHE A 1 300 ? -14.900 -2.374 32.189 1.00 94.25 300 PHE A C 1
ATOM 2377 O O . PHE A 1 300 ? -14.359 -3.459 31.979 1.00 94.25 300 PHE A O 1
ATOM 2384 N N . THR A 1 301 ? -14.278 -1.218 31.991 1.00 92.06 301 THR A N 1
ATOM 2385 C CA . THR A 1 301 ? -12.839 -1.122 31.739 1.00 92.06 301 THR A CA 1
ATOM 2386 C C . THR A 1 301 ? -12.175 -0.435 32.919 1.00 92.06 301 THR A C 1
ATOM 2388 O O . THR A 1 301 ? -12.546 0.687 33.278 1.00 92.06 301 THR A O 1
ATOM 2391 N N . PHE A 1 302 ? -11.174 -1.089 33.497 1.00 91.75 302 PHE A N 1
ATOM 2392 C CA . PHE A 1 302 ? -10.408 -0.571 34.620 1.00 91.75 302 PHE A CA 1
ATOM 2393 C C . PHE A 1 302 ? -9.007 -0.174 34.180 1.00 91.75 302 PHE A C 1
ATOM 2395 O O . PHE A 1 302 ? -8.325 -0.916 33.472 1.00 91.75 302 PHE A O 1
ATOM 2402 N N . HIS A 1 303 ? -8.568 0.987 34.656 1.00 89.88 303 HIS A N 1
ATOM 2403 C CA . HIS A 1 303 ? -7.200 1.467 34.526 1.00 89.88 303 HIS A CA 1
ATOM 2404 C C . HIS A 1 303 ? -6.591 1.597 35.923 1.00 89.88 303 HIS A C 1
ATOM 2406 O O . HIS A 1 303 ? -6.911 2.530 36.661 1.00 89.88 303 HIS A O 1
ATOM 2412 N N . ILE A 1 304 ? -5.723 0.661 36.295 1.00 89.25 304 ILE A N 1
ATOM 2413 C CA . ILE A 1 304 ? -5.155 0.552 37.642 1.00 89.25 304 ILE A CA 1
ATOM 2414 C C . ILE A 1 304 ? -3.668 0.916 37.570 1.00 89.25 304 ILE A C 1
ATOM 2416 O O . ILE A 1 304 ? -2.894 0.140 37.008 1.00 89.25 304 ILE A O 1
ATOM 2420 N N . PRO A 1 305 ? -3.237 2.076 38.095 1.00 84.88 305 PRO A N 1
ATOM 2421 C CA . PRO A 1 305 ? -1.828 2.457 38.104 1.00 84.88 305 PRO A CA 1
ATOM 2422 C C . PRO A 1 305 ? -0.962 1.424 38.840 1.00 84.88 305 PRO A C 1
ATOM 2424 O O . PRO A 1 305 ? -1.280 1.028 39.956 1.00 84.88 305 PRO A O 1
ATOM 2427 N N . THR A 1 306 ? 0.149 1.012 38.231 1.00 80.81 306 THR A N 1
ATOM 2428 C CA . THR A 1 306 ? 1.103 0.027 38.782 1.00 80.81 306 THR A CA 1
ATOM 2429 C C . THR A 1 306 ? 2.498 0.611 39.022 1.00 80.81 306 THR A C 1
ATOM 2431 O O . THR A 1 306 ? 3.427 -0.101 39.408 1.00 80.81 306 THR A O 1
ATOM 2434 N N . GLY A 1 307 ? 2.676 1.910 38.781 1.00 74.19 307 GLY A N 1
ATOM 2435 C CA . GLY A 1 307 ? 3.948 2.604 38.942 1.00 74.19 307 GLY A CA 1
ATOM 2436 C C . GLY A 1 307 ? 3.787 4.113 39.134 1.00 74.19 307 GLY A C 1
ATOM 2437 O O . GLY A 1 307 ? 2.663 4.615 39.143 1.00 74.19 307 GLY A O 1
ATOM 2438 N N . PRO A 1 308 ? 4.903 4.849 39.290 1.00 68.88 308 PRO A N 1
ATOM 2439 C CA . PRO A 1 308 ? 4.878 6.294 39.492 1.00 68.88 308 PRO A CA 1
ATOM 2440 C C . PRO A 1 308 ? 4.231 7.016 38.308 1.00 68.88 308 PRO A C 1
ATOM 2442 O O . PRO A 1 308 ? 4.313 6.567 37.160 1.00 68.88 308 PRO A O 1
ATOM 2445 N N . ARG A 1 309 ? 3.606 8.162 38.597 1.00 67.94 309 ARG A N 1
ATOM 2446 C CA . ARG A 1 309 ? 2.959 8.997 37.585 1.00 67.94 309 ARG A CA 1
ATOM 2447 C C . ARG A 1 309 ? 4.008 9.490 36.588 1.00 67.94 309 ARG A C 1
ATOM 2449 O O . ARG A 1 309 ? 5.061 9.989 36.974 1.00 67.94 309 ARG A O 1
ATOM 2456 N N . ASN A 1 310 ? 3.709 9.365 35.302 1.00 66.50 310 ASN A N 1
ATOM 2457 C CA . ASN A 1 310 ? 4.560 9.851 34.219 1.00 66.50 310 ASN A CA 1
ATOM 2458 C C . ASN A 1 310 ? 3.732 10.806 33.343 1.00 66.50 310 ASN A C 1
ATOM 2460 O O . ASN A 1 310 ? 2.593 10.463 33.014 1.00 66.50 310 ASN A O 1
ATOM 2464 N N . PRO A 1 311 ? 4.263 11.990 32.980 1.00 63.62 311 PRO A N 1
ATOM 2465 C CA . PRO A 1 311 ? 3.569 12.945 32.115 1.00 63.62 311 PRO A CA 1
ATOM 2466 C C . PRO A 1 311 ? 3.251 12.408 30.710 1.00 63.62 311 PRO A C 1
ATOM 2468 O O . PRO A 1 311 ? 2.376 12.962 30.054 1.00 63.62 311 PRO A O 1
ATOM 2471 N N . VAL A 1 312 ? 3.935 11.352 30.253 1.00 64.00 312 VAL A N 1
ATOM 2472 C CA . VAL A 1 312 ? 3.682 10.695 28.961 1.00 64.00 312 VAL A CA 1
ATOM 2473 C C . VAL A 1 312 ? 2.675 9.550 29.111 1.00 64.00 312 VAL A C 1
ATOM 2475 O O . VAL A 1 312 ? 1.599 9.602 28.529 1.00 64.00 312 VAL A O 1
ATOM 2478 N N . GLU A 1 313 ? 2.992 8.528 29.911 1.00 68.75 313 GLU A N 1
ATOM 2479 C CA . GLU A 1 313 ? 2.081 7.412 30.195 1.00 68.75 313 GLU A CA 1
ATOM 2480 C C . GLU A 1 313 ? 2.403 6.788 31.558 1.00 68.75 313 GLU A C 1
ATOM 2482 O O . GLU A 1 313 ? 3.508 6.288 31.779 1.00 68.75 313 GLU A O 1
ATOM 2487 N N . THR A 1 314 ? 1.438 6.807 32.482 1.00 73.81 314 THR A N 1
ATOM 2488 C CA . THR A 1 314 ? 1.583 6.133 33.781 1.00 73.81 314 THR A CA 1
ATOM 2489 C C . THR A 1 314 ? 1.450 4.621 33.578 1.00 73.81 314 THR A C 1
ATOM 2491 O O . THR A 1 314 ? 0.431 4.191 33.033 1.00 73.81 314 THR A O 1
ATOM 2494 N N . PRO A 1 315 ? 2.425 3.798 34.015 1.00 78.00 315 PRO A N 1
ATOM 2495 C CA . PRO A 1 315 ? 2.296 2.348 33.954 1.00 78.00 315 PRO A CA 1
ATOM 2496 C C . PRO A 1 315 ? 1.021 1.903 34.661 1.00 78.00 315 PRO A C 1
ATOM 2498 O O . PRO A 1 315 ? 0.770 2.303 35.799 1.00 78.00 315 PRO A O 1
ATOM 2501 N N .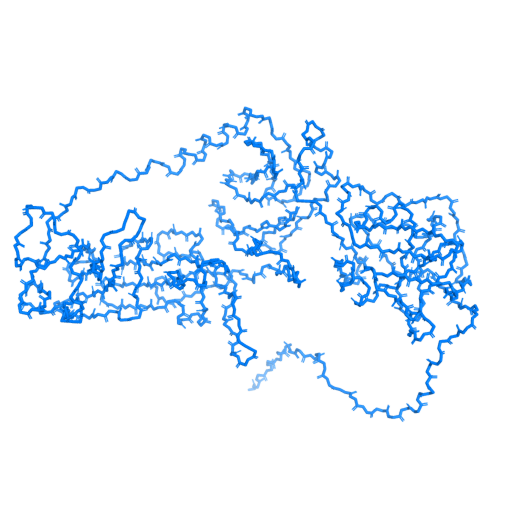 ALA A 1 316 ? 0.215 1.093 33.983 1.00 83.25 316 ALA A N 1
ATOM 2502 C CA . ALA A 1 316 ? -1.063 0.655 34.510 1.00 83.25 316 ALA A CA 1
ATOM 2503 C C . ALA A 1 316 ? -1.446 -0.738 34.018 1.00 83.25 316 ALA A C 1
ATOM 2505 O O . ALA A 1 316 ? -1.253 -1.084 32.845 1.00 83.25 316 ALA A O 1
ATOM 2506 N N . SER A 1 317 ? -2.035 -1.505 34.930 1.00 88.00 317 SER A N 1
ATOM 2507 C CA . SER A 1 317 ? -2.819 -2.693 34.626 1.00 88.00 317 SER A CA 1
ATOM 2508 C C . SER A 1 317 ? -4.147 -2.260 34.013 1.00 88.00 317 SER A C 1
ATOM 2510 O O . SER A 1 317 ? -4.769 -1.287 34.450 1.00 88.00 317 SER A O 1
ATOM 2512 N N . ARG A 1 318 ? -4.554 -2.954 32.953 1.00 88.50 318 ARG A N 1
ATOM 2513 C CA . ARG A 1 318 ? -5.772 -2.665 32.200 1.00 88.50 318 ARG A CA 1
ATOM 2514 C C . ARG A 1 318 ? -6.592 -3.932 32.128 1.00 88.50 318 ARG A C 1
ATOM 2516 O O . ARG A 1 318 ? -6.090 -4.959 31.671 1.00 88.50 318 ARG A O 1
ATOM 2523 N N . ARG A 1 319 ? -7.812 -3.856 32.645 1.00 90.81 319 ARG A N 1
ATOM 2524 C CA . ARG A 1 319 ? -8.685 -5.011 32.866 1.00 90.81 319 ARG A CA 1
ATOM 2525 C C . ARG A 1 319 ? -10.042 -4.714 32.249 1.00 90.81 319 ARG A C 1
ATOM 2527 O O . ARG A 1 319 ? -10.516 -3.581 32.349 1.00 90.81 319 ARG A O 1
ATOM 2534 N N . LEU A 1 320 ? -10.653 -5.714 31.630 1.00 93.81 320 LEU A N 1
ATOM 2535 C CA . LEU A 1 320 ? -11.978 -5.604 31.038 1.00 93.81 320 LEU A CA 1
ATOM 2536 C C . LEU A 1 320 ? -12.877 -6.694 31.613 1.00 93.81 320 LEU A C 1
ATOM 2538 O O . LEU A 1 320 ? -12.493 -7.860 31.636 1.00 93.81 320 LEU A O 1
ATOM 2542 N N . VAL A 1 321 ? -14.054 -6.301 32.092 1.00 95.31 321 VAL A N 1
ATOM 2543 C CA . VAL A 1 321 ? -15.037 -7.200 32.702 1.00 95.31 321 VAL A CA 1
ATOM 2544 C C . VAL A 1 321 ? -16.386 -7.000 32.033 1.00 95.31 321 VAL A C 1
ATOM 2546 O O . VAL A 1 321 ? -16.872 -5.873 31.943 1.00 95.31 321 VAL A O 1
ATOM 2549 N N . VAL A 1 322 ? -17.004 -8.088 31.593 1.00 95.88 322 VAL A N 1
ATOM 2550 C CA . VAL A 1 322 ? -18.389 -8.112 31.126 1.00 95.88 322 VAL A CA 1
ATOM 2551 C C . VAL A 1 322 ? -19.260 -8.606 32.272 1.00 95.88 322 VAL A C 1
ATOM 2553 O O . VAL A 1 322 ? -18.983 -9.636 32.876 1.00 95.88 322 VAL A O 1
ATOM 2556 N N . VAL A 1 323 ? -20.308 -7.858 32.594 1.00 96.69 323 VAL A N 1
ATOM 2557 C CA . VAL A 1 323 ? -21.342 -8.254 33.547 1.00 96.69 323 VAL A CA 1
ATOM 2558 C C . VAL A 1 323 ? -22.630 -8.454 32.765 1.00 96.69 323 VAL A C 1
ATOM 2560 O O . VAL A 1 323 ? -23.181 -7.474 32.272 1.00 96.69 323 VAL A O 1
ATOM 2563 N N . HIS A 1 324 ? -23.103 -9.694 32.657 1.00 96.38 324 HIS A N 1
ATOM 2564 C CA . HIS A 1 324 ? -24.357 -10.044 31.984 1.00 96.38 324 HIS A CA 1
ATOM 2565 C C . HIS A 1 324 ? -25.282 -10.791 32.944 1.00 96.38 324 HIS A C 1
ATOM 2567 O O . HIS A 1 324 ? -24.869 -11.780 33.549 1.00 96.38 324 HIS A O 1
ATOM 2573 N N . GLN A 1 325 ? -26.512 -10.302 33.137 1.00 94.38 325 GLN A N 1
ATOM 2574 C CA . GLN A 1 325 ? -27.484 -10.871 34.092 1.00 94.38 325 GLN A CA 1
ATOM 2575 C C . GLN A 1 325 ? -26.879 -11.065 35.499 1.00 94.38 325 GLN A C 1
ATOM 2577 O O . GLN A 1 325 ? -27.136 -12.033 36.220 1.00 94.38 325 GLN A O 1
ATOM 2582 N N . GLY A 1 326 ? -26.006 -10.129 35.887 1.00 91.44 326 GLY A N 1
ATOM 2583 C CA . GLY A 1 326 ? -25.277 -10.143 37.151 1.00 91.44 326 GLY A CA 1
ATOM 2584 C C . GLY A 1 326 ? -24.182 -11.213 37.266 1.00 91.44 326 GLY A C 1
ATOM 2585 O O . GLY A 1 326 ? -23.686 -11.425 38.372 1.00 91.44 326 GLY A O 1
ATOM 2586 N N . VAL A 1 327 ? -23.811 -11.912 36.195 1.00 93.69 327 VAL A N 1
ATOM 2587 C CA . VAL A 1 327 ? -22.624 -12.778 36.149 1.00 93.69 327 VAL A CA 1
ATOM 2588 C C . VAL A 1 327 ? -21.463 -11.962 35.595 1.00 93.69 327 VAL A C 1
ATOM 2590 O O . VAL A 1 327 ? -21.586 -11.386 34.519 1.00 93.69 327 VAL A O 1
ATOM 2593 N N . ALA A 1 328 ? -20.363 -11.888 36.343 1.00 94.62 328 ALA A N 1
ATOM 2594 C CA . ALA A 1 328 ? -19.159 -11.168 35.943 1.00 94.62 328 ALA A CA 1
ATOM 2595 C C . ALA A 1 328 ? -18.133 -12.121 35.317 1.00 94.62 328 ALA A C 1
ATOM 2597 O O . ALA A 1 328 ? -17.806 -13.155 35.903 1.00 94.62 328 ALA A O 1
ATOM 2598 N N . GLU A 1 329 ? -17.601 -11.743 34.160 1.00 95.25 329 GLU A N 1
ATOM 2599 C CA . GLU A 1 329 ? -16.533 -12.442 33.453 1.00 95.25 329 GLU A CA 1
ATOM 2600 C C . GLU A 1 329 ? -15.428 -11.453 33.074 1.00 95.25 329 GLU A C 1
ATOM 2602 O O . GLU A 1 329 ? -15.675 -10.433 32.431 1.00 95.25 329 GLU A O 1
ATOM 2607 N N . GLU A 1 330 ? -14.191 -11.752 33.462 1.00 94.06 330 GLU A N 1
ATOM 2608 C CA . GLU A 1 330 ? -13.031 -10.961 33.063 1.00 94.06 330 GLU A CA 1
ATOM 2609 C C . GLU A 1 330 ? -12.437 -11.476 31.745 1.00 94.06 330 GLU A C 1
ATOM 2611 O O . GLU A 1 330 ? -12.010 -12.630 31.649 1.00 94.06 330 GLU A O 1
ATOM 2616 N N . LEU A 1 331 ? -12.305 -10.592 30.753 1.00 92.25 331 LEU A N 1
ATOM 2617 C CA . LEU A 1 331 ? -11.670 -10.914 29.475 1.00 92.25 331 LEU A CA 1
ATOM 2618 C C . LEU A 1 331 ? -10.154 -10.743 29.579 1.00 92.25 331 LEU A C 1
ATOM 2620 O O . LEU A 1 331 ? -9.570 -9.702 29.270 1.00 92.25 331 LEU A O 1
ATOM 2624 N N . THR A 1 332 ? -9.501 -11.796 30.066 1.00 87.94 332 THR A N 1
ATOM 2625 C CA . THR A 1 332 ? -8.060 -11.788 30.371 1.00 87.94 332 THR A CA 1
ATOM 2626 C C . THR A 1 332 ? -7.148 -11.751 29.142 1.00 87.94 332 THR A C 1
ATOM 2628 O O . THR A 1 332 ? -5.930 -11.649 29.291 1.00 87.94 332 THR A O 1
ATOM 2631 N N . ASP A 1 333 ? -7.690 -11.845 27.936 1.00 80.75 333 ASP A N 1
ATOM 2632 C CA . ASP A 1 333 ? -6.973 -11.756 26.667 1.00 80.75 333 ASP A CA 1
ATOM 2633 C C . ASP A 1 333 ? -6.949 -10.344 26.073 1.00 80.75 333 ASP A C 1
ATOM 2635 O O . ASP A 1 333 ? -6.168 -10.101 25.162 1.00 80.75 333 ASP A O 1
ATOM 2639 N N . PHE A 1 334 ? -7.711 -9.400 26.630 1.00 84.25 334 PHE A N 1
ATOM 2640 C CA . PHE A 1 334 ? -7.744 -8.003 26.202 1.00 84.25 334 PHE A CA 1
ATOM 2641 C C . PHE A 1 334 ? -7.178 -7.093 27.309 1.00 84.25 334 PHE A C 1
ATOM 2643 O O . PHE A 1 334 ? -7.903 -6.524 28.123 1.00 84.25 334 PHE A O 1
ATOM 2650 N N . ARG A 1 335 ? -5.842 -6.971 27.379 1.00 81.06 335 ARG A N 1
ATOM 2651 C CA . ARG A 1 335 ? -5.121 -6.284 28.486 1.00 81.06 335 ARG A CA 1
ATOM 2652 C C . ARG A 1 335 ? -4.509 -4.930 28.111 1.00 81.06 335 ARG A C 1
ATOM 2654 O O . ARG A 1 335 ? -3.539 -4.476 28.732 1.00 81.06 335 ARG A O 1
ATOM 2661 N N . ARG A 1 336 ? -4.992 -4.303 27.041 1.00 84.56 336 ARG A N 1
ATOM 2662 C CA . ARG A 1 336 ? -4.475 -3.025 26.522 1.00 84.56 336 ARG A CA 1
ATOM 2663 C C . ARG A 1 336 ? -5.536 -1.936 26.590 1.00 84.56 336 ARG A C 1
ATOM 2665 O O . ARG A 1 336 ? -6.697 -2.200 26.879 1.00 84.56 336 ARG A O 1
ATOM 2672 N N . SER A 1 337 ? -5.105 -0.689 26.397 1.00 81.00 337 SER A N 1
ATOM 2673 C CA . SER A 1 337 ? -6.038 0.436 26.361 1.00 81.00 337 SER A CA 1
ATOM 2674 C C . SER A 1 337 ? -6.988 0.237 25.194 1.00 81.00 337 SER A C 1
ATOM 2676 O O . SER A 1 337 ? -6.535 0.059 24.062 1.00 81.00 337 SER A O 1
ATOM 2678 N N . VAL A 1 338 ? -8.286 0.323 25.479 1.00 87.38 338 VAL A N 1
ATOM 2679 C CA . VAL A 1 338 ? -9.290 0.541 24.441 1.00 87.38 338 VAL A CA 1
ATOM 2680 C C . VAL A 1 338 ? -8.953 1.878 23.789 1.00 87.38 338 VAL A C 1
ATOM 2682 O O . VAL A 1 338 ? -8.954 2.917 24.447 1.00 87.38 338 VAL A O 1
ATOM 2685 N N . ALA A 1 339 ? -8.565 1.817 22.522 1.00 86.44 339 ALA A N 1
ATOM 2686 C CA . ALA A 1 339 ? -8.190 2.970 21.718 1.00 86.44 339 ALA A CA 1
ATOM 2687 C C . ALA A 1 339 ? -9.397 3.537 20.972 1.00 86.44 339 ALA A C 1
ATOM 2689 O O . ALA A 1 339 ? -9.477 4.743 20.755 1.00 86.44 339 ALA A O 1
ATOM 2690 N N . GLY A 1 340 ? -10.343 2.671 20.617 1.00 88.38 340 GLY A N 1
ATOM 2691 C CA . GLY A 1 340 ? -11.613 3.080 20.053 1.00 88.38 340 GLY A CA 1
ATOM 2692 C C . GLY A 1 340 ? -12.719 2.082 20.349 1.00 88.38 340 GLY A C 1
ATOM 2693 O O . GLY A 1 340 ? -12.485 0.954 20.799 1.00 88.38 340 GLY A O 1
ATOM 2694 N N . LEU A 1 341 ? -13.934 2.576 20.161 1.00 90.56 341 LEU A N 1
ATOM 2695 C CA . LEU A 1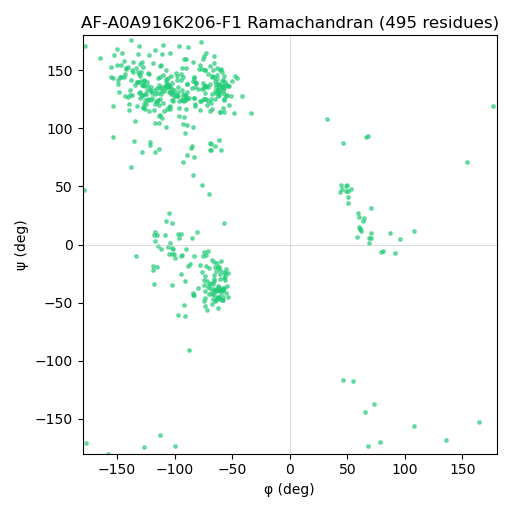 341 ? -15.168 1.901 20.495 1.00 90.56 341 LEU A CA 1
ATOM 2696 C C . LEU A 1 341 ? -16.265 2.331 19.526 1.00 90.56 341 LEU A C 1
ATOM 2698 O O . LEU A 1 341 ? -16.454 3.530 19.316 1.00 90.56 341 LEU A O 1
ATOM 2702 N N . ARG A 1 342 ? -17.074 1.372 19.077 1.00 90.31 342 ARG A N 1
ATOM 2703 C CA . ARG A 1 342 ? -18.351 1.635 18.412 1.00 90.31 342 ARG A CA 1
ATOM 2704 C C . ARG A 1 342 ? -19.470 0.848 19.086 1.00 90.31 342 ARG A C 1
ATOM 2706 O O . ARG A 1 342 ? -19.441 -0.378 19.101 1.00 90.31 342 ARG A O 1
ATOM 2713 N N . LYS A 1 343 ? -20.457 1.548 19.652 1.00 90.12 343 LYS A N 1
ATOM 2714 C CA . LYS A 1 343 ? -21.692 0.920 20.143 1.00 90.12 343 LYS A CA 1
ATOM 2715 C C . LYS A 1 343 ? -22.667 0.732 18.979 1.00 90.12 343 LYS A C 1
ATOM 2717 O O . LYS A 1 343 ? -22.757 1.593 18.109 1.00 90.12 343 LYS A O 1
ATOM 2722 N N . THR A 1 344 ? -23.403 -0.366 19.022 1.00 88.50 344 THR A N 1
ATOM 2723 C CA . THR A 1 344 ? -24.437 -0.757 18.059 1.00 88.50 344 THR A CA 1
ATOM 2724 C C . THR A 1 344 ? -25.747 -1.063 18.795 1.00 88.50 344 THR A C 1
ATOM 2726 O O . THR A 1 344 ? -25.827 -0.882 20.016 1.00 88.50 344 THR A O 1
ATOM 2729 N N . ASN A 1 345 ? -26.765 -1.544 18.079 1.00 85.31 345 ASN A N 1
ATOM 2730 C CA . ASN A 1 345 ? -28.006 -2.003 18.706 1.00 85.31 345 ASN A CA 1
ATOM 2731 C C . ASN A 1 345 ? -27.820 -3.319 19.477 1.00 85.31 345 ASN A C 1
ATOM 2733 O O . ASN A 1 345 ? -28.390 -3.471 20.555 1.00 85.31 345 ASN A O 1
ATOM 2737 N N . ASP A 1 346 ? -26.981 -4.221 18.962 1.00 89.50 346 ASP A N 1
ATOM 2738 C CA . ASP A 1 346 ? -26.845 -5.588 19.477 1.00 89.50 346 ASP A CA 1
ATOM 2739 C C . ASP A 1 346 ? -25.579 -5.801 20.318 1.00 89.50 346 ASP A C 1
ATOM 2741 O O . ASP A 1 346 ? -25.326 -6.906 20.797 1.00 89.50 346 ASP A O 1
ATOM 2745 N N . GLY A 1 347 ? -24.769 -4.760 20.524 1.00 93.44 347 GLY A N 1
ATOM 2746 C CA . GLY A 1 347 ? -23.507 -4.866 21.251 1.00 93.44 347 GLY A CA 1
ATOM 2747 C C . GLY A 1 347 ? -22.556 -3.688 21.055 1.00 93.44 347 GLY A C 1
ATOM 2748 O O . GLY A 1 347 ? -22.965 -2.555 20.784 1.00 93.44 347 GLY A O 1
ATOM 2749 N N . ALA A 1 348 ? -21.260 -3.946 21.199 1.00 93.50 348 ALA A N 1
ATOM 2750 C CA . ALA A 1 348 ? -20.207 -2.984 20.920 1.00 93.50 348 ALA A CA 1
ATOM 2751 C C . ALA A 1 348 ? -18.918 -3.630 20.404 1.00 93.50 348 ALA A C 1
ATOM 2753 O O . ALA A 1 348 ? -18.477 -4.684 20.871 1.00 93.50 348 ALA A O 1
ATOM 2754 N N . TRP A 1 349 ? -18.276 -2.912 19.489 1.00 94.44 349 TRP A N 1
ATOM 2755 C CA . TRP A 1 349 ? -16.924 -3.145 19.009 1.00 94.44 349 TRP A CA 1
ATOM 2756 C C . TRP A 1 349 ? -15.921 -2.395 19.873 1.00 94.44 349 TRP A C 1
ATOM 2758 O O . TRP A 1 349 ? -16.081 -1.197 20.090 1.00 94.44 349 TRP A O 1
ATOM 2768 N N . LEU A 1 350 ? -14.870 -3.076 20.320 1.00 93.81 350 LEU A N 1
ATOM 2769 C CA . LEU A 1 350 ? -13.739 -2.502 21.042 1.00 93.81 350 LEU A CA 1
ATOM 2770 C C . LEU A 1 350 ? -12.451 -2.844 20.301 1.00 93.81 350 LEU A C 1
ATOM 2772 O O . LEU A 1 350 ? -12.271 -3.981 19.864 1.00 93.81 350 LEU A O 1
ATOM 2776 N N . TRP A 1 351 ? -11.520 -1.897 20.214 1.00 94.00 351 TRP A N 1
ATOM 2777 C CA . TRP A 1 351 ? -10.208 -2.177 19.634 1.00 94.00 351 TRP A CA 1
ATOM 2778 C C . TRP A 1 351 ? -9.063 -1.440 20.318 1.00 94.00 351 TRP A C 1
ATOM 2780 O O . TRP A 1 351 ? -9.248 -0.417 20.982 1.00 94.00 351 TRP A O 1
ATOM 2790 N N . THR A 1 352 ? -7.858 -1.978 20.152 1.00 92.00 352 THR A N 1
ATOM 2791 C CA . THR A 1 352 ? -6.605 -1.401 20.657 1.00 92.00 352 THR A CA 1
ATOM 2792 C C . THR A 1 352 ? -5.819 -0.742 19.526 1.00 92.00 352 THR A C 1
ATOM 2794 O O . THR A 1 352 ? -6.087 -0.953 18.341 1.00 92.00 352 THR A O 1
ATOM 2797 N N . LEU A 1 353 ? -4.828 0.081 19.878 1.00 88.31 353 LEU A N 1
ATOM 2798 C CA . LEU A 1 353 ? -3.915 0.642 18.883 1.00 88.31 353 LEU A CA 1
ATOM 2799 C C . LEU A 1 353 ? -3.153 -0.478 18.167 1.00 88.31 353 LEU A C 1
ATOM 2801 O O . LEU A 1 353 ? -2.703 -1.452 18.782 1.00 88.31 353 LEU A O 1
ATOM 2805 N N . SER A 1 354 ? -3.023 -0.319 16.853 1.00 88.69 354 SER A N 1
ATOM 2806 C CA . SER A 1 354 ? -2.402 -1.296 15.964 1.00 88.69 354 SER A CA 1
ATOM 2807 C C . SER A 1 354 ? -0.954 -0.921 15.668 1.00 88.69 354 SER A C 1
ATOM 2809 O O . SER A 1 354 ? -0.712 0.209 15.241 1.00 88.69 354 SER A O 1
ATOM 2811 N N . PRO A 1 355 ? 0.004 -1.847 15.837 1.00 85.00 355 PRO A N 1
ATOM 2812 C CA . PRO A 1 355 ? 1.409 -1.493 15.787 1.00 85.00 355 PRO A CA 1
ATOM 2813 C C . PRO A 1 355 ? 1.930 -1.203 14.380 1.00 85.00 355 PRO A C 1
ATOM 2815 O O . PRO A 1 355 ? 1.501 -1.800 13.393 1.00 85.00 355 PRO A O 1
ATOM 2818 N N . THR A 1 356 ? 2.931 -0.335 14.309 1.00 80.62 356 THR A N 1
ATOM 2819 C CA . THR A 1 356 ? 3.914 -0.249 13.222 1.00 80.62 356 THR A CA 1
ATOM 2820 C C . THR A 1 356 ? 5.092 -1.181 13.543 1.00 80.62 356 THR A C 1
ATOM 2822 O O . THR A 1 356 ? 5.205 -1.682 14.665 1.00 80.62 356 THR A O 1
ATOM 2825 N N . ARG A 1 357 ? 6.024 -1.427 12.616 1.00 74.75 357 ARG A N 1
ATOM 2826 C CA . ARG A 1 357 ? 7.276 -2.157 12.909 1.00 74.75 357 ARG A CA 1
ATOM 2827 C C . ARG A 1 357 ? 8.066 -1.504 14.035 1.00 74.75 357 ARG A C 1
ATOM 2829 O O . ARG A 1 357 ? 8.778 -2.207 14.756 1.00 74.75 357 ARG A O 1
ATOM 2836 N N . LEU A 1 358 ? 7.962 -0.183 14.181 1.00 73.25 358 LEU A N 1
ATOM 2837 C CA . LEU A 1 358 ? 8.621 0.550 15.253 1.00 73.25 358 LEU A CA 1
ATOM 2838 C C . LEU A 1 358 ? 7.932 0.303 16.602 1.00 73.25 358 LEU A C 1
ATOM 2840 O O . LEU A 1 358 ? 8.600 -0.110 17.551 1.00 73.25 358 LEU A O 1
ATOM 2844 N N . SER A 1 359 ? 6.612 0.498 16.686 1.00 76.50 359 SER A N 1
ATOM 2845 C CA . SER A 1 359 ? 5.870 0.365 17.949 1.00 76.50 359 SER A CA 1
ATOM 2846 C C . SER A 1 359 ? 5.622 -1.087 18.369 1.00 76.50 359 SER A C 1
ATOM 2848 O O . SER A 1 359 ? 5.546 -1.382 19.559 1.00 76.50 359 SER A O 1
ATOM 2850 N N . ALA A 1 360 ? 5.630 -2.044 17.438 1.00 76.50 360 ALA A N 1
ATOM 2851 C CA . ALA A 1 360 ? 5.582 -3.473 17.760 1.00 76.50 360 ALA A CA 1
ATOM 2852 C C . ALA A 1 360 ? 6.721 -3.918 18.698 1.00 76.50 360 ALA A C 1
ATOM 2854 O O . ALA A 1 360 ? 6.574 -4.901 19.425 1.00 76.50 360 ALA A O 1
ATOM 2855 N N . ARG A 1 361 ? 7.851 -3.194 18.718 1.00 71.75 361 ARG A N 1
ATOM 2856 C CA . ARG A 1 361 ? 9.017 -3.507 19.565 1.00 71.75 361 ARG A CA 1
ATOM 2857 C C . ARG A 1 361 ? 8.798 -3.195 21.042 1.00 71.75 361 ARG A C 1
ATOM 2859 O O . ARG A 1 361 ? 9.442 -3.811 21.885 1.00 71.75 361 ARG A O 1
ATOM 2866 N N . THR A 1 362 ? 7.926 -2.243 21.363 1.00 70.81 362 THR A N 1
ATOM 2867 C CA . THR A 1 362 ? 7.635 -1.857 22.754 1.00 70.81 362 THR A CA 1
ATOM 2868 C C . THR A 1 362 ? 6.541 -2.732 23.366 1.00 70.81 362 THR A C 1
ATOM 2870 O O . THR A 1 362 ? 6.390 -2.775 24.585 1.00 70.81 362 THR A O 1
ATOM 2873 N N . GLY A 1 363 ? 5.773 -3.442 22.530 1.00 67.25 363 GLY A N 1
ATOM 2874 C CA . GLY A 1 363 ? 4.689 -4.333 22.942 1.00 67.25 363 GLY A CA 1
ATOM 2875 C C . GLY A 1 363 ? 3.465 -3.620 23.529 1.00 67.25 363 GLY A C 1
ATOM 2876 O O . GLY A 1 363 ? 2.560 -4.304 24.017 1.00 67.25 363 GLY A O 1
ATOM 2877 N N . SER A 1 364 ? 3.425 -2.282 23.514 1.00 70.56 364 SER A N 1
ATOM 2878 C CA . SER A 1 364 ? 2.302 -1.472 24.011 1.00 70.56 364 SER A CA 1
ATOM 2879 C C . SER A 1 364 ? 1.076 -1.555 23.099 1.00 70.56 364 SER A C 1
ATOM 2881 O O . SER A 1 364 ? -0.050 -1.530 23.588 1.00 70.56 364 SER A O 1
ATOM 2883 N N . GLU A 1 365 ? 1.295 -1.731 21.798 1.00 83.44 365 GLU A N 1
ATOM 2884 C CA . GLU A 1 365 ? 0.265 -1.825 20.763 1.00 83.44 365 GLU A CA 1
ATOM 2885 C C . GLU A 1 365 ? 0.106 -3.277 20.300 1.00 83.44 365 GLU A C 1
ATOM 2887 O O . GLU A 1 365 ? 1.092 -4.009 20.155 1.00 83.44 365 GLU A O 1
ATOM 2892 N N . ARG A 1 366 ? -1.142 -3.718 20.117 1.00 85.00 366 ARG A N 1
ATOM 2893 C CA . ARG A 1 366 ? -1.472 -5.123 19.827 1.00 85.00 366 ARG A CA 1
ATOM 2894 C C . ARG A 1 366 ? -2.466 -5.315 18.689 1.00 85.00 366 ARG A C 1
ATOM 2896 O O . ARG A 1 366 ? -2.597 -6.448 18.252 1.00 85.00 366 ARG A O 1
ATOM 2903 N N . GLY A 1 367 ? -3.112 -4.257 18.189 1.00 91.19 367 GLY A N 1
ATOM 2904 C CA . GLY A 1 367 ? -4.084 -4.357 17.093 1.00 91.19 367 GLY A CA 1
ATOM 2905 C C . GLY A 1 367 ? -5.121 -5.445 17.356 1.00 91.19 367 GLY A C 1
ATOM 2906 O O . GLY A 1 367 ? -5.265 -6.373 16.563 1.00 91.19 367 GLY A O 1
ATOM 2907 N N . GLU A 1 368 ? -5.733 -5.395 18.535 1.00 93.69 368 GLU A N 1
ATOM 2908 C CA . GLU A 1 368 ? -6.732 -6.363 18.985 1.00 93.69 368 GLU A CA 1
ATOM 2909 C C . GLU A 1 368 ? -8.122 -5.803 18.731 1.00 93.69 368 GLU A C 1
ATOM 2911 O O . GLU A 1 368 ? -8.370 -4.639 19.045 1.00 93.69 368 GLU A O 1
ATOM 2916 N N . VAL A 1 369 ? -9.019 -6.637 18.207 1.00 95.50 369 VAL A N 1
ATOM 2917 C CA . VAL A 1 369 ? -10.417 -6.279 17.946 1.00 95.50 369 VAL A CA 1
ATOM 2918 C C . VAL A 1 369 ? -11.338 -7.288 18.624 1.00 95.50 369 VAL A C 1
ATOM 2920 O O . VAL A 1 369 ? -11.185 -8.506 18.472 1.00 95.50 369 VAL A O 1
ATOM 2923 N N . LEU A 1 370 ? -12.299 -6.768 19.379 1.00 95.00 370 LEU A N 1
ATOM 2924 C CA . LEU A 1 370 ? -13.257 -7.521 20.173 1.00 95.00 370 LEU A CA 1
ATOM 2925 C C . LEU A 1 370 ? -14.678 -7.048 19.852 1.00 95.00 370 LEU A C 1
ATOM 2927 O O . LEU A 1 370 ? -14.936 -5.849 19.775 1.00 95.00 370 LEU A O 1
ATOM 2931 N N . TRP A 1 371 ? -15.599 -7.993 19.717 1.00 95.00 371 TRP A N 1
ATOM 2932 C CA . TRP A 1 371 ? -17.035 -7.726 19.758 1.00 95.00 371 TRP A CA 1
ATOM 2933 C C . TRP A 1 371 ? -17.619 -8.236 21.076 1.00 95.00 371 TRP A C 1
ATOM 2935 O O . TRP A 1 371 ? -17.274 -9.342 21.498 1.00 95.00 371 TRP A O 1
ATOM 2945 N N . ILE A 1 372 ? -18.502 -7.457 21.703 1.00 94.88 372 ILE A N 1
ATOM 2946 C CA . ILE A 1 372 ? -19.268 -7.842 22.896 1.00 94.88 372 ILE A CA 1
ATOM 2947 C C . ILE A 1 372 ? -20.750 -7.594 22.615 1.00 94.88 372 ILE A C 1
ATOM 2949 O O . ILE A 1 372 ? -21.147 -6.455 22.389 1.00 94.88 372 ILE A O 1
ATOM 2953 N N . GLY A 1 373 ? -21.562 -8.644 22.643 1.00 94.38 373 GLY A N 1
ATOM 2954 C CA . GLY A 1 373 ? -23.004 -8.584 22.453 1.00 94.38 373 GLY A CA 1
ATOM 2955 C C . GLY A 1 373 ? -23.748 -8.093 23.695 1.00 94.38 373 GLY A C 1
ATOM 2956 O O . GLY A 1 373 ? -23.307 -8.265 24.835 1.00 94.38 373 GLY A O 1
ATOM 2957 N N . ALA A 1 374 ? -24.928 -7.517 23.481 1.00 93.88 374 ALA A N 1
ATOM 2958 C CA . ALA A 1 374 ? -25.882 -7.177 24.533 1.00 93.88 374 ALA A CA 1
ATOM 2959 C C . ALA A 1 374 ? -26.403 -8.420 25.279 1.00 93.88 374 ALA A C 1
ATOM 2961 O O . ALA A 1 374 ? -26.925 -8.295 26.382 1.00 93.88 374 ALA A O 1
ATOM 2962 N N . ASP A 1 375 ? -26.211 -9.613 24.717 1.00 93.50 375 ASP A N 1
ATOM 2963 C CA . ASP A 1 375 ? -26.465 -10.922 25.328 1.00 93.50 375 ASP A CA 1
ATOM 2964 C C . ASP A 1 375 ? -25.294 -11.439 26.192 1.00 93.50 375 ASP A C 1
ATOM 2966 O O . ASP A 1 375 ? -25.309 -12.582 26.643 1.00 93.50 375 ASP A O 1
ATOM 2970 N N . GLY A 1 376 ? -24.247 -10.629 26.389 1.00 91.69 376 GLY A N 1
ATOM 2971 C CA . GLY A 1 376 ? -23.050 -10.998 27.145 1.00 91.69 376 GLY A CA 1
ATOM 2972 C C . GLY A 1 376 ? -22.047 -11.866 26.379 1.00 91.69 376 GLY A C 1
ATOM 2973 O O . GLY A 1 376 ? -20.945 -12.100 26.882 1.00 91.69 376 GLY A O 1
ATOM 2974 N N . THR A 1 377 ? -22.366 -12.324 25.162 1.00 93.12 377 THR A N 1
ATOM 2975 C CA . THR A 1 377 ? -21.415 -13.090 24.346 1.00 93.12 377 THR A CA 1
ATOM 2976 C C . THR A 1 377 ? -20.295 -12.190 23.837 1.00 93.12 377 THR A C 1
ATOM 2978 O O . THR A 1 377 ? -20.508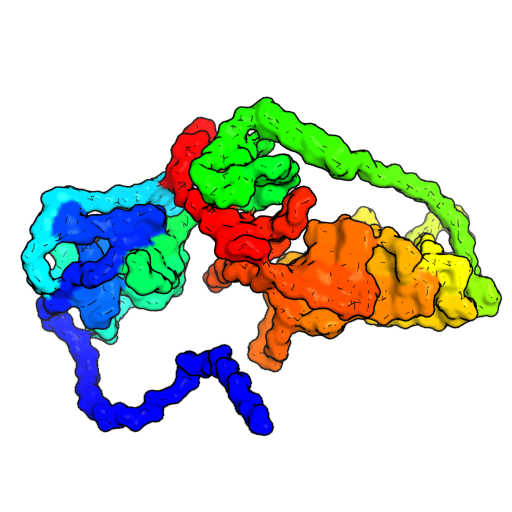 -11.019 23.541 1.00 93.12 377 THR A O 1
ATOM 2981 N N . HIS A 1 378 ? -19.082 -12.717 23.687 1.00 93.31 378 HIS A N 1
ATOM 2982 C CA . HIS A 1 378 ? -17.948 -11.934 23.196 1.00 93.31 378 HIS A CA 1
ATOM 2983 C C . HIS A 1 378 ? -17.069 -12.744 22.238 1.00 93.31 378 HIS A C 1
ATOM 2985 O O . HIS A 1 378 ? -17.043 -13.976 22.275 1.00 93.31 378 HIS A O 1
ATOM 2991 N N . ARG A 1 379 ? -16.379 -12.055 21.322 1.00 92.31 379 ARG A N 1
ATOM 2992 C CA . ARG A 1 379 ? -15.618 -12.663 20.216 1.00 92.31 379 ARG A CA 1
ATOM 2993 C C . ARG A 1 379 ? -14.329 -11.895 19.947 1.00 92.31 379 ARG A C 1
ATOM 2995 O O . ARG A 1 379 ? -14.371 -10.692 19.707 1.00 92.31 379 ARG A O 1
ATOM 3002 N N . SER A 1 380 ? -13.199 -12.605 19.921 1.00 94.31 380 SER A N 1
ATOM 3003 C CA . SER A 1 380 ? -11.901 -12.057 19.504 1.00 94.31 380 SER A CA 1
ATOM 3004 C C . SER A 1 380 ? -11.693 -12.251 18.003 1.00 94.31 380 SER A C 1
ATOM 3006 O O . SER A 1 380 ? -11.566 -13.382 17.524 1.00 94.31 380 SER A O 1
ATOM 3008 N N . TRP A 1 381 ? -11.594 -11.150 17.262 1.00 95.44 381 TRP A N 1
ATOM 3009 C CA . TRP A 1 381 ? -11.441 -11.187 15.806 1.00 95.44 381 TRP A CA 1
ATOM 3010 C C . TRP A 1 381 ? -10.051 -11.595 15.350 1.00 95.44 381 TRP A C 1
ATOM 3012 O O . TRP A 1 381 ? -9.920 -12.285 14.343 1.00 95.44 381 TRP A O 1
ATOM 3022 N N . ASN A 1 382 ? -9.019 -11.287 16.134 1.00 94.06 382 ASN A N 1
ATOM 3023 C CA . ASN A 1 382 ? -7.674 -11.809 15.899 1.00 94.06 382 ASN A CA 1
ATOM 3024 C C . ASN A 1 382 ? -7.670 -13.345 15.900 1.00 94.06 382 ASN A C 1
ATOM 3026 O O . ASN A 1 382 ? -7.011 -13.956 15.062 1.00 94.06 382 ASN A O 1
ATOM 3030 N N . ARG A 1 383 ? -8.444 -13.980 16.795 1.00 93.44 383 ARG A N 1
ATOM 3031 C CA . ARG A 1 383 ? -8.584 -15.445 16.821 1.00 93.44 383 ARG A CA 1
ATOM 3032 C C . ARG A 1 383 ? -9.438 -15.974 15.678 1.00 93.44 383 ARG A C 1
ATOM 3034 O O . ARG A 1 383 ? -9.020 -16.934 15.042 1.00 93.44 383 ARG A O 1
ATOM 3041 N N . ILE A 1 384 ? -10.593 -15.358 15.411 1.00 95.12 384 ILE A N 1
ATOM 3042 C CA . ILE A 1 384 ? -11.496 -15.776 14.322 1.00 95.12 384 ILE A CA 1
ATOM 3043 C C . ILE A 1 384 ? -10.770 -15.742 12.974 1.00 95.12 384 ILE A C 1
ATOM 3045 O O . ILE A 1 384 ? -10.849 -16.698 12.207 1.00 95.12 384 ILE A O 1
ATOM 3049 N N . LEU A 1 385 ? -10.020 -14.670 12.711 1.00 94.75 385 LEU A N 1
ATOM 3050 C CA . LEU A 1 385 ? -9.242 -14.533 11.485 1.00 94.75 385 LEU A CA 1
ATOM 3051 C C . LEU A 1 385 ? -7.936 -15.334 11.512 1.00 94.75 385 LEU A C 1
ATOM 3053 O O . LEU A 1 385 ? -7.360 -15.539 10.454 1.00 94.75 385 LEU A O 1
ATOM 3057 N N . ASN A 1 386 ? -7.438 -15.773 12.673 1.00 93.62 386 ASN A N 1
ATOM 3058 C CA . ASN A 1 386 ? -6.048 -16.215 12.848 1.00 93.62 386 ASN A CA 1
ATOM 3059 C C . ASN A 1 386 ? -5.038 -15.146 12.363 1.00 93.62 386 ASN A C 1
ATOM 3061 O O . ASN A 1 386 ? -4.118 -15.427 11.595 1.00 93.62 386 ASN A O 1
ATOM 3065 N N . ALA A 1 387 ? -5.245 -13.894 12.777 1.00 90.81 387 ALA A N 1
ATOM 3066 C CA . ALA A 1 387 ? -4.436 -12.738 12.394 1.00 90.81 387 ALA A CA 1
ATOM 3067 C C . ALA A 1 387 ? -3.531 -12.273 13.548 1.00 90.81 387 ALA A C 1
ATOM 3069 O O . ALA A 1 387 ? -3.967 -12.207 14.700 1.00 90.81 387 ALA A O 1
ATOM 3070 N N . GLN A 1 388 ? -2.280 -11.904 13.238 1.00 88.62 388 GLN A N 1
ATOM 3071 C CA . GLN A 1 388 ? -1.344 -11.364 14.235 1.00 88.62 388 GLN A CA 1
ATOM 3072 C C . GLN A 1 388 ? -1.812 -9.991 14.734 1.00 88.62 388 GLN A C 1
ATOM 3074 O O . GLN A 1 388 ? -1.926 -9.782 15.940 1.00 88.62 388 GLN A O 1
ATOM 3079 N N . TYR A 1 389 ? -2.101 -9.081 13.803 1.00 90.19 389 TYR A N 1
ATOM 3080 C CA . TYR A 1 389 ? -2.602 -7.739 14.077 1.00 90.19 389 TYR A CA 1
ATOM 3081 C C . TYR A 1 389 ? -3.820 -7.453 13.203 1.00 90.19 389 TYR A C 1
ATOM 3083 O O . TYR A 1 389 ? -3.833 -7.808 12.023 1.00 90.19 389 TYR A O 1
ATOM 3091 N N . VAL A 1 390 ? -4.822 -6.789 13.776 1.00 93.44 390 VAL A N 1
ATOM 3092 C CA . VAL A 1 390 ? -6.020 -6.311 13.080 1.00 93.44 390 VAL A CA 1
ATOM 3093 C C . VAL A 1 390 ? -6.155 -4.813 13.341 1.00 93.44 390 VAL A C 1
ATOM 3095 O O . VAL A 1 390 ? -6.322 -4.381 14.481 1.00 93.44 390 VAL A O 1
ATOM 3098 N N . ARG A 1 391 ? -6.061 -4.016 12.276 1.00 93.00 391 ARG A N 1
ATOM 3099 C CA . ARG A 1 391 ? -6.220 -2.559 12.299 1.00 93.00 391 ARG A CA 1
ATOM 3100 C C . ARG A 1 391 ? -7.589 -2.175 11.775 1.00 93.00 391 ARG A C 1
ATOM 3102 O O . ARG A 1 391 ? -7.968 -2.613 10.694 1.00 93.00 391 ARG A O 1
ATOM 3109 N N . ILE A 1 392 ? -8.287 -1.314 12.508 1.00 94.25 392 ILE A N 1
ATOM 3110 C CA . ILE A 1 392 ? -9.531 -0.700 12.039 1.00 94.25 392 ILE A CA 1
ATOM 3111 C C . ILE A 1 392 ? -9.194 0.370 11.004 1.00 94.25 392 ILE A C 1
ATOM 3113 O O . ILE A 1 392 ? -8.375 1.249 11.275 1.00 94.25 392 ILE A O 1
ATOM 3117 N N . LEU A 1 393 ? -9.799 0.266 9.822 1.00 93.44 393 LEU A N 1
ATOM 3118 C CA . LEU A 1 393 ? -9.699 1.268 8.761 1.00 93.44 393 LEU A CA 1
ATOM 3119 C C . LEU A 1 393 ? -10.955 2.138 8.690 1.00 93.44 393 LEU A C 1
ATOM 3121 O O . LEU A 1 393 ? -10.860 3.323 8.388 1.00 93.44 393 LEU A O 1
ATOM 3125 N N . HIS A 1 394 ? -12.116 1.546 8.966 1.00 93.75 394 HIS A N 1
ATOM 3126 C CA . HIS A 1 394 ? -13.396 2.237 8.988 1.00 93.75 394 HIS A CA 1
ATOM 3127 C C . HIS A 1 394 ? -14.370 1.512 9.920 1.00 93.75 394 HIS A C 1
ATOM 3129 O O . HIS A 1 394 ? -14.367 0.278 9.977 1.00 93.75 394 HIS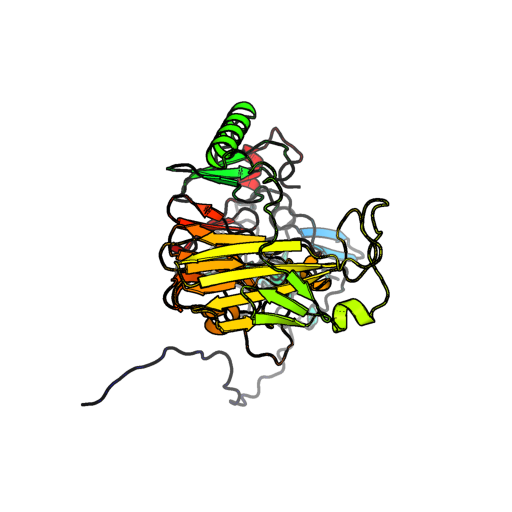 A O 1
ATOM 3135 N N . ASP A 1 395 ? -15.195 2.279 10.625 1.00 91.00 395 ASP A N 1
ATOM 3136 C CA . ASP A 1 395 ? -16.275 1.783 11.471 1.00 91.00 395 ASP A CA 1
ATOM 3137 C C . ASP A 1 395 ? -17.605 2.435 11.079 1.00 91.00 395 ASP A C 1
ATOM 3139 O O . ASP A 1 395 ? -17.741 3.660 11.079 1.00 91.00 395 ASP A O 1
ATOM 3143 N N . GLU A 1 396 ? -18.605 1.615 10.763 1.00 85.00 396 GLU A N 1
ATOM 3144 C CA . GLU A 1 396 ? -19.954 2.094 10.478 1.00 85.00 396 GLU A CA 1
ATOM 3145 C C . GLU A 1 396 ? -20.986 1.056 10.914 1.00 85.00 396 GLU A C 1
ATOM 3147 O O . GLU A 1 396 ? -20.875 -0.122 10.589 1.00 85.00 396 GLU A O 1
ATOM 3152 N N . ASP A 1 397 ? -22.002 1.517 11.642 1.00 79.19 397 ASP A N 1
ATOM 3153 C CA . ASP A 1 397 ? -23.115 0.700 12.125 1.00 79.19 397 ASP A CA 1
ATOM 3154 C C . ASP A 1 397 ? -22.664 -0.635 12.746 1.00 79.19 397 ASP A C 1
ATOM 3156 O O . ASP A 1 397 ? -21.969 -0.623 13.766 1.00 79.19 397 ASP A O 1
ATOM 3160 N N . ASP A 1 398 ? -23.059 -1.762 12.146 1.00 82.06 398 ASP A N 1
ATOM 3161 C CA . ASP A 1 398 ? -22.802 -3.127 12.622 1.00 82.06 398 ASP A CA 1
ATOM 3162 C C . ASP A 1 398 ? -21.568 -3.786 11.974 1.00 82.06 398 ASP A C 1
ATOM 3164 O O . ASP A 1 398 ? -21.281 -4.959 12.237 1.00 82.06 398 ASP A O 1
ATOM 3168 N N . GLU A 1 399 ? -20.813 -3.040 11.161 1.00 89.44 399 GLU A N 1
ATOM 3169 C CA . GLU A 1 399 ? -19.696 -3.551 10.368 1.00 89.44 399 GLU A CA 1
ATOM 3170 C C . GLU A 1 399 ? -18.380 -2.811 10.660 1.00 89.44 399 GLU A C 1
ATOM 3172 O O . GLU A 1 399 ? -18.337 -1.601 10.895 1.00 89.44 399 GLU A O 1
ATOM 3177 N N . LEU A 1 400 ? -17.264 -3.538 10.568 1.00 95.50 400 LEU A N 1
ATOM 3178 C CA . LEU A 1 400 ? -15.923 -2.949 10.553 1.00 95.50 400 LEU A CA 1
ATOM 3179 C C . LEU A 1 400 ? -15.186 -3.317 9.271 1.00 95.50 400 LEU A C 1
ATOM 3181 O O . LEU A 1 400 ? -15.143 -4.486 8.887 1.00 95.50 400 LEU A O 1
ATOM 3185 N N . ILE A 1 401 ? -14.520 -2.341 8.655 1.00 96.88 401 ILE A N 1
ATOM 3186 C CA . ILE A 1 401 ? -13.524 -2.603 7.612 1.00 96.88 401 ILE A CA 1
ATOM 3187 C C . ILE A 1 401 ? -12.151 -2.595 8.266 1.00 96.88 401 ILE A C 1
ATOM 3189 O O . ILE A 1 401 ? -11.748 -1.617 8.906 1.00 96.88 401 ILE A O 1
ATOM 3193 N N . VAL A 1 402 ? -11.422 -3.695 8.101 1.00 95.88 402 VAL A N 1
ATOM 3194 C CA . VAL A 1 402 ? -10.150 -3.921 8.783 1.00 95.88 402 VAL A CA 1
ATOM 3195 C C . VAL A 1 402 ? -9.038 -4.337 7.833 1.00 95.88 402 VAL A C 1
ATOM 3197 O O . VAL A 1 402 ? -9.264 -4.943 6.786 1.00 95.88 402 VAL A O 1
ATOM 3200 N N . GLN A 1 403 ? -7.811 -4.064 8.260 1.00 94.44 403 GLN A N 1
ATOM 3201 C CA . GLN A 1 403 ? -6.592 -4.625 7.700 1.00 94.44 403 GLN A CA 1
ATOM 3202 C C . GLN A 1 403 ? -6.026 -5.658 8.677 1.00 94.44 403 GLN A C 1
ATOM 3204 O O . GLN A 1 403 ? -5.612 -5.304 9.783 1.00 94.44 403 GLN A O 1
ATOM 3209 N N . ALA A 1 404 ? -5.959 -6.922 8.266 1.00 93.12 404 ALA A N 1
ATOM 3210 C CA . ALA A 1 404 ? -5.206 -7.956 8.967 1.00 93.12 404 ALA A CA 1
ATOM 3211 C C . ALA A 1 404 ? -3.793 -8.049 8.378 1.00 93.12 404 ALA A C 1
ATOM 3213 O O . ALA A 1 404 ? -3.619 -8.181 7.162 1.00 93.12 404 ALA A O 1
ATOM 3214 N N . TYR A 1 405 ? -2.772 -7.966 9.225 1.00 88.88 405 TYR A N 1
ATOM 3215 C CA . TYR A 1 405 ? -1.381 -7.930 8.781 1.00 88.88 405 TYR A CA 1
ATOM 3216 C C . TYR A 1 405 ? -0.433 -8.554 9.801 1.00 88.88 405 TYR A C 1
ATOM 3218 O O . TYR A 1 405 ? -0.782 -8.826 10.952 1.00 88.88 405 TYR A O 1
ATOM 3226 N N . GLU A 1 406 ? 0.799 -8.766 9.352 1.00 84.25 406 GLU A N 1
ATOM 3227 C CA . GLU A 1 406 ? 1.909 -9.219 10.176 1.00 84.25 406 GLU A CA 1
ATOM 3228 C C . GLU A 1 406 ? 3.106 -8.283 10.015 1.00 84.25 406 GLU A C 1
ATOM 3230 O O . GLU A 1 406 ? 3.286 -7.643 8.977 1.00 84.25 406 GLU A O 1
ATOM 3235 N N . LEU A 1 407 ? 3.936 -8.207 11.052 1.00 78.94 407 LEU A N 1
ATOM 3236 C CA . LEU A 1 407 ? 5.169 -7.409 11.023 1.00 78.94 407 LEU A CA 1
ATOM 3237 C C . LEU A 1 407 ? 6.416 -8.265 11.196 1.00 78.94 407 LEU A C 1
ATOM 3239 O O . LEU A 1 407 ? 7.454 -7.966 10.607 1.00 78.94 407 LEU A O 1
ATOM 3243 N N . PHE A 1 408 ? 6.303 -9.323 11.997 1.00 74.81 408 PHE A N 1
ATOM 3244 C CA . PHE A 1 408 ? 7.388 -10.242 12.299 1.00 74.81 408 PHE A CA 1
ATOM 3245 C C . PHE A 1 408 ? 6.836 -11.662 12.303 1.00 74.81 408 PHE A C 1
ATOM 3247 O O . PHE A 1 408 ? 5.947 -11.977 13.102 1.00 74.81 408 PHE A O 1
ATOM 3254 N N . ARG A 1 409 ? 7.394 -12.511 11.436 1.00 72.75 409 ARG A N 1
ATOM 3255 C CA . ARG A 1 409 ? 7.091 -13.938 11.367 1.00 72.75 409 ARG A CA 1
ATOM 3256 C C . ARG A 1 409 ? 8.358 -14.735 11.695 1.00 72.75 409 ARG A C 1
ATOM 3258 O O . ARG A 1 409 ? 9.356 -14.563 11.003 1.00 72.75 409 ARG A O 1
ATOM 3265 N N . PRO A 1 410 ? 8.348 -15.589 12.730 1.00 72.12 410 PRO A N 1
ATOM 3266 C CA . PRO A 1 410 ? 9.397 -16.589 12.911 1.00 72.12 410 PRO A CA 1
ATOM 3267 C C . PRO A 1 410 ? 9.398 -17.582 11.739 1.00 72.12 410 PRO A C 1
ATOM 3269 O O . PRO A 1 410 ? 8.322 -18.001 11.317 1.00 72.12 410 PRO A O 1
ATOM 3272 N N . ASP A 1 411 ? 10.571 -18.029 11.282 1.00 71.19 411 ASP A N 1
ATOM 3273 C CA . ASP A 1 411 ? 10.725 -18.897 10.093 1.00 71.19 411 ASP A CA 1
ATOM 3274 C C . ASP A 1 411 ? 9.870 -20.181 10.115 1.00 71.19 411 ASP A C 1
ATOM 3276 O O . ASP A 1 411 ? 9.519 -20.718 9.070 1.00 71.19 411 ASP A O 1
ATOM 3280 N N . ASN A 1 412 ? 9.490 -20.656 11.307 1.00 74.56 412 ASN A N 1
ATOM 3281 C CA . ASN A 1 412 ? 8.729 -21.893 11.511 1.00 74.56 412 ASN A CA 1
ATOM 3282 C C . ASN A 1 412 ? 7.266 -21.673 11.949 1.00 74.56 412 ASN A C 1
ATOM 3284 O O . ASN A 1 412 ? 6.595 -22.627 12.346 1.00 74.56 412 ASN A O 1
ATOM 3288 N N . ALA A 1 413 ? 6.766 -20.435 11.948 1.00 74.00 413 ALA A N 1
ATOM 3289 C CA . ALA A 1 413 ? 5.387 -20.146 12.337 1.00 74.00 413 ALA A CA 1
ATOM 3290 C C . ALA A 1 413 ? 4.414 -20.374 11.170 1.00 74.00 413 ALA A C 1
ATOM 3292 O O . ALA A 1 413 ? 4.716 -20.062 10.018 1.00 74.00 413 ALA A O 1
ATOM 3293 N N . THR A 1 414 ? 3.215 -20.883 11.472 1.00 73.56 414 THR A N 1
ATOM 3294 C CA . THR A 1 414 ? 2.124 -20.916 10.485 1.00 73.56 414 THR A CA 1
ATOM 3295 C C . THR A 1 414 ? 1.797 -19.481 10.055 1.00 73.56 414 THR A C 1
ATOM 3297 O O . THR A 1 414 ? 1.660 -18.629 10.937 1.00 73.56 414 THR A O 1
ATOM 3300 N N . PRO A 1 415 ? 1.674 -19.191 8.744 1.00 71.25 415 PRO A N 1
ATOM 3301 C CA . PRO A 1 415 ? 1.327 -17.857 8.271 1.00 71.25 415 PRO A CA 1
ATOM 3302 C C . PRO A 1 415 ? -0.001 -17.394 8.886 1.00 71.25 415 PRO A C 1
ATOM 3304 O O . PRO A 1 415 ? -0.995 -18.117 8.761 1.00 71.25 415 PRO A O 1
ATOM 3307 N N . PRO A 1 416 ? -0.049 -16.227 9.551 1.00 79.44 416 PRO A N 1
ATOM 3308 C CA . PRO A 1 416 ? -1.317 -15.636 9.938 1.00 79.44 416 PRO A CA 1
ATOM 3309 C C . PRO A 1 416 ? -2.093 -15.223 8.687 1.00 79.44 416 PRO A C 1
ATOM 3311 O O . PRO A 1 416 ? -1.518 -14.962 7.625 1.00 79.44 416 PRO A O 1
ATOM 3314 N N . THR A 1 417 ? -3.409 -15.127 8.821 1.00 89.81 417 THR A N 1
ATOM 3315 C CA . THR A 1 417 ? -4.251 -14.543 7.781 1.00 89.81 417 THR A CA 1
ATOM 3316 C C . THR A 1 417 ? -3.915 -13.065 7.630 1.00 89.81 417 THR A C 1
ATOM 3318 O O . THR A 1 417 ? -3.857 -12.323 8.614 1.00 89.81 417 THR A O 1
ATOM 3321 N N . THR A 1 418 ? -3.718 -12.634 6.388 1.00 91.12 418 THR A N 1
ATOM 3322 C CA . THR A 1 418 ? -3.499 -11.235 6.022 1.00 91.12 418 THR A CA 1
ATOM 3323 C C . THR A 1 418 ? -4.458 -10.818 4.912 1.00 91.12 418 THR A C 1
ATOM 3325 O O . THR A 1 418 ? -4.998 -11.656 4.184 1.00 91.12 418 THR A O 1
ATOM 3328 N N . GLY A 1 419 ? -4.704 -9.516 4.806 1.00 92.31 419 GLY A N 1
ATOM 3329 C CA . GLY A 1 419 ? -5.586 -8.932 3.800 1.00 92.31 419 GLY A CA 1
ATOM 3330 C C . GLY A 1 419 ? -6.511 -7.878 4.384 1.00 92.31 419 GLY A C 1
ATOM 3331 O O . GLY A 1 419 ? -6.356 -7.444 5.528 1.00 92.31 419 GLY A O 1
ATOM 3332 N N . TYR A 1 420 ? -7.488 -7.490 3.582 1.00 95.31 420 TYR A N 1
ATOM 3333 C CA . TYR A 1 420 ? -8.545 -6.571 3.961 1.00 95.31 420 TYR A CA 1
ATOM 3334 C C . TYR A 1 420 ? -9.856 -7.330 4.120 1.00 95.31 420 TYR A C 1
ATOM 3336 O O . TYR A 1 420 ? -10.197 -8.164 3.277 1.00 95.31 420 TYR A O 1
ATOM 3344 N N . PHE A 1 421 ? -10.582 -7.049 5.197 1.00 96.38 421 PHE A N 1
ATOM 3345 C CA . PHE A 1 421 ? -11.779 -7.794 5.573 1.00 96.38 421 PHE A CA 1
ATOM 3346 C C . PHE A 1 421 ? -12.898 -6.856 6.008 1.00 96.38 421 PHE A C 1
ATOM 3348 O O . PHE A 1 421 ? -12.639 -5.804 6.593 1.00 96.38 421 PHE A O 1
ATOM 3355 N N . ARG A 1 422 ? -14.136 -7.278 5.754 1.00 96.81 422 ARG A N 1
ATOM 3356 C CA . ARG A 1 422 ? -15.339 -6.735 6.382 1.00 96.81 422 ARG A CA 1
ATOM 3357 C C . ARG A 1 422 ? -15.769 -7.695 7.482 1.00 96.81 422 ARG A C 1
ATOM 3359 O O . ARG A 1 422 ? -15.929 -8.883 7.210 1.00 96.81 422 ARG A O 1
ATOM 3366 N N . LEU A 1 423 ? -15.891 -7.200 8.707 1.00 96.19 423 LEU A N 1
ATOM 3367 C CA . LEU A 1 423 ? -16.284 -7.979 9.879 1.00 96.19 423 LEU A CA 1
ATOM 3368 C C . LEU A 1 423 ? -17.715 -7.628 10.265 1.00 96.19 423 LEU A C 1
ATOM 3370 O O . LEU A 1 423 ? -18.045 -6.445 10.323 1.00 96.19 423 LEU A O 1
ATOM 3374 N N . HIS A 1 424 ? -18.505 -8.647 10.591 1.00 93.75 424 HIS A N 1
ATOM 3375 C CA . HIS A 1 424 ? -19.910 -8.516 10.973 1.00 93.75 424 HIS A CA 1
ATOM 3376 C C . HIS A 1 424 ? -20.108 -8.895 12.438 1.00 93.75 424 HIS A C 1
ATOM 3378 O O . HIS A 1 424 ? -19.469 -9.821 12.938 1.00 93.75 424 HIS A O 1
ATOM 3384 N N . SER A 1 425 ? -21.008 -8.211 13.139 1.00 89.44 425 SER A N 1
ATOM 3385 C CA . SER A 1 425 ? -21.275 -8.428 14.572 1.00 89.44 425 SER A CA 1
ATOM 3386 C C . SER A 1 425 ? -21.671 -9.871 14.932 1.00 89.44 425 SER A C 1
ATOM 3388 O O . SER A 1 425 ? -21.398 -10.346 16.039 1.00 89.44 425 SER A O 1
ATOM 3390 N N . ASP A 1 426 ? -22.255 -10.610 13.990 1.00 90.19 426 ASP A N 1
ATOM 3391 C CA . ASP A 1 426 ? -22.668 -12.007 14.157 1.00 90.19 426 ASP A CA 1
ATOM 3392 C C . ASP A 1 426 ? -21.496 -13.014 14.185 1.00 90.19 426 ASP A C 1
ATOM 3394 O O . ASP A 1 426 ? -21.677 -14.180 14.555 1.00 90.19 426 ASP A O 1
ATOM 3398 N N . GLY A 1 427 ? -20.274 -12.564 13.880 1.00 91.19 427 GLY A N 1
ATOM 3399 C CA . GLY A 1 427 ? -19.069 -13.393 13.826 1.00 91.19 427 GLY A CA 1
ATOM 3400 C C . GLY A 1 427 ? -18.709 -13.895 12.426 1.00 91.19 427 GLY A C 1
ATOM 3401 O O . GLY A 1 427 ? -17.749 -14.660 12.294 1.00 91.19 427 GLY A O 1
ATOM 3402 N N . THR A 1 428 ? -19.437 -13.479 11.389 1.00 95.12 428 THR A N 1
ATOM 3403 C CA . THR A 1 428 ? -19.092 -13.741 9.986 1.00 95.12 428 THR A CA 1
ATOM 3404 C C . THR A 1 428 ? -18.211 -12.632 9.403 1.00 95.12 428 THR A C 1
ATOM 3406 O O . THR A 1 428 ? -18.126 -11.526 9.934 1.00 95.12 428 THR A O 1
ATOM 3409 N N . TYR A 1 429 ? -17.493 -12.926 8.319 1.00 96.81 429 TYR A N 1
ATOM 3410 C CA . TYR A 1 429 ? -16.653 -11.936 7.649 1.00 96.81 429 TYR A CA 1
ATOM 3411 C C . TYR A 1 429 ? -16.536 -12.208 6.154 1.00 96.81 429 TYR A C 1
ATOM 3413 O O . TYR A 1 429 ? -16.585 -13.358 5.714 1.00 96.81 429 TYR A O 1
ATOM 3421 N N . ASP A 1 430 ? -16.273 -11.142 5.404 1.00 96.31 430 ASP A N 1
ATOM 3422 C CA . ASP A 1 430 ? -15.961 -11.186 3.980 1.00 96.31 430 ASP A CA 1
ATOM 3423 C C . ASP A 1 430 ? -14.520 -10.736 3.745 1.00 96.31 430 ASP A C 1
ATOM 3425 O O . ASP A 1 430 ? -14.058 -9.740 4.308 1.00 96.31 430 ASP A O 1
ATOM 3429 N N . LYS A 1 431 ? -13.793 -11.446 2.878 1.00 95.94 431 LYS A N 1
ATOM 3430 C CA . LYS A 1 431 ? -12.488 -10.981 2.398 1.00 95.94 431 LYS A CA 1
ATOM 3431 C C . LYS A 1 431 ? -12.706 -9.998 1.249 1.00 95.94 431 LYS A C 1
ATOM 3433 O O . LYS A 1 431 ? -13.283 -10.368 0.232 1.00 95.94 431 LYS A O 1
ATOM 3438 N N . ILE A 1 432 ? -12.218 -8.771 1.412 1.00 95.50 432 ILE A N 1
ATOM 3439 C CA . ILE A 1 432 ? -12.303 -7.705 0.403 1.00 95.50 432 ILE A CA 1
ATOM 3440 C C . ILE A 1 432 ? -11.172 -7.858 -0.618 1.00 95.50 432 ILE A C 1
ATOM 3442 O O . ILE A 1 432 ? -11.400 -7.756 -1.817 1.00 95.50 432 ILE A O 1
ATOM 3446 N N . GLY A 1 433 ? -9.955 -8.144 -0.151 1.00 92.44 433 GLY A N 1
ATOM 3447 C CA . GLY A 1 433 ? -8.800 -8.348 -1.020 1.00 92.44 433 GLY A CA 1
ATOM 3448 C C . GLY A 1 433 ? -7.534 -8.705 -0.251 1.00 92.44 433 GLY A C 1
ATOM 3449 O O . GLY A 1 433 ? -7.498 -8.675 0.982 1.00 92.44 433 GLY A O 1
ATOM 3450 N N . ASP A 1 434 ? -6.492 -9.083 -0.982 1.00 90.25 434 ASP A N 1
ATOM 3451 C CA . ASP A 1 434 ? -5.166 -9.322 -0.414 1.00 90.25 434 ASP A CA 1
ATOM 3452 C C . ASP A 1 434 ? -4.457 -8.007 -0.073 1.00 90.25 434 ASP A C 1
ATOM 3454 O O . ASP A 1 434 ? -4.792 -6.939 -0.589 1.00 90.25 434 ASP A O 1
ATOM 3458 N N . LEU A 1 435 ? -3.454 -8.076 0.808 1.00 85.94 435 LEU A N 1
ATOM 3459 C CA . LEU A 1 435 ? -2.553 -6.942 0.984 1.00 85.94 435 LEU A CA 1
ATOM 3460 C C . LEU A 1 435 ? -1.841 -6.686 -0.346 1.00 85.94 435 LEU A C 1
ATOM 3462 O O . LEU A 1 435 ? -1.251 -7.602 -0.916 1.00 85.94 435 LEU A O 1
ATOM 3466 N N . THR A 1 436 ? -1.859 -5.440 -0.819 1.00 72.81 436 THR A N 1
ATOM 3467 C CA . THR A 1 436 ? -1.030 -5.027 -1.960 1.00 72.81 436 THR A CA 1
ATOM 3468 C C . THR A 1 436 ? 0.424 -5.376 -1.661 1.00 72.81 436 THR A C 1
ATOM 3470 O O . THR A 1 436 ? 0.856 -5.132 -0.526 1.00 72.81 436 THR A O 1
ATOM 3473 N N . GLU A 1 437 ? 1.159 -5.907 -2.644 1.00 64.00 437 GLU A N 1
ATOM 3474 C CA . GLU A 1 437 ? 2.531 -6.384 -2.451 1.00 64.00 437 GLU A CA 1
ATOM 3475 C C . GLU A 1 437 ? 3.348 -5.438 -1.574 1.00 64.00 437 GLU A C 1
ATOM 3477 O O . GLU A 1 437 ? 3.450 -4.229 -1.815 1.00 64.00 437 GLU A O 1
ATOM 3482 N N . ALA A 1 438 ? 3.956 -6.012 -0.539 1.00 52.66 438 ALA A N 1
ATOM 3483 C CA . ALA A 1 438 ? 4.989 -5.306 0.170 1.00 52.66 438 ALA A CA 1
ATOM 3484 C C . ALA A 1 438 ? 6.146 -5.101 -0.804 1.00 52.66 438 ALA A C 1
ATOM 3486 O O . ALA A 1 438 ? 6.690 -6.068 -1.334 1.00 52.66 438 ALA A O 1
ATOM 3487 N N . THR A 1 439 ? 6.591 -3.861 -0.995 1.00 42.84 439 THR A N 1
ATOM 3488 C CA . THR A 1 439 ? 7.965 -3.643 -1.441 1.00 42.84 439 THR A CA 1
ATOM 3489 C C . THR A 1 439 ? 8.849 -4.141 -0.297 1.00 42.84 439 THR A C 1
ATOM 3491 O O . THR A 1 439 ? 9.182 -3.388 0.617 1.00 42.84 439 THR A O 1
ATOM 3494 N N . ILE A 1 440 ? 9.134 -5.445 -0.256 1.00 39.34 440 ILE A N 1
ATOM 3495 C CA . ILE A 1 440 ? 10.158 -6.004 0.621 1.00 39.34 440 ILE A CA 1
ATOM 3496 C C . ILE A 1 440 ? 11.468 -5.481 0.051 1.00 39.34 440 ILE A C 1
ATOM 3498 O O . ILE A 1 440 ? 12.079 -6.083 -0.825 1.00 39.34 440 ILE A O 1
ATOM 3502 N N . ILE A 1 441 ? 11.856 -4.291 0.488 1.00 38.53 441 ILE A N 1
ATOM 3503 C CA . ILE A 1 441 ? 13.198 -3.796 0.251 1.00 38.53 441 ILE A CA 1
ATOM 3504 C C . ILE A 1 441 ? 14.028 -4.403 1.369 1.00 38.53 441 ILE A C 1
ATOM 3506 O O . ILE A 1 441 ? 13.977 -3.955 2.518 1.00 38.53 441 ILE A O 1
ATOM 3510 N N . ASP A 1 442 ? 14.750 -5.462 1.032 1.00 37.41 442 ASP A N 1
ATOM 3511 C CA . ASP A 1 442 ? 15.753 -6.030 1.916 1.00 37.41 442 ASP A CA 1
ATOM 3512 C C . ASP A 1 442 ? 16.769 -4.925 2.257 1.00 37.41 442 ASP A C 1
ATOM 3514 O O . ASP A 1 442 ? 17.433 -4.376 1.374 1.00 37.41 442 ASP A O 1
ATOM 3518 N N . GLY A 1 443 ? 16.817 -4.521 3.529 1.00 39.47 443 GLY A N 1
ATOM 3519 C CA . GLY A 1 443 ? 17.651 -3.410 3.999 1.00 39.47 443 GLY A CA 1
ATOM 3520 C C . GLY A 1 443 ? 17.046 -1.999 3.915 1.00 39.47 443 GLY A C 1
ATOM 3521 O O . GLY A 1 443 ? 17.779 -1.040 4.163 1.00 39.47 443 GLY A O 1
ATOM 3522 N N . ALA A 1 444 ? 15.749 -1.819 3.617 1.00 38.28 444 ALA A N 1
ATOM 3523 C CA . ALA A 1 444 ? 15.138 -0.489 3.739 1.00 38.28 444 ALA A CA 1
ATOM 3524 C C . ALA A 1 444 ? 15.163 0.017 5.194 1.00 38.28 444 ALA A C 1
ATOM 3526 O O . ALA A 1 444 ? 14.862 -0.743 6.123 1.00 38.28 444 ALA A O 1
ATOM 3527 N N . PRO A 1 445 ? 15.473 1.310 5.414 1.00 36.75 445 PRO A N 1
ATOM 3528 C CA . PRO A 1 445 ? 15.364 1.918 6.728 1.00 36.75 445 PRO A CA 1
ATOM 3529 C C . PRO A 1 445 ? 13.921 1.841 7.250 1.00 36.75 445 PRO A C 1
ATOM 3531 O O . PRO A 1 445 ? 12.950 1.830 6.498 1.00 36.75 445 PRO A O 1
ATOM 3534 N N . LEU A 1 446 ? 13.829 1.787 8.576 1.00 39.94 446 LEU A N 1
ATOM 3535 C CA . LEU A 1 446 ? 12.723 1.388 9.459 1.00 39.94 446 LEU A CA 1
ATOM 3536 C C . LEU A 1 446 ? 11.368 2.134 9.327 1.00 39.94 446 LEU A C 1
ATOM 3538 O O . LEU A 1 446 ? 10.594 2.101 10.278 1.00 39.94 446 LEU A O 1
ATOM 3542 N N . ILE A 1 447 ? 11.080 2.839 8.229 1.00 38.38 447 ILE A N 1
ATOM 3543 C CA . ILE A 1 447 ? 10.033 3.882 8.196 1.00 38.38 447 ILE A CA 1
ATOM 3544 C C . ILE A 1 447 ? 8.893 3.594 7.201 1.00 38.38 447 ILE A C 1
ATOM 3546 O O . ILE A 1 447 ? 7.791 4.098 7.388 1.00 38.38 447 ILE A O 1
ATOM 3550 N N . ALA A 1 448 ? 9.088 2.764 6.174 1.00 44.19 448 ALA A N 1
ATOM 3551 C CA . ALA A 1 448 ? 8.032 2.493 5.191 1.00 44.19 448 ALA A CA 1
ATOM 3552 C C . ALA A 1 448 ? 7.212 1.249 5.568 1.00 44.19 448 ALA A C 1
ATOM 3554 O O . ALA A 1 448 ? 7.332 0.193 4.945 1.00 44.19 448 ALA A O 1
ATOM 3555 N N . ASP A 1 449 ? 6.392 1.356 6.613 1.00 51.00 449 ASP A N 1
ATOM 3556 C CA . ASP A 1 449 ? 5.416 0.311 6.904 1.00 51.00 449 ASP A CA 1
ATOM 3557 C C . ASP A 1 449 ? 4.229 0.434 5.947 1.00 51.00 449 ASP A C 1
ATOM 3559 O O . ASP A 1 449 ? 3.576 1.468 5.855 1.00 51.00 449 ASP A O 1
ATOM 3563 N N . ASN A 1 450 ? 3.957 -0.651 5.222 1.00 52.75 450 ASN A N 1
ATOM 3564 C CA . ASN A 1 450 ? 2.904 -0.792 4.212 1.00 52.75 450 ASN A CA 1
ATOM 3565 C C . ASN A 1 450 ? 1.479 -0.802 4.813 1.00 52.75 450 ASN A C 1
ATOM 3567 O O . ASN A 1 450 ? 0.639 -1.620 4.435 1.00 52.75 450 ASN A O 1
ATOM 3571 N N . LEU A 1 451 ? 1.184 0.078 5.766 1.00 58.66 451 LEU A N 1
ATOM 3572 C CA . LEU A 1 451 ? -0.037 0.017 6.574 1.00 58.66 451 LEU A CA 1
ATOM 3573 C C . LEU A 1 451 ? -1.021 1.165 6.308 1.00 58.66 451 LEU A C 1
ATOM 3575 O O . LEU A 1 451 ? -2.120 1.164 6.858 1.00 58.66 451 LEU A O 1
ATOM 3579 N N . ASP A 1 452 ? -0.658 2.120 5.455 1.00 72.75 452 ASP A N 1
ATOM 3580 C CA . ASP A 1 452 ? -1.516 3.262 5.136 1.00 72.75 452 ASP A CA 1
ATOM 3581 C C . ASP A 1 452 ? -2.485 2.885 4.010 1.00 72.75 452 ASP A C 1
ATOM 3583 O O . ASP A 1 452 ? -2.214 3.085 2.823 1.00 72.75 452 ASP A O 1
ATOM 3587 N N . ALA A 1 453 ? -3.587 2.247 4.400 1.00 89.94 453 ALA A N 1
ATOM 3588 C CA . ALA A 1 453 ? -4.770 2.077 3.569 1.00 89.94 453 ALA A CA 1
ATOM 3589 C C . ALA A 1 453 ? -5.801 3.152 3.935 1.00 89.94 453 ALA A C 1
ATOM 3591 O O . ALA A 1 453 ? -5.963 3.488 5.108 1.00 89.94 453 ALA A O 1
ATOM 3592 N N . TYR A 1 454 ? -6.490 3.673 2.929 1.00 93.75 454 TYR A N 1
ATOM 3593 C CA . TYR A 1 454 ? -7.544 4.669 3.063 1.00 93.75 454 TYR A CA 1
ATOM 3594 C C . TYR A 1 454 ? -8.870 4.058 2.621 1.00 93.75 454 TYR A C 1
ATOM 3596 O O . TYR A 1 454 ? -8.916 3.396 1.588 1.00 93.75 454 TYR A O 1
ATOM 3604 N N . VAL A 1 455 ? -9.932 4.274 3.392 1.00 95.38 455 VAL A N 1
ATOM 3605 C CA . VAL A 1 455 ? -11.294 3.878 3.017 1.00 95.38 455 VAL A CA 1
ATOM 3606 C C . VAL A 1 455 ? -12.026 5.138 2.586 1.00 95.38 455 VAL A C 1
ATOM 3608 O O . VAL A 1 455 ? -12.128 6.070 3.381 1.00 95.38 455 VAL A O 1
ATOM 3611 N N . ASP A 1 456 ? -12.478 5.182 1.334 1.00 95.56 456 ASP A N 1
ATOM 3612 C CA . ASP A 1 456 ? -13.257 6.313 0.825 1.00 95.56 456 ASP A CA 1
ATOM 3613 C C . ASP A 1 456 ? -14.717 6.271 1.305 1.00 95.56 456 ASP A C 1
ATOM 3615 O O . ASP A 1 456 ? -15.162 5.303 1.931 1.00 95.56 456 ASP A O 1
ATOM 3619 N N . ARG A 1 457 ? -15.484 7.323 0.997 1.00 93.00 457 ARG A N 1
ATOM 3620 C CA . ARG A 1 457 ? -16.919 7.408 1.335 1.00 93.00 457 ARG A CA 1
ATOM 3621 C C . ARG A 1 457 ? -17.775 6.268 0.773 1.00 93.00 457 ARG A C 1
ATOM 3623 O O . ARG A 1 457 ? -18.834 5.977 1.317 1.00 93.00 457 ARG A O 1
ATOM 3630 N N . ASP A 1 458 ? -17.312 5.629 -0.299 1.00 94.25 458 ASP A N 1
ATOM 3631 C CA . ASP A 1 458 ? -17.984 4.519 -0.976 1.00 94.25 458 ASP A CA 1
ATOM 3632 C C . ASP A 1 458 ? -17.486 3.156 -0.464 1.00 94.25 458 ASP A C 1
ATOM 3634 O O . ASP A 1 458 ? -17.836 2.105 -1.010 1.00 94.25 458 ASP A O 1
ATOM 3638 N N . LYS A 1 459 ? -16.683 3.161 0.611 1.00 94.94 459 LYS A N 1
ATOM 3639 C CA . LYS A 1 459 ? -16.104 1.985 1.277 1.00 94.94 459 LYS A CA 1
ATOM 3640 C C . LYS A 1 459 ? -15.121 1.200 0.405 1.00 94.94 459 LYS A C 1
ATOM 3642 O O . LYS A 1 459 ? -14.873 0.011 0.644 1.00 94.94 459 LYS A O 1
ATOM 3647 N N . ASN A 1 460 ? -14.541 1.851 -0.596 1.00 96.12 460 ASN A N 1
ATOM 3648 C CA . ASN A 1 460 ? -13.428 1.319 -1.362 1.00 96.12 460 ASN A CA 1
ATOM 3649 C C . ASN A 1 460 ? -12.121 1.546 -0.613 1.00 96.12 460 ASN A C 1
ATOM 3651 O O . ASN A 1 460 ? -11.875 2.609 -0.044 1.00 96.12 460 ASN A O 1
ATOM 3655 N N . ILE A 1 461 ? -11.262 0.536 -0.646 1.00 96.00 461 ILE A N 1
ATOM 3656 C CA . ILE A 1 461 ? -9.957 0.567 -0.008 1.00 96.00 461 ILE A CA 1
ATOM 3657 C C . ILE A 1 461 ? -8.925 0.971 -1.049 1.00 96.00 461 ILE A C 1
ATOM 3659 O O . ILE A 1 461 ? -8.672 0.242 -2.013 1.00 96.00 461 ILE A O 1
ATOM 3663 N N . TYR A 1 462 ? -8.286 2.109 -0.812 1.00 95.31 462 TYR A N 1
ATOM 3664 C CA . TYR A 1 462 ? -7.168 2.591 -1.600 1.00 95.31 462 TYR A CA 1
ATOM 3665 C C . TYR A 1 462 ? -5.863 2.467 -0.838 1.00 95.31 462 TYR A C 1
ATOM 3667 O O . TYR A 1 462 ? -5.779 2.720 0.365 1.00 95.31 462 TYR A O 1
ATOM 3675 N N . VAL A 1 463 ? -4.812 2.121 -1.566 1.00 92.19 463 VAL A N 1
ATOM 3676 C CA . VAL A 1 463 ? -3.463 2.017 -1.024 1.00 92.19 463 VAL A CA 1
ATOM 3677 C C . VAL A 1 463 ? -2.520 2.826 -1.893 1.00 92.19 463 VAL A C 1
ATOM 3679 O O . VAL A 1 463 ? -2.470 2.632 -3.107 1.00 92.19 463 VAL A O 1
ATOM 3682 N N . VAL A 1 464 ? -1.750 3.711 -1.259 1.00 87.94 464 VAL A N 1
ATOM 3683 C CA . VAL A 1 464 ? -0.686 4.469 -1.924 1.00 87.94 464 VAL A CA 1
ATOM 3684 C C . VAL A 1 464 ? 0.653 3.775 -1.685 1.00 87.94 464 VAL A C 1
ATOM 3686 O O . VAL A 1 464 ? 1.026 3.456 -0.548 1.00 87.94 464 VAL A O 1
ATOM 3689 N N . ARG A 1 465 ? 1.387 3.521 -2.768 1.00 83.38 465 ARG A N 1
ATOM 3690 C CA . ARG A 1 465 ? 2.734 2.944 -2.765 1.00 83.38 465 ARG A CA 1
ATOM 3691 C C . ARG A 1 465 ? 3.607 3.731 -3.717 1.00 83.38 465 ARG A C 1
ATOM 3693 O O . ARG A 1 465 ? 3.497 3.589 -4.927 1.00 83.38 465 ARG A O 1
ATOM 3700 N N . ASN A 1 466 ? 4.503 4.535 -3.157 1.00 83.19 466 ASN A N 1
ATOM 3701 C CA . ASN A 1 466 ? 5.278 5.486 -3.939 1.00 83.19 466 ASN A CA 1
ATOM 3702 C C . ASN A 1 466 ? 4.339 6.401 -4.748 1.00 83.19 466 ASN A C 1
ATOM 3704 O O . ASN A 1 466 ? 3.510 7.065 -4.138 1.00 83.19 466 ASN A O 1
ATOM 3708 N N . ASN A 1 467 ? 4.396 6.372 -6.079 1.00 90.81 467 ASN A N 1
ATOM 3709 C CA . ASN A 1 467 ? 3.489 7.115 -6.958 1.00 90.81 467 ASN A CA 1
ATOM 3710 C C . ASN A 1 467 ? 2.392 6.229 -7.575 1.00 90.81 467 ASN A C 1
ATOM 3712 O O . ASN A 1 467 ? 1.801 6.575 -8.598 1.00 90.81 467 ASN A O 1
ATOM 3716 N N . THR A 1 468 ? 2.150 5.058 -6.986 1.00 91.19 468 THR A N 1
ATOM 3717 C CA . THR A 1 468 ? 1.110 4.118 -7.401 1.00 91.19 468 THR A CA 1
ATOM 3718 C C . THR A 1 468 ? -0.061 4.190 -6.435 1.00 91.19 468 THR A C 1
ATOM 3720 O O . THR A 1 468 ? 0.127 4.077 -5.222 1.00 91.19 468 THR A O 1
ATOM 3723 N N . ILE A 1 469 ? -1.277 4.306 -6.962 1.00 93.88 469 ILE A N 1
ATOM 3724 C CA . ILE A 1 469 ? -2.513 4.134 -6.195 1.00 93.88 469 ILE A CA 1
ATOM 3725 C C . ILE A 1 469 ? -3.201 2.865 -6.674 1.00 93.88 469 ILE A C 1
ATOM 3727 O O . ILE A 1 469 ? -3.364 2.653 -7.873 1.00 93.88 469 ILE A O 1
ATOM 3731 N N . SER A 1 470 ? -3.573 2.009 -5.727 1.00 93.62 470 SER A N 1
ATOM 3732 C CA . SER A 1 470 ? -4.305 0.766 -5.981 1.00 93.62 470 SER A CA 1
ATOM 3733 C C . SER A 1 470 ? -5.668 0.822 -5.309 1.00 93.62 470 SER A C 1
ATOM 3735 O O . SER A 1 470 ? -5.730 1.115 -4.117 1.00 93.62 470 SER A O 1
ATOM 3737 N N . ASN A 1 471 ? -6.730 0.515 -6.049 1.00 95.75 471 ASN A N 1
ATOM 3738 C CA . ASN A 1 471 ? -8.048 0.218 -5.504 1.00 95.75 471 ASN A CA 1
ATOM 3739 C C . ASN A 1 471 ? -8.143 -1.298 -5.288 1.00 95.75 471 ASN A C 1
ATOM 3741 O O . ASN A 1 471 ? -8.189 -2.078 -6.242 1.00 95.75 471 ASN A O 1
ATOM 3745 N N . VAL A 1 472 ? -8.158 -1.716 -4.025 1.00 94.00 472 VAL A N 1
ATOM 3746 C CA . VAL A 1 472 ? -8.164 -3.133 -3.642 1.00 94.00 472 VAL A CA 1
ATOM 3747 C C . VAL A 1 472 ? -9.474 -3.805 -4.043 1.00 94.00 472 VAL A C 1
A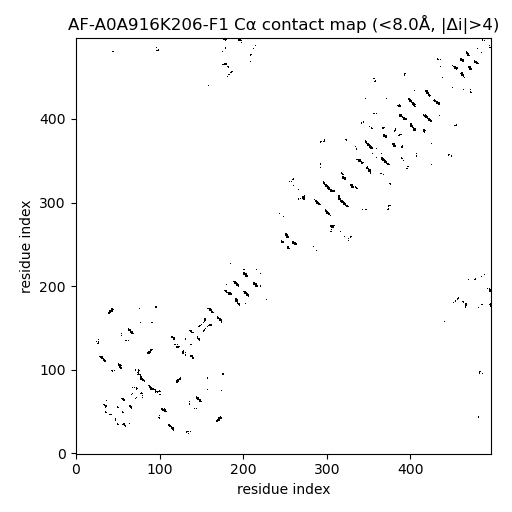TOM 3749 O O . VAL A 1 472 ? -9.450 -4.933 -4.526 1.00 94.00 472 VAL A O 1
ATOM 3752 N N . ASN A 1 473 ? -10.606 -3.114 -3.885 1.00 93.88 473 ASN A N 1
ATOM 3753 C CA . ASN A 1 473 ? -11.933 -3.660 -4.173 1.00 93.88 473 ASN A CA 1
ATOM 3754 C C . ASN A 1 473 ? -12.095 -4.001 -5.660 1.00 93.88 473 ASN A C 1
ATOM 3756 O O . ASN A 1 473 ? -12.724 -5.000 -6.000 1.00 93.88 473 ASN A O 1
ATOM 3760 N N . LEU A 1 474 ? -11.535 -3.168 -6.541 1.00 93.06 474 LEU A N 1
ATOM 3761 C CA . LEU A 1 474 ? -11.634 -3.334 -7.993 1.00 93.06 474 LEU A CA 1
ATOM 3762 C C . LEU A 1 474 ? -10.440 -4.082 -8.603 1.00 93.06 474 LEU A C 1
ATOM 3764 O O . LEU A 1 474 ? -10.479 -4.428 -9.782 1.00 93.06 474 LEU A O 1
ATOM 3768 N N . GLY A 1 475 ? -9.374 -4.313 -7.830 1.00 90.75 475 GLY A N 1
ATOM 3769 C CA . GLY A 1 475 ? -8.127 -4.893 -8.332 1.00 90.75 475 GLY A CA 1
ATOM 3770 C C . GLY A 1 475 ? -7.424 -4.019 -9.376 1.00 90.75 475 GLY A C 1
ATOM 3771 O O . GLY A 1 475 ? -6.627 -4.529 -10.161 1.00 90.75 475 GLY A O 1
ATOM 3772 N N . SER A 1 476 ? -7.732 -2.719 -9.418 1.00 91.62 476 SER A N 1
ATOM 3773 C CA . SER A 1 476 ? -7.133 -1.767 -10.351 1.00 91.62 476 SER A CA 1
ATOM 3774 C C . SER A 1 476 ? -6.005 -0.985 -9.684 1.00 91.62 476 SER A C 1
ATOM 3776 O O . SER A 1 476 ? -6.032 -0.693 -8.488 1.00 91.62 476 SER A O 1
ATOM 3778 N N . SER A 1 477 ? -4.990 -0.627 -10.465 1.00 92.38 477 SER A N 1
ATOM 3779 C CA . SER A 1 477 ? -3.873 0.185 -9.992 1.00 92.38 477 SER A CA 1
ATOM 3780 C C . SER A 1 477 ? -3.352 1.082 -11.097 1.00 92.38 477 SER A C 1
ATOM 3782 O O . SER A 1 477 ? -3.270 0.656 -12.251 1.00 92.38 477 SER A O 1
ATOM 3784 N N . ARG A 1 478 ? -2.923 2.287 -10.734 1.00 94.19 478 ARG A N 1
ATOM 3785 C CA . ARG A 1 478 ? -2.247 3.210 -11.642 1.00 94.19 478 ARG A CA 1
ATOM 3786 C C . ARG A 1 478 ? -0.971 3.717 -10.999 1.00 94.19 478 ARG A C 1
ATOM 3788 O O . ARG A 1 478 ? -0.994 4.169 -9.858 1.00 94.19 478 ARG A O 1
ATOM 3795 N N . THR A 1 479 ? 0.116 3.662 -11.757 1.00 92.75 479 THR A N 1
ATOM 3796 C CA . THR A 1 479 ? 1.368 4.354 -11.451 1.00 92.75 479 THR A CA 1
ATOM 3797 C C . THR A 1 479 ? 1.440 5.615 -12.296 1.00 92.75 479 THR A C 1
ATOM 3799 O O . THR A 1 479 ? 1.204 5.556 -13.504 1.00 92.75 479 THR A O 1
ATOM 3802 N N . TRP A 1 480 ? 1.782 6.731 -11.659 1.00 95.38 480 TRP A N 1
ATOM 3803 C CA . TRP A 1 480 ? 2.271 7.923 -12.344 1.00 95.38 480 TRP A CA 1
ATOM 3804 C C . TRP A 1 480 ? 3.772 7.999 -12.119 1.00 95.38 480 TRP A C 1
ATOM 3806 O O . TRP A 1 480 ? 4.237 8.030 -10.978 1.00 95.38 480 TRP A O 1
ATOM 3816 N N . TRP A 1 481 ? 4.538 7.948 -13.195 1.00 93.62 481 TRP A N 1
ATOM 3817 C CA . TRP A 1 481 ? 5.988 7.917 -13.111 1.00 93.62 481 TRP A CA 1
ATOM 3818 C C . TRP A 1 481 ? 6.510 9.239 -12.566 1.00 93.62 481 TRP A C 1
ATOM 3820 O O . TRP A 1 481 ? 5.892 10.297 -12.714 1.00 93.62 481 TRP A O 1
ATOM 3830 N N . ASP A 1 482 ? 7.641 9.184 -11.874 1.00 92.88 482 ASP A N 1
ATOM 3831 C CA . ASP A 1 482 ? 8.148 10.336 -11.139 1.00 92.88 482 ASP A CA 1
ATOM 3832 C C . ASP A 1 482 ? 8.449 11.546 -12.043 1.00 92.88 482 ASP A C 1
ATOM 3834 O O . ASP A 1 482 ? 8.259 12.688 -11.624 1.00 92.88 482 ASP A O 1
ATOM 3838 N N . TYR A 1 483 ? 8.814 11.313 -13.306 1.00 92.88 483 TYR A N 1
ATOM 3839 C CA . TYR A 1 483 ? 8.992 12.347 -14.319 1.00 92.88 483 TYR A CA 1
ATOM 3840 C C . TYR A 1 483 ? 7.675 13.043 -14.698 1.00 92.88 483 TYR A C 1
ATOM 3842 O O . TYR A 1 483 ? 7.689 14.250 -14.925 1.00 92.88 483 TYR A O 1
ATOM 3850 N N . GLU A 1 484 ? 6.539 12.334 -14.702 1.00 95.00 484 GLU A N 1
ATOM 3851 C CA . GLU A 1 484 ? 5.216 12.926 -14.961 1.00 95.00 484 GLU A CA 1
ATOM 3852 C C . GLU A 1 484 ? 4.824 13.858 -13.810 1.00 95.00 484 GLU A C 1
ATOM 3854 O O . GLU A 1 484 ? 4.342 14.969 -14.017 1.00 95.00 484 GLU A O 1
ATOM 3859 N N . LEU A 1 485 ? 5.079 13.430 -12.572 1.00 95.88 485 LEU A N 1
ATOM 3860 C CA . LEU A 1 485 ? 4.739 14.211 -11.382 1.00 95.88 485 LEU A CA 1
ATOM 3861 C C . LEU A 1 485 ? 5.688 15.391 -11.173 1.00 95.88 485 LEU A C 1
ATOM 3863 O O . LEU A 1 485 ? 5.249 16.468 -10.772 1.00 95.88 485 LEU A O 1
ATOM 3867 N N . LYS A 1 486 ? 6.968 15.230 -11.518 1.00 94.94 486 LYS A N 1
ATOM 3868 C CA . LYS A 1 486 ? 7.939 16.326 -11.540 1.00 94.94 486 LYS A CA 1
ATOM 3869 C C . LYS A 1 486 ? 7.515 17.442 -12.486 1.00 94.94 486 LYS A C 1
ATOM 3871 O O . LYS A 1 486 ? 7.727 18.608 -12.160 1.00 94.94 486 LYS A O 1
ATOM 3876 N N . GLU A 1 487 ? 6.943 17.107 -13.644 1.00 95.19 487 GLU A N 1
ATOM 3877 C CA . GLU A 1 487 ? 6.431 18.107 -14.585 1.00 95.19 487 GLU A CA 1
ATOM 3878 C C . GLU A 1 487 ? 5.295 18.940 -13.983 1.00 95.19 487 GLU A C 1
ATOM 3880 O O . GLU A 1 487 ? 5.237 20.147 -14.212 1.00 95.19 487 GLU A O 1
ATOM 3885 N N . LEU A 1 488 ? 4.445 18.330 -13.155 1.00 96.38 488 LEU A N 1
ATOM 3886 C CA . LEU A 1 488 ? 3.388 19.047 -12.442 1.00 96.38 488 LEU A CA 1
ATOM 3887 C C . LEU A 1 488 ? 3.950 19.958 -11.345 1.00 96.38 488 LEU A C 1
ATOM 3889 O O . LEU A 1 488 ? 3.408 21.032 -11.104 1.00 96.38 488 LEU A O 1
ATOM 3893 N N . THR A 1 489 ? 5.039 19.557 -10.685 1.00 95.62 489 THR A N 1
ATOM 3894 C CA . THR A 1 489 ? 5.600 20.256 -9.518 1.00 95.62 489 THR A CA 1
ATOM 3895 C C . THR A 1 489 ? 6.877 21.045 -9.824 1.00 95.62 489 THR A C 1
ATOM 3897 O O . THR A 1 489 ? 7.703 21.226 -8.932 1.00 95.62 489 THR A O 1
ATOM 3900 N N . GLN A 1 490 ? 7.087 21.511 -11.060 1.00 94.00 490 GLN A N 1
ATOM 3901 C CA . GLN A 1 490 ? 8.340 22.179 -11.465 1.00 94.00 490 GLN A CA 1
ATOM 3902 C C . GLN A 1 490 ? 8.691 23.414 -10.616 1.00 94.00 490 GLN A C 1
ATOM 3904 O O . GLN A 1 490 ? 9.867 23.720 -10.427 1.00 94.00 490 GLN A O 1
ATOM 3909 N N . GLU A 1 491 ? 7.684 24.101 -10.072 1.00 94.62 491 GLU A N 1
ATOM 3910 C CA . GLU A 1 491 ? 7.858 25.267 -9.192 1.00 94.62 491 GLU A CA 1
ATOM 3911 C C . GLU A 1 491 ? 8.309 24.896 -7.766 1.00 94.62 491 GLU A C 1
ATOM 3913 O O . GLU A 1 491 ? 8.694 25.768 -6.986 1.00 94.62 491 GLU A O 1
ATOM 3918 N N . TYR A 1 492 ? 8.299 23.603 -7.427 1.00 93.69 492 TYR A N 1
ATOM 3919 C CA . TYR A 1 492 ? 8.594 23.072 -6.099 1.00 93.69 492 TYR A CA 1
ATOM 3920 C C . TYR A 1 492 ? 9.780 22.101 -6.174 1.00 93.69 492 TYR A C 1
ATOM 3922 O O . TYR A 1 492 ? 9.588 20.890 -6.288 1.00 93.69 492 TYR A O 1
ATOM 3930 N N . PRO A 1 493 ? 11.027 22.601 -6.105 1.00 87.81 493 PRO A N 1
ATOM 3931 C CA . PRO A 1 493 ? 12.220 21.783 -6.324 1.00 87.81 493 PRO A CA 1
ATOM 3932 C C . PRO A 1 493 ? 12.409 20.673 -5.284 1.00 87.81 493 PRO A C 1
ATOM 3934 O O . PRO A 1 493 ? 13.066 19.684 -5.591 1.00 87.81 493 PRO A O 1
ATOM 3937 N N . ASP A 1 494 ? 11.823 20.817 -4.092 1.00 89.56 494 ASP A N 1
ATOM 3938 C CA . ASP A 1 494 ? 11.886 19.820 -3.017 1.00 89.56 494 ASP A CA 1
ATOM 3939 C C . ASP A 1 494 ? 10.836 18.703 -3.168 1.00 89.56 494 ASP A C 1
ATOM 3941 O O . ASP A 1 494 ? 10.901 17.695 -2.462 1.00 89.56 494 ASP A O 1
ATOM 3945 N N . ALA A 1 495 ? 9.884 18.844 -4.099 1.00 91.81 495 ALA A N 1
ATOM 3946 C CA . ALA A 1 495 ? 8.892 17.814 -4.373 1.00 91.81 495 ALA A CA 1
ATOM 3947 C C . ALA A 1 495 ? 9.573 16.523 -4.843 1.00 91.81 495 ALA A C 1
ATOM 3949 O O . ALA A 1 495 ? 10.401 16.534 -5.760 1.00 91.81 495 ALA A O 1
ATOM 3950 N N . GLY A 1 496 ? 9.199 15.398 -4.235 1.00 84.56 496 GLY A N 1
ATOM 3951 C CA . GLY A 1 496 ? 9.730 14.093 -4.627 1.00 84.56 496 GLY A CA 1
ATOM 3952 C C . GLY A 1 496 ? 10.980 13.626 -3.870 1.00 84.56 496 GLY A C 1
ATOM 3953 O O . GLY A 1 496 ? 11.406 12.491 -4.096 1.00 84.56 496 GLY A O 1
ATOM 3954 N N . TYR A 1 497 ? 11.583 14.481 -3.032 1.00 80.00 497 TYR A N 1
ATOM 3955 C CA . TYR A 1 497 ? 12.863 14.203 -2.357 1.00 80.00 497 TYR A CA 1
ATOM 3956 C C . TYR A 1 497 ? 12.767 13.432 -1.036 1.00 80.00 497 TYR A C 1
ATOM 3958 O O . TYR A 1 497 ? 11.667 13.346 -0.440 1.00 80.00 497 TYR A O 1
#

Sequence (497 aa):
MKYKSLLLAVVLASGLSAVTSGKPAQAASGSVTVTLPAFPVELDGVRLDNAHLKYPLLTYNDITYIPMTWSVSQATGLRSSWSEERGLEVNLDMPLAIKPELDTGASFGSDRYTAQVAEFPVRVNRETVSNAEQTYPLLVFQDITYFPLTWDYAVNQFRWKLSWNDADGLSIATGQRRYMSGIIYDDEDYLYTYVNNVRDLMFRISKSLEGSPELLTAEQSKQIMASRQADMGSAPRQQEPKPKLTEYRDHQLWYDGKPLISVEQEESGNRLADRDENTPKDAFLYGESVMELGEDTKVFTFHIPTGPRNPVETPASRRLVVVHQGVAEELTDFRRSVAGLRKTNDGAWLWTLSPTRLSARTGSERGEVLWIGADGTHRSWNRILNAQYVRILHDEDDELIVQAYELFRPDNATPPTTGYFRLHSDGTYDKIGDLTEATIIDGAPLIADNLDAYVDRDKNIYVVRNNTISNVNLGSSRTWWDYELKELTQEYPDAGY

Foldseek 3Di:
DDDDDDDDDDDDDDDDDDPPPDDPPQFDQWKDKKFAPPAWEAELNRTDPQQFFPDHWIDDPNWIKDWPDPLCQQQQQWDWDADPVAGIEIEHHAHDLDPSDTHGGHGHDDGMDMWGFDPDWYHANNHTDPQSRDPDHWIADPNTTIDTCDCCVQCVRQVWDWDADPRNGIYIYHRFFFQFDFFDADDPFWTWTHGPPDPLWIWTAGPVNDDATATDDSVVSVVRVVVSDVVVPDDDDDDDQDDDQWDDDDQFIDHPNHTADGNVVLVVLPAPADDDPPHPPPDQDKDWDWDQLDPFKIKIWIWHANHYDDPVDGDTWIWIWIGGNNDIDTPPVPGADFPDKDHANFWIKTFWAWDALVRVVVVRTFQWIKTATSNRDIDTPCVLQVARHWAFQDDDHQKTWIFGDDNDDDPPDDDGDGAIWIAGNVSDIDGQAGQDDDSPPPPDPRPDGQPRWHQHPVRWIWGDDRQKIAGGNVRDMDHDGNNSVCVNCVVPPSRSD

Organism: NCBI:txid2048548

Mean predicted aligned error: 10.48 Å

Solvent-accessible surface area (backbone atoms only — not comparable to full-atom values): 28947 Å² total; per-residue (Å²): 138,83,87,84,85,79,88,90,73,89,90,79,90,88,84,90,83,77,90,67,89,70,69,82,80,70,51,70,87,52,79,44,75,32,28,62,63,96,54,50,39,27,48,68,88,42,74,56,63,52,50,36,25,59,73,43,49,33,25,47,94,93,39,50,23,46,54,63,44,71,56,50,22,41,30,44,11,32,46,72,49,76,43,92,91,65,23,41,37,39,29,70,49,79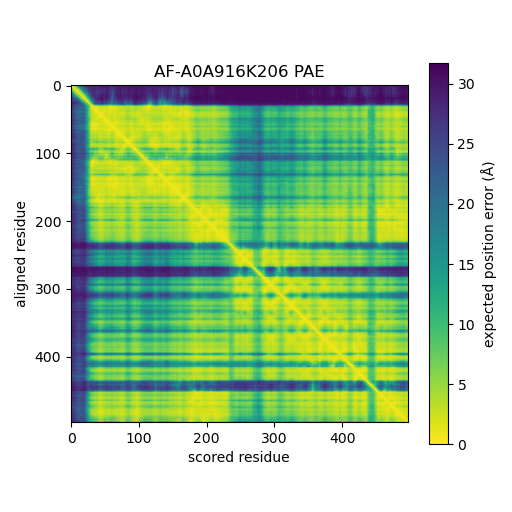,37,43,66,43,72,75,68,71,59,63,83,37,80,64,86,68,84,64,46,76,31,32,51,54,87,65,54,37,25,50,70,87,40,80,55,71,42,76,78,32,93,71,45,41,29,33,48,96,94,36,47,28,46,48,68,42,64,62,47,32,39,69,62,53,57,29,47,79,49,78,42,95,88,62,25,41,37,39,39,52,45,67,37,35,39,40,56,48,71,79,48,64,63,100,61,33,39,30,27,41,33,23,76,38,84,75,28,27,35,44,33,48,71,85,56,62,83,77,69,41,71,46,51,59,68,57,28,49,52,51,52,53,49,50,50,60,73,70,50,76,81,81,72,86,73,76,86,71,82,76,81,61,46,81,56,94,58,26,37,26,44,95,95,40,77,65,48,77,43,53,73,62,58,72,65,79,36,79,37,76,73,56,97,86,52,63,97,83,63,86,72,64,47,78,48,81,43,75,43,46,97,52,13,37,40,40,40,38,44,31,56,55,26,59,74,43,99,85,67,50,46,56,51,35,46,31,33,43,31,34,79,83,44,65,46,67,48,85,87,52,60,56,65,76,67,47,74,46,78,48,88,64,17,34,40,38,29,32,48,52,54,51,78,67,46,48,74,72,63,77,32,57,6,44,39,37,40,38,37,32,85,55,49,71,46,54,48,34,65,76,58,43,22,68,25,37,33,82,62,46,79,54,84,67,38,35,36,31,42,29,38,82,86,80,77,63,97,84,57,81,82,54,42,61,17,31,34,40,41,39,81,90,75,53,71,47,80,58,33,69,64,75,80,73,84,80,55,88,85,61,74,92,72,82,66,95,71,67,62,37,61,45,98,86,70,43,39,35,36,49,53,53,43,25,46,32,36,48,71,77,74,44,71,37,73,55,51,33,33,64,53,44,66,69,40,67,94,41,85,53,50,27,105

pLDDT: mean 84.2, std 17.45, range [26.59, 98.38]

Nearest PDB structures (foldseek):
  2qk7-assembly1_B  TM=3.939E-01  e=4.900E+00  Staphylococcus aureus subsp. aureus MW2
  3ub1-assembly1_A  TM=1.931E-01  e=9.818E-01  Clostridium perfringens
  3lkf-assembly1_A  TM=3.804E-01  e=5.454E+00  Staphylococcus aureus
  6u2s-assembly1_A  TM=3.672E-01  e=7.130E+00  Staphylococcus aureus

Secondary structure (DSSP, 8-state):
------------S--------PPP----SSEEEEB--SS-EEETTEE--TTTBSS--EEETTEEEEE--HHHHHHTTEEEEEETTTEEEEEE-PPP-------B------S-EEEEE--S-EEETTEEP-GGG-SS--EEETTEEEEE--IIIIIIIT--EEEEETTTEEEEE------EEEEEEE-SSEEEEEETTSTT-EEEEETT--SPPEE--HHHHHHHHHHHHHHT-PPPP----PPPS-EEETTEEEETTEEEEE-HHHHHT-------TTS-TTPPP-EEEEEE-SSSEEEEEEEEE-S---SS---EEEEEEEEETTEEEE-TT--S---EEEE-SSEEEEEPPPPPTTGGGTS-----EEEEETTS-EEEHHHHHT-SEEEEEEEETTEEEEEEE-S---TTSPPPP-EEEEEETTS-EEEEEPPP-----TT--TT--TT-EEE-TT--EEEEETTEEEETTTTEEEE--HHHHHHHTTT-TTTT-

Radius of gyration: 30.35 Å; Cα contacts (8 Å, |Δi|>4): 955; chains: 1; bounding box: 73×68×92 Å